Protein AF-A0A514C495-F1 (afdb_monomer_lite)

Sequence (686 aa):
MTARTIGLAALSALLWLLGGAAAQAQTPSLRLYPVAGLFGLDATACGRPAGSAASNDTAYVSPELCFAVTPERRMALGERFRQRVAARFPGVVNDLSVGPGAGLTREATLTGTAVVSLHMTRLDLWRVPNGPSIEVHAPMGLTLMVSDMATGEVLFSESLNGRVSGIMSRGGGLQQIQRQIDGQLETALDALVDQAATRFQPRALTAQVRGRAGDRFVVDQGRSGGLREGDFLGGDVRVVHADAAYSIVEPLLGSLSVGQALSRQVAQPTTALARPSMLVVVADAPAHVGRRHLAAMVETAMGEATAFSAAPVNPSFVEIRNQTLGQSGADYRPRALPDYFLRVTALVLPSAGMPTEVRGVSIRSHQARVLVEVIDRAGRVLFAGQGVESWRDAEIADLSFSAEQRDDLALIAAVRQAVEVVGREFRPQTLRLPVSAAAGGVRVADPGGALTQGVSASILRRIGRVPGIDGDVWSPVTNVEVVSTDQDGATARFAGVEAVSVRSGDQLAWEAPSLATASRRWFIQCADALGNGSVSARGSIPQPTFGPIAVNAFAAAFRAPVRIRDFEDELRPLLIGQFEGLEQMGVLSPPPEDVCFEPVHQVEPRGAPRPRQGMVLSDYDLTVGFSLRRNGQRVEGGVGKQQALTGVAVSAGADAGSRAGVLQQALAEATSVMARQAAAETTPPR

Secondary structure (DSSP, 8-state):
--------------------------PPPPEEEEEEEEES-SSSTTTPPTT--GGG-SSEE-GGGGGGG-HHHHHHHHHHHHHHHHHHSTTB-S-SSSPPSTT--HHHHHTTEEEEEEEEEEE--EEEEETTEEEEEEEEEEEEEEEETTT--EEEEEEEEEEEEEEEETT--HHHHHHHHHHHHHHHHHHHHHHHHHH---EEEEEEEEEEETTEEEES--GGGT--TT-EETTTEEEEEE-SS-EEEEESSS---TT-EEEEEE-S-HHHHTSPEEEEEEEE--TTT-HHHHHHHHHHHHHHSSS-EE----TTHHHHHHHHHTTS-PPPPPBPPPSEEEEEEEEEEEEEEEE-SSTTEEEEEEEEEEEEEEE-TTS-EEEEEEEEEEEEEEEETTSS--HHHHHHHHHHHHHHHHHHHHHHH---EEEEEEEEEETTEEEEE-TT----TT-EEEEEEEEE--TTSSS-EEEEEEEEEEEEE-SSEEEEEESSSS-----TT-EEEEEEPSS--S-SS-EEEPB-TTSSB--EE-SSS--TTHHHHHHHHHHHH-SS-EE-TTHHHHHHHHHTTTBS-GGG-GGGSPPP-S-EEEEEEEEEEEEEEEEETTEEEEEEEEEEEEEEEETTEEETT--EEEEEEEEEEEETT--HHHHHHHHHHHHHHHHHHHHHHHHHHPPPP-

Foldseek 3Di:
DDDDDDDDDDDDDDDDPPPPPPPPPPDDAQAEEEFQFADQQCDEPLHHPPPDDLFQRQAYDDPLCSVCDDRVNRRVLSVVLRVLLVVQAPRYDHALPPADDPPDDSLLVLQRYWYKYKYWRYWDWWWFFDVQKIKIKIWTKMKIFTARLQFRFGQDMFIDGDIDIDIGGPPDDSVVVSVVVNVVSVVSSNVRSNVRSVLQDKDKLKWFFQADDDQKTKTQAALLSLDDAQDDWQSFKGFNAGDNGITIIHGNDDGDDGGDMTIHMHRDDSLQSSAAEEEEFEPGDPSNRRRNNLSVLLQVLLVVLSRHHYRYGDLCSVVSSCVRCVPVPRDRDFDADTQWYKYKYKDWFFKFWADDPDPQKIKIKTKMKIKIFIAGLLQWGLAIDMFMFMDIDIDRHSRDTDPVVVSVVNRSRRSNRRSNCCSPQDDKDKDWWWWDDDVQFIWTFDLQLQAAAQDKWWKWDWPQDTPSTPGTDIDTQFIWGFHDADNGGTTTHTPDDDDTDDDGPIITIDIGRSARAPDRDEEEADADPVGDRAAAEDAPDDQPCLRVLLLSLLSRAARYTYGYRCVLVSCVSRRPPHHPPSVSGSSNVPDDDQKYKYKYKYKYWDDDWDDDDQKTWTKIKIKTWIFMDGPNHTDPQIFIDIDMDTGLIHGPPDDPSSSSSSVNVSCSVVRSVRSNVRSNRRHDDD

Structure (mmCIF, N/CA/C/O backbone):
data_AF-A0A514C495-F1
#
_entry.id   AF-A0A514C495-F1
#
loop_
_atom_site.group_PDB
_atom_site.id
_atom_site.type_symbol
_atom_site.label_atom_id
_atom_site.label_alt_id
_atom_site.label_comp_id
_atom_site.label_asym_id
_atom_site.label_entity_id
_atom_site.label_seq_id
_atom_site.pdbx_PDB_ins_code
_atom_site.Cartn_x
_atom_site.Cartn_y
_atom_site.Cartn_z
_atom_site.occupancy
_atom_site.B_iso_or_equiv
_atom_site.auth_seq_id
_atom_site.auth_comp_id
_atom_site.auth_asym_id
_atom_site.auth_atom_id
_atom_site.pdbx_PDB_model_num
ATOM 1 N N . MET A 1 1 ? -52.955 62.916 11.940 1.00 36.28 1 MET A N 1
ATOM 2 C CA . MET A 1 1 ? -53.152 64.171 12.701 1.00 36.28 1 MET A CA 1
ATOM 3 C C . MET A 1 1 ? -53.365 63.815 14.165 1.00 36.28 1 MET A C 1
ATOM 5 O O . MET A 1 1 ? -53.877 62.735 14.408 1.00 36.28 1 MET A O 1
ATOM 9 N N . THR A 1 2 ? -52.934 64.709 15.065 1.00 34.38 2 THR A N 1
ATOM 10 C CA . THR A 1 2 ? -53.020 64.693 16.548 1.00 34.38 2 THR A CA 1
ATOM 11 C C . THR A 1 2 ? -52.207 63.597 17.256 1.00 34.38 2 THR A C 1
ATOM 13 O O . THR A 1 2 ? -52.541 62.427 17.168 1.00 34.38 2 THR A O 1
ATOM 16 N N . ALA A 1 3 ? -51.012 63.865 17.790 1.00 31.38 3 ALA A N 1
ATOM 17 C CA . ALA A 1 3 ? -50.600 64.775 18.877 1.00 31.38 3 ALA A CA 1
ATOM 18 C C . ALA A 1 3 ? -50.609 64.101 20.265 1.00 31.38 3 ALA A C 1
ATOM 20 O O . ALA A 1 3 ? -51.652 63.778 20.815 1.00 31.38 3 ALA A O 1
ATOM 21 N N . ARG A 1 4 ? -49.376 63.934 20.766 1.00 35.00 4 ARG A N 1
ATOM 22 C CA . ARG A 1 4 ? -48.865 63.845 22.146 1.00 35.00 4 ARG A CA 1
ATOM 23 C C . ARG A 1 4 ? -49.865 63.948 23.310 1.00 35.00 4 ARG A C 1
ATOM 25 O O . ARG A 1 4 ? -50.515 64.976 23.456 1.00 35.00 4 ARG A O 1
ATOM 32 N N . THR A 1 5 ? -49.655 63.070 24.295 1.00 33.66 5 THR A N 1
ATOM 33 C CA . THR A 1 5 ? -49.529 63.493 25.701 1.00 33.66 5 THR A CA 1
ATOM 34 C C . THR A 1 5 ? -48.509 62.645 26.461 1.00 33.66 5 THR A C 1
ATOM 36 O O . THR A 1 5 ? -48.366 61.445 26.250 1.00 33.66 5 THR A O 1
ATOM 39 N N . ILE A 1 6 ? -47.752 63.360 27.287 1.00 35.44 6 ILE A N 1
ATOM 40 C CA . ILE A 1 6 ? -46.585 62.993 28.091 1.00 35.44 6 ILE A CA 1
ATOM 41 C C . ILE A 1 6 ? -47.063 62.648 29.509 1.00 35.44 6 ILE A C 1
ATOM 43 O O . ILE A 1 6 ? -48.008 63.273 29.984 1.00 35.44 6 ILE A O 1
ATOM 47 N N . GLY A 1 7 ? -46.368 61.755 30.221 1.00 27.47 7 GLY A N 1
ATOM 48 C CA . GLY A 1 7 ? -46.518 61.638 31.676 1.00 27.47 7 GLY A CA 1
ATOM 49 C C . GLY A 1 7 ? -45.644 60.557 32.309 1.00 27.47 7 GLY A C 1
ATOM 50 O O . GLY A 1 7 ? -46.014 59.392 32.307 1.00 27.47 7 GLY A O 1
ATOM 51 N N . LEU A 1 8 ? -44.486 60.971 32.830 1.00 32.06 8 LEU A N 1
ATOM 52 C CA . LEU A 1 8 ? -43.512 60.189 33.600 1.00 32.06 8 LEU A CA 1
ATOM 53 C C . LEU A 1 8 ? -44.112 59.511 34.847 1.00 32.06 8 LEU A C 1
ATOM 55 O O . LEU A 1 8 ? -44.848 60.158 35.583 1.00 32.06 8 LEU A O 1
ATOM 59 N N . ALA A 1 9 ? -43.603 58.323 35.192 1.00 29.52 9 ALA A N 1
ATOM 60 C CA . ALA A 1 9 ? -43.040 58.052 36.523 1.00 29.52 9 ALA A CA 1
ATOM 61 C C . ALA A 1 9 ? -42.189 56.772 36.491 1.00 29.52 9 ALA A C 1
ATOM 63 O O . ALA A 1 9 ? -42.643 55.705 36.088 1.00 29.52 9 ALA A O 1
ATOM 64 N N . ALA A 1 10 ? -40.930 56.914 36.895 1.00 32.53 10 ALA A N 1
ATOM 65 C CA . ALA A 1 10 ? -39.950 55.852 37.033 1.00 32.53 10 ALA A CA 1
ATOM 66 C C . ALA A 1 10 ? -40.277 54.925 38.211 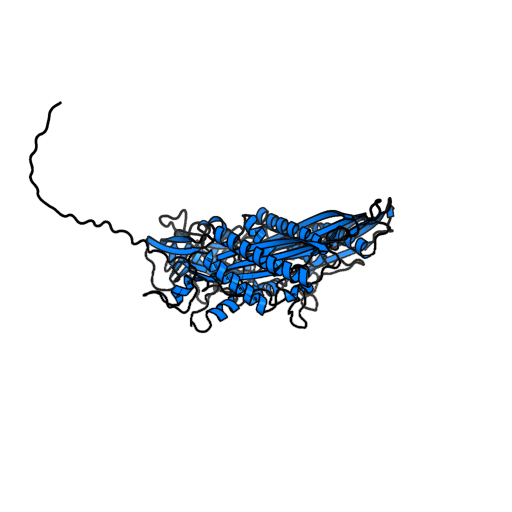1.00 32.53 10 ALA A C 1
ATOM 68 O O . ALA A 1 10 ? -40.658 55.413 39.270 1.00 32.53 10 ALA A O 1
ATOM 69 N N . LEU A 1 11 ? -39.991 53.627 38.079 1.00 30.41 11 LEU A N 1
ATOM 70 C CA . LEU A 1 11 ? -39.378 52.881 39.175 1.00 30.41 11 LEU A CA 1
ATOM 71 C C . LEU A 1 11 ? -38.605 51.669 38.650 1.00 30.41 11 LEU A C 1
ATOM 73 O O . LEU A 1 11 ? -39.097 50.845 37.885 1.00 30.41 11 LEU A O 1
ATOM 77 N N . SER A 1 12 ? -37.347 51.647 39.059 1.00 34.47 12 SER A N 1
ATOM 78 C CA . SER A 1 12 ? -36.283 50.720 38.726 1.00 34.47 12 SER A CA 1
ATOM 79 C C . SER A 1 12 ? -36.561 49.300 39.218 1.00 34.47 12 SER A C 1
ATOM 81 O O . SER A 1 12 ? -36.911 49.111 40.380 1.00 34.47 12 SER A O 1
ATOM 83 N N . ALA A 1 13 ? -36.263 48.301 38.390 1.00 32.09 13 ALA A N 1
ATOM 84 C CA . ALA A 1 13 ? -35.896 46.971 38.864 1.00 32.09 13 ALA A CA 1
ATOM 85 C C . ALA A 1 13 ? -34.882 46.347 37.897 1.00 32.09 13 ALA A C 1
ATOM 87 O O . ALA A 1 13 ? -35.217 45.942 36.785 1.00 32.09 13 ALA A O 1
ATOM 88 N N . LEU A 1 14 ? -33.624 46.310 38.345 1.00 36.94 14 LEU A N 1
ATOM 89 C CA . LEU A 1 14 ? -32.592 45.411 37.840 1.00 36.94 14 LEU A CA 1
ATOM 90 C C . LEU A 1 14 ? -33.140 43.978 37.859 1.00 36.94 14 LEU A C 1
ATOM 92 O O . LEU A 1 14 ? -33.452 43.461 38.930 1.00 36.94 14 LEU A O 1
ATOM 96 N N . LEU A 1 15 ? -33.161 43.313 36.706 1.00 33.22 15 LEU A N 1
ATOM 97 C CA . LEU A 1 15 ? -33.187 41.858 36.643 1.00 33.22 15 LEU A CA 1
ATOM 98 C C . LEU A 1 15 ? -31.993 41.396 35.821 1.00 33.22 15 LEU A C 1
ATOM 100 O O . LEU A 1 15 ? -31.774 41.803 34.682 1.00 33.22 15 LEU A O 1
ATOM 104 N N . TRP A 1 16 ? -31.178 40.610 36.507 1.00 33.75 16 TRP A N 1
ATOM 105 C CA . TRP A 1 16 ? -29.914 40.067 36.070 1.00 33.75 16 TRP A CA 1
ATOM 106 C C . TRP A 1 16 ? -30.048 39.259 34.780 1.00 33.75 16 TRP A C 1
ATOM 108 O O . TRP A 1 16 ? -30.849 38.332 34.674 1.00 33.75 16 TRP A O 1
ATOM 118 N N . LEU A 1 17 ? -29.169 39.589 33.838 1.00 33.47 17 LEU A N 1
ATOM 119 C CA . LEU A 1 17 ? -28.742 38.740 32.738 1.00 33.47 17 LEU A CA 1
ATOM 120 C C . LEU A 1 17 ? -28.092 37.467 33.305 1.00 33.47 17 LEU A C 1
ATOM 122 O O . LEU A 1 17 ? -26.911 37.461 33.635 1.00 33.47 17 LEU A O 1
ATOM 126 N N . LEU A 1 18 ? -28.848 36.374 33.382 1.00 33.84 18 LEU A N 1
ATOM 127 C CA . LEU A 1 18 ? -28.300 35.014 33.417 1.00 33.84 18 LEU A CA 1
ATOM 128 C C . LEU A 1 18 ? -28.410 34.403 32.017 1.00 33.84 18 LEU A C 1
ATOM 130 O O . LEU A 1 18 ? -29.075 33.399 31.789 1.00 33.84 18 LEU A O 1
ATOM 134 N N . GLY A 1 19 ? -27.752 35.050 31.057 1.00 30.17 19 GLY A N 1
ATOM 135 C CA . GLY A 1 19 ? -27.338 34.401 29.822 1.00 30.17 19 GLY A CA 1
ATOM 136 C C . GLY A 1 19 ? -26.010 33.714 30.097 1.00 30.17 19 GLY A C 1
ATOM 137 O O . GLY A 1 19 ? -24.960 34.330 29.940 1.00 30.17 19 GLY A O 1
ATOM 138 N N . GLY A 1 20 ? -26.055 32.466 30.565 1.00 29.52 20 GLY A N 1
ATOM 139 C CA . GLY A 1 20 ? -24.875 31.616 30.632 1.00 29.52 20 GLY A CA 1
ATOM 140 C C . GLY A 1 20 ? -24.349 31.403 29.219 1.00 29.52 20 GLY A C 1
ATOM 141 O O . GLY A 1 20 ? -24.832 30.533 28.499 1.00 29.52 20 GLY A O 1
ATOM 142 N N . ALA A 1 21 ? -23.382 32.220 28.807 1.00 30.42 21 ALA A N 1
ATOM 143 C CA . ALA A 1 21 ? -22.537 31.897 27.678 1.00 30.42 21 ALA A CA 1
ATOM 144 C C . ALA A 1 21 ? -21.839 30.584 28.039 1.00 30.42 21 ALA A C 1
ATOM 146 O O . ALA A 1 21 ? -20.986 30.552 28.927 1.00 30.42 21 ALA A O 1
ATOM 147 N N . ALA A 1 22 ? -22.249 29.488 27.396 1.00 31.56 22 ALA A N 1
ATOM 148 C CA . ALA A 1 22 ? -21.4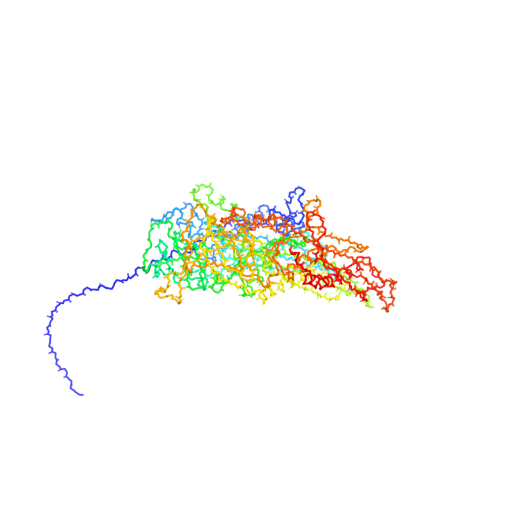43 28.283 27.364 1.00 31.56 22 ALA A CA 1
ATOM 149 C C . ALA A 1 22 ? -20.052 28.728 26.912 1.00 31.56 22 ALA A C 1
ATOM 151 O O . ALA A 1 22 ? -19.903 29.255 25.808 1.00 31.56 22 ALA A O 1
ATOM 152 N N . ALA A 1 23 ? -19.070 28.610 27.804 1.00 29.52 23 ALA A N 1
ATOM 153 C CA . ALA A 1 23 ? -17.687 28.878 27.480 1.00 29.52 23 ALA A CA 1
ATOM 154 C C . ALA A 1 23 ? -17.331 27.966 26.304 1.00 29.52 23 ALA A C 1
ATOM 156 O O . ALA A 1 23 ? -17.145 26.761 26.468 1.00 29.52 23 ALA A O 1
ATOM 157 N N . GLN A 1 24 ? -17.305 28.534 25.098 1.00 29.42 24 GLN A N 1
ATOM 158 C CA . GLN A 1 24 ? -16.630 27.931 23.966 1.00 29.42 24 GLN A CA 1
ATOM 159 C C . GLN A 1 24 ? -15.168 27.872 24.390 1.00 29.42 24 GLN A C 1
ATOM 161 O O . GLN A 1 24 ? -14.460 28.875 24.328 1.00 29.42 24 GLN A O 1
ATOM 166 N N . ALA A 1 25 ? -14.746 26.726 24.924 1.00 32.22 25 ALA A N 1
ATOM 167 C CA . ALA A 1 25 ? -13.341 26.445 25.126 1.00 32.22 25 ALA A CA 1
ATOM 168 C C . ALA A 1 25 ? -12.674 26.654 23.764 1.00 32.22 25 ALA A C 1
ATOM 170 O O . ALA A 1 25 ? -12.935 25.907 22.821 1.00 32.22 25 ALA A O 1
ATOM 171 N N . GLN A 1 26 ? -11.905 27.738 23.634 1.00 35.69 26 GLN A N 1
ATOM 172 C CA . GLN A 1 26 ? -11.074 27.982 22.466 1.00 35.69 26 GLN A CA 1
ATOM 173 C C . GLN A 1 26 ? -10.116 26.800 22.382 1.00 35.69 26 GLN A C 1
ATOM 175 O O . GLN A 1 26 ? -9.198 26.681 23.192 1.00 35.69 26 GLN A O 1
ATOM 180 N N . THR A 1 27 ? -10.370 25.880 21.454 1.00 49.25 27 THR A N 1
ATOM 181 C CA . THR A 1 27 ? -9.446 24.785 21.193 1.00 49.25 27 THR A CA 1
ATOM 182 C C . THR A 1 27 ? -8.130 25.422 20.754 1.00 49.25 27 THR A C 1
ATOM 184 O O . THR A 1 27 ? -8.153 26.209 19.800 1.00 49.25 27 THR A O 1
ATOM 187 N N . PRO A 1 28 ? -6.995 25.152 21.424 1.00 57.12 28 PRO A N 1
ATOM 188 C CA . PRO A 1 28 ? -5.722 25.700 20.986 1.00 57.12 28 PRO A CA 1
ATOM 189 C C . PRO A 1 28 ? -5.486 25.288 19.529 1.00 57.12 28 PRO A C 1
ATOM 191 O O . PRO A 1 28 ? -5.724 24.137 19.144 1.00 57.12 28 PRO A O 1
ATOM 194 N N . SER A 1 29 ? -5.089 26.258 18.705 1.00 69.94 29 SER A N 1
ATOM 195 C CA . SER A 1 29 ? -4.728 26.018 17.312 1.00 69.94 29 SER A CA 1
ATOM 196 C C . SER A 1 29 ? -3.567 25.026 17.242 1.00 69.94 29 SER A C 1
ATOM 198 O O . SER A 1 29 ? -2.684 25.030 18.102 1.00 69.94 29 SER A O 1
ATOM 200 N N . LEU A 1 30 ? -3.574 24.169 16.216 1.00 84.31 30 LEU A N 1
ATOM 201 C CA . LEU A 1 30 ? -2.487 23.221 15.973 1.00 84.31 30 LEU A CA 1
ATOM 202 C C . LEU A 1 30 ? -1.157 23.979 15.858 1.00 84.31 30 LEU A C 1
ATOM 204 O O . LEU A 1 30 ? -1.023 24.877 15.023 1.00 84.31 30 LEU A O 1
ATOM 208 N N . ARG A 1 31 ? -0.186 23.618 16.699 1.00 87.50 31 ARG A N 1
ATOM 209 C CA . ARG A 1 31 ? 1.168 24.177 16.663 1.00 87.50 31 ARG A CA 1
ATOM 210 C C . ARG A 1 31 ? 2.020 23.387 15.683 1.00 87.50 31 ARG A C 1
ATOM 212 O O . ARG A 1 31 ? 1.953 22.162 15.667 1.00 87.50 31 ARG A O 1
ATOM 219 N N . LEU A 1 32 ? 2.852 24.068 14.905 1.00 90.56 32 LEU A N 1
ATOM 220 C CA . LEU A 1 32 ? 3.726 23.439 13.916 1.00 90.56 32 LEU A CA 1
ATOM 221 C C . LEU A 1 32 ? 5.194 23.670 14.255 1.00 90.56 32 LEU A C 1
ATOM 223 O O . LEU A 1 32 ? 5.621 24.810 14.403 1.00 90.56 32 LEU A O 1
ATOM 227 N N . TYR A 1 33 ? 5.979 22.603 14.331 1.00 90.94 33 TYR A N 1
ATOM 228 C CA . TYR A 1 33 ? 7.421 22.666 14.538 1.00 90.94 33 TYR A CA 1
ATOM 229 C C . TYR A 1 33 ? 8.158 22.179 13.284 1.00 90.94 33 TYR A C 1
ATOM 231 O O . TYR A 1 33 ? 8.253 20.970 13.062 1.00 90.94 33 TYR A O 1
ATOM 239 N N . PRO A 1 34 ? 8.649 23.084 12.423 1.00 92.88 34 PRO A N 1
ATOM 240 C CA . PRO A 1 34 ? 9.446 22.686 11.276 1.00 92.88 34 PRO A CA 1
ATOM 241 C C . PRO A 1 34 ? 10.848 22.254 11.707 1.00 92.88 34 PRO A C 1
ATOM 243 O O . PRO A 1 34 ? 11.554 22.991 12.395 1.00 92.88 34 PRO A O 1
ATOM 246 N N . VAL A 1 35 ? 11.262 21.072 11.262 1.00 90.94 35 VAL A N 1
ATOM 247 C CA . VAL A 1 35 ? 12.584 20.508 11.558 1.00 90.94 35 VAL A CA 1
ATOM 248 C C . VAL A 1 35 ? 13.528 20.791 10.401 1.00 90.94 35 VAL A C 1
ATOM 250 O O . VAL A 1 35 ? 13.181 20.589 9.236 1.00 90.94 35 VAL A O 1
ATOM 253 N N . ALA A 1 36 ? 14.734 21.255 10.726 1.00 89.69 36 ALA A N 1
ATOM 254 C CA . ALA A 1 36 ? 15.782 21.454 9.740 1.00 89.69 36 ALA A CA 1
ATOM 255 C C . ALA A 1 36 ? 16.396 20.102 9.354 1.00 89.69 36 ALA A C 1
ATOM 257 O O . ALA A 1 36 ? 17.064 19.458 10.156 1.00 89.69 36 ALA A O 1
ATOM 258 N N . GLY A 1 37 ? 16.173 19.685 8.113 1.00 90.00 37 GLY A N 1
ATOM 259 C CA . GLY A 1 37 ? 16.813 18.519 7.518 1.00 90.00 37 GLY A CA 1
ATOM 260 C C . GLY A 1 37 ? 16.186 18.156 6.176 1.00 90.00 37 GLY A C 1
ATOM 261 O O . GLY A 1 37 ? 15.068 18.570 5.871 1.00 90.00 37 GLY A O 1
ATOM 262 N N . LEU A 1 38 ? 16.920 17.376 5.384 1.00 91.62 38 LEU A N 1
ATOM 263 C CA . LEU A 1 38 ? 16.394 16.680 4.214 1.00 91.62 38 LEU A CA 1
ATOM 264 C C . LEU A 1 38 ? 16.485 15.176 4.477 1.00 91.62 38 LEU A C 1
ATOM 266 O O . LEU A 1 38 ? 17.578 14.604 4.465 1.00 91.62 38 LEU A O 1
ATOM 270 N N . PHE A 1 39 ? 15.334 14.563 4.729 1.00 90.19 39 PHE A N 1
ATOM 271 C CA . PHE A 1 39 ? 15.217 13.188 5.198 1.00 90.19 39 PHE A CA 1
ATOM 272 C C . PHE A 1 39 ? 14.968 12.189 4.058 1.00 90.19 39 PHE A C 1
ATOM 274 O O . PHE A 1 39 ? 14.612 12.549 2.933 1.00 90.19 39 PHE A O 1
ATOM 281 N N . GLY A 1 40 ? 15.158 10.905 4.373 1.00 82.62 40 GLY A N 1
ATOM 282 C CA . GLY A 1 40 ? 14.845 9.772 3.500 1.00 82.62 40 GLY A CA 1
ATOM 283 C C . GLY A 1 40 ? 15.922 9.333 2.519 1.00 82.62 40 GLY A C 1
ATOM 284 O O . GLY A 1 40 ? 15.672 8.482 1.664 1.00 82.62 40 GLY A O 1
ATOM 285 N N . LEU A 1 41 ? 17.132 9.851 2.710 1.00 84.06 41 LEU A N 1
ATOM 286 C CA . LEU A 1 41 ? 18.314 9.572 1.899 1.00 84.06 41 LEU A CA 1
ATOM 287 C C . LEU A 1 41 ? 19.289 8.586 2.570 1.00 84.06 41 LEU A C 1
ATOM 289 O O . LEU A 1 41 ? 20.457 8.516 2.179 1.00 84.06 41 LEU A O 1
ATOM 293 N N . ASP A 1 42 ? 18.821 7.853 3.582 1.00 72.44 42 ASP A N 1
ATOM 294 C CA . ASP A 1 42 ? 19.641 6.992 4.449 1.00 72.44 42 ASP A CA 1
ATOM 295 C C . ASP A 1 42 ? 20.102 5.713 3.734 1.00 72.44 42 ASP A C 1
ATOM 297 O O . ASP A 1 42 ? 21.197 5.215 3.983 1.00 72.44 42 ASP A O 1
ATOM 301 N N . ALA A 1 43 ? 19.303 5.222 2.781 1.00 74.00 43 ALA A N 1
ATOM 302 C CA . ALA A 1 43 ? 19.657 4.132 1.878 1.00 74.00 43 ALA A CA 1
ATOM 303 C C . ALA A 1 43 ? 19.483 4.602 0.427 1.00 74.00 43 ALA A C 1
ATOM 305 O O . ALA A 1 43 ? 18.383 4.576 -0.125 1.00 74.00 43 ALA A O 1
ATOM 306 N N . THR A 1 44 ? 20.573 5.092 -0.164 1.00 82.06 44 THR A N 1
ATOM 307 C CA . THR A 1 44 ? 20.652 5.530 -1.567 1.00 82.06 44 THR A CA 1
ATOM 308 C C . THR A 1 44 ? 22.022 5.184 -2.137 1.00 82.06 44 THR A C 1
ATOM 310 O O . THR A 1 44 ? 22.978 4.981 -1.383 1.00 82.06 44 THR A O 1
ATOM 313 N N . ALA A 1 45 ? 22.177 5.232 -3.461 1.00 79.69 45 ALA A N 1
ATOM 314 C CA . ALA A 1 45 ? 23.477 5.083 -4.121 1.00 79.69 45 ALA A CA 1
ATOM 315 C C . ALA A 1 45 ? 24.576 6.044 -3.600 1.00 79.69 45 ALA A C 1
ATOM 317 O O . ALA A 1 45 ? 25.759 5.761 -3.770 1.00 79.69 45 ALA A O 1
ATOM 318 N N . CYS A 1 46 ? 24.210 7.143 -2.930 1.00 82.19 46 CYS A N 1
ATOM 319 C CA . CYS A 1 46 ? 25.135 8.157 -2.418 1.00 82.19 46 CYS A CA 1
ATOM 320 C C . CYS A 1 46 ? 25.742 7.852 -1.043 1.00 82.19 46 CYS A C 1
ATOM 322 O O . CYS A 1 46 ? 26.579 8.616 -0.566 1.00 82.19 46 CYS A O 1
ATOM 324 N N . GLY A 1 47 ? 25.315 6.773 -0.388 1.00 72.31 47 GLY A N 1
ATOM 325 C CA . GLY A 1 47 ? 25.791 6.410 0.950 1.00 72.31 47 GLY A CA 1
ATOM 326 C C . GLY A 1 47 ? 25.408 4.999 1.385 1.00 72.31 47 GLY A C 1
ATOM 327 O O . GLY A 1 47 ? 25.389 4.724 2.581 1.00 72.31 47 GLY A O 1
ATOM 328 N N . ARG A 1 48 ? 25.066 4.118 0.432 1.00 74.56 48 ARG A N 1
ATOM 329 C CA . ARG A 1 48 ? 24.593 2.761 0.714 1.00 74.56 48 ARG A CA 1
ATOM 330 C C . ARG A 1 48 ? 25.629 1.994 1.551 1.00 74.56 48 ARG A C 1
ATOM 332 O O . ARG A 1 48 ? 26.790 1.927 1.135 1.00 74.56 48 ARG A O 1
ATOM 339 N N . PRO A 1 49 ? 25.233 1.361 2.674 1.00 71.31 49 PRO A N 1
ATOM 340 C CA . PRO A 1 49 ? 26.127 0.492 3.429 1.00 71.31 49 PRO A CA 1
ATOM 341 C C . PRO A 1 49 ? 26.687 -0.632 2.548 1.00 71.31 49 PRO A C 1
ATOM 343 O O . PRO A 1 49 ? 25.970 -1.207 1.722 1.00 71.31 49 PRO A O 1
ATOM 346 N N . ALA A 1 50 ? 27.964 -0.969 2.736 1.00 71.12 50 ALA A N 1
ATOM 347 C CA . ALA A 1 50 ? 28.606 -2.050 1.994 1.00 71.12 50 ALA A CA 1
ATOM 348 C C . ALA A 1 50 ? 27.824 -3.369 2.164 1.00 71.12 50 ALA A C 1
ATOM 350 O O . ALA A 1 50 ? 27.474 -3.749 3.278 1.00 71.12 50 ALA A O 1
ATOM 351 N N . GLY A 1 51 ? 27.535 -4.054 1.052 1.00 65.94 51 GLY A N 1
ATOM 352 C CA . GLY A 1 51 ? 26.776 -5.312 1.042 1.00 65.94 51 GLY A CA 1
ATOM 353 C C . GLY A 1 51 ? 25.248 -5.168 0.996 1.00 65.94 51 GLY A C 1
ATOM 354 O O . GLY A 1 51 ? 24.564 -6.177 0.863 1.00 65.94 51 GLY A O 1
ATOM 355 N N . SER A 1 52 ? 24.695 -3.950 1.048 1.00 66.12 52 SER A N 1
ATOM 356 C CA . SER A 1 52 ? 23.255 -3.740 0.836 1.00 66.12 52 SER A CA 1
ATOM 357 C C . SER A 1 52 ? 22.908 -3.711 -0.659 1.00 66.12 52 SER A C 1
ATOM 359 O O . SER A 1 52 ? 23.621 -3.104 -1.463 1.00 66.12 52 SER A O 1
ATOM 361 N N . ALA A 1 53 ? 21.804 -4.354 -1.041 1.00 66.00 53 ALA A N 1
ATOM 362 C CA . ALA A 1 53 ? 21.308 -4.355 -2.417 1.00 66.00 53 ALA A CA 1
ATOM 363 C C . ALA A 1 53 ? 20.606 -3.030 -2.769 1.00 66.00 53 ALA A C 1
ATOM 365 O O . ALA A 1 53 ? 19.995 -2.403 -1.908 1.00 66.00 53 ALA A O 1
ATOM 366 N N . ALA A 1 54 ? 20.641 -2.626 -4.045 1.00 66.38 54 ALA A N 1
ATOM 367 C CA . ALA A 1 54 ? 19.940 -1.426 -4.525 1.00 66.38 54 ALA A CA 1
ATOM 368 C C . ALA A 1 54 ? 18.413 -1.503 -4.360 1.00 66.38 54 ALA A C 1
ATOM 370 O O . ALA A 1 54 ? 17.756 -0.483 -4.201 1.00 66.38 54 ALA A O 1
ATOM 371 N N . SER A 1 55 ? 17.854 -2.715 -4.324 1.00 61.41 55 SER A N 1
ATOM 372 C CA . SER A 1 55 ? 16.442 -2.970 -4.014 1.00 61.41 55 SER A CA 1
ATOM 373 C C . SER A 1 55 ? 16.028 -2.523 -2.607 1.00 61.41 55 SER A C 1
ATOM 375 O O . SER A 1 55 ? 14.832 -2.410 -2.339 1.00 61.41 55 SER A O 1
ATOM 377 N N . ASN A 1 56 ? 16.997 -2.288 -1.714 1.00 64.56 56 ASN A N 1
ATOM 378 C CA . ASN A 1 56 ? 16.769 -1.808 -0.351 1.00 64.56 56 ASN A CA 1
ATOM 379 C C . ASN A 1 56 ? 16.831 -0.277 -0.257 1.00 64.56 56 ASN A C 1
ATOM 381 O O . ASN A 1 56 ? 16.637 0.269 0.829 1.00 64.56 56 ASN A O 1
ATOM 385 N N . ASP A 1 57 ? 17.107 0.419 -1.365 1.00 73.00 57 ASP A N 1
ATOM 386 C CA . ASP A 1 57 ? 17.153 1.873 -1.368 1.00 73.00 57 ASP A CA 1
ATOM 387 C C . ASP A 1 57 ? 15.767 2.453 -1.067 1.00 73.00 57 ASP A C 1
ATOM 389 O O . ASP A 1 57 ? 14.742 2.107 -1.672 1.00 73.00 57 ASP A O 1
ATOM 393 N N . THR A 1 58 ? 15.746 3.373 -0.108 1.00 73.19 58 THR A N 1
ATOM 394 C CA . THR A 1 58 ? 14.535 4.071 0.304 1.00 73.19 58 THR A CA 1
ATOM 395 C C . THR A 1 58 ? 14.155 5.140 -0.706 1.00 73.19 58 THR A C 1
ATOM 397 O O . THR A 1 58 ? 12.978 5.288 -1.016 1.00 73.19 58 THR A O 1
ATOM 400 N N . ALA A 1 59 ? 15.138 5.849 -1.251 1.00 84.75 59 ALA A N 1
ATOM 401 C CA . ALA A 1 59 ? 14.970 6.867 -2.279 1.00 84.75 59 ALA A CA 1
ATOM 402 C C . ALA A 1 59 ? 15.913 6.580 -3.450 1.00 84.75 59 ALA A C 1
ATOM 404 O O . ALA A 1 59 ? 16.955 5.952 -3.271 1.00 84.75 59 ALA A O 1
ATOM 405 N N . TYR A 1 60 ? 15.579 7.072 -4.642 1.00 85.94 60 TYR A N 1
ATOM 406 C CA . TYR A 1 60 ? 16.490 6.987 -5.780 1.00 85.94 60 TYR A CA 1
ATOM 407 C C . TYR A 1 60 ? 17.253 8.299 -5.959 1.00 85.94 60 TYR A C 1
ATOM 409 O O . TYR A 1 60 ? 16.650 9.342 -6.208 1.00 85.94 60 TYR A O 1
ATOM 417 N N . VAL A 1 61 ? 18.582 8.250 -5.863 1.00 88.25 61 VAL A N 1
ATOM 418 C CA . VAL A 1 61 ? 19.453 9.362 -6.261 1.00 88.25 61 VAL A CA 1
ATOM 419 C C . VAL A 1 61 ? 20.456 8.850 -7.278 1.00 88.25 61 VAL A C 1
ATOM 421 O O . VAL A 1 61 ? 21.217 7.928 -6.981 1.00 88.25 61 VAL A O 1
ATOM 424 N N . SER A 1 62 ? 20.462 9.453 -8.467 1.00 85.81 62 SER A N 1
ATOM 425 C CA . SER A 1 62 ? 21.442 9.115 -9.498 1.00 85.81 62 SER A CA 1
ATOM 426 C C . SER A 1 62 ? 22.864 9.338 -8.957 1.00 85.81 62 SER A C 1
ATOM 428 O O . SER A 1 62 ? 23.120 10.400 -8.379 1.00 85.81 62 SER A O 1
ATOM 430 N N . PRO A 1 63 ? 23.812 8.395 -9.144 1.00 85.75 63 PRO A N 1
ATOM 431 C CA . PRO A 1 63 ? 25.179 8.525 -8.631 1.00 85.75 63 PRO A CA 1
ATOM 432 C C . PRO A 1 63 ? 25.869 9.836 -9.033 1.00 85.75 63 PRO A C 1
ATOM 434 O O . PRO A 1 63 ? 26.620 10.425 -8.257 1.00 85.75 63 PRO A O 1
ATOM 437 N N . GLU A 1 64 ? 25.571 10.334 -10.234 1.00 82.88 64 GLU A N 1
ATOM 438 C CA . GLU A 1 64 ? 26.114 11.593 -10.750 1.00 82.88 64 GLU A CA 1
ATOM 439 C C . GLU A 1 64 ? 25.637 12.824 -9.968 1.00 82.88 64 GLU A C 1
ATOM 441 O O . GLU A 1 64 ? 26.280 13.871 -10.014 1.00 82.88 64 GLU A O 1
ATOM 446 N N . LEU A 1 65 ? 24.522 12.700 -9.245 1.00 87.25 65 LEU A N 1
ATOM 447 C CA . LEU A 1 65 ? 23.894 13.761 -8.465 1.00 87.25 65 LEU A CA 1
ATOM 448 C C . LEU A 1 65 ? 24.167 13.651 -6.965 1.00 87.25 65 LEU A C 1
ATOM 450 O O . LEU A 1 65 ? 23.654 14.459 -6.196 1.00 87.25 65 LEU A O 1
ATOM 454 N N . CYS A 1 66 ? 25.020 12.725 -6.522 1.00 88.56 66 CYS A N 1
ATOM 455 C CA . CYS A 1 66 ? 25.334 12.588 -5.099 1.00 88.56 66 CYS A CA 1
ATOM 456 C C . CYS A 1 66 ? 25.966 13.842 -4.481 1.00 88.56 66 CYS A C 1
ATOM 458 O O . CYS A 1 66 ? 25.776 14.103 -3.293 1.00 88.56 66 CYS A O 1
ATOM 460 N N . PHE A 1 67 ? 26.633 14.676 -5.287 1.00 85.88 67 PHE A N 1
ATOM 461 C CA . PHE A 1 67 ? 27.113 15.987 -4.841 1.00 85.88 67 PHE A CA 1
ATOM 462 C C . PHE A 1 67 ? 25.967 16.910 -4.385 1.00 85.88 67 PHE A C 1
ATOM 464 O O . PHE A 1 67 ? 26.207 17.827 -3.608 1.00 85.88 67 PHE A O 1
ATOM 471 N N . ALA A 1 68 ? 24.740 16.719 -4.883 1.00 85.50 68 ALA A N 1
ATOM 472 C CA . ALA A 1 68 ? 23.601 17.582 -4.582 1.00 85.50 68 ALA A CA 1
ATOM 473 C C . ALA A 1 68 ? 23.013 17.304 -3.193 1.00 85.50 68 ALA A C 1
ATOM 475 O O . ALA A 1 68 ? 22.322 18.150 -2.632 1.00 85.50 68 ALA A O 1
ATOM 476 N N . VAL A 1 69 ? 23.330 16.143 -2.620 1.00 88.88 69 VAL A N 1
ATOM 477 C CA . VAL A 1 69 ? 22.746 15.633 -1.379 1.00 88.88 69 VAL A CA 1
ATOM 478 C C . VAL A 1 69 ? 23.818 15.263 -0.351 1.00 88.88 69 VAL A C 1
ATOM 480 O O . VAL A 1 69 ? 23.671 14.277 0.373 1.00 88.88 69 VAL A O 1
ATOM 483 N N . THR A 1 70 ? 24.905 16.032 -0.253 1.00 89.88 70 THR A N 1
ATOM 484 C CA . THR A 1 70 ? 25.860 15.881 0.862 1.00 89.88 70 THR A CA 1
ATOM 485 C C . THR A 1 70 ? 25.209 16.282 2.194 1.00 89.88 70 THR A C 1
ATOM 487 O O . THR A 1 70 ? 24.234 17.042 2.179 1.00 89.88 70 THR A O 1
ATOM 490 N N . PRO A 1 71 ? 25.713 15.815 3.352 1.00 89.44 71 PRO A N 1
ATOM 491 C CA . PRO A 1 71 ? 25.168 16.194 4.659 1.00 89.44 71 PRO A CA 1
ATOM 492 C C . PRO A 1 71 ? 25.018 17.712 4.852 1.00 89.44 71 PRO A C 1
ATOM 494 O O . PRO A 1 71 ? 23.982 18.179 5.321 1.00 89.44 71 PRO A O 1
ATOM 497 N N . GLU A 1 72 ? 25.997 18.503 4.409 1.00 91.00 72 GLU A N 1
ATOM 498 C CA . GLU A 1 72 ? 25.984 19.967 4.524 1.00 91.00 72 GLU A CA 1
ATOM 499 C C . GLU A 1 72 ? 24.861 20.584 3.683 1.00 91.00 72 GLU A C 1
ATOM 501 O O . GLU A 1 72 ? 24.149 21.478 4.140 1.00 91.00 72 GLU A O 1
ATOM 506 N N . ARG A 1 73 ? 24.664 20.080 2.458 1.00 89.69 73 ARG A N 1
ATOM 507 C CA . ARG A 1 73 ? 23.601 20.544 1.556 1.00 89.69 73 ARG A CA 1
ATOM 508 C C . ARG A 1 73 ? 22.214 20.153 2.053 1.00 89.69 73 ARG A C 1
ATOM 510 O O . ARG A 1 73 ? 21.302 20.972 1.980 1.00 89.69 73 ARG A O 1
ATOM 517 N N . ARG A 1 74 ? 22.063 18.948 2.616 1.00 91.25 74 ARG A N 1
ATOM 518 C CA . ARG A 1 74 ? 20.819 18.505 3.272 1.00 91.25 74 ARG A CA 1
ATOM 519 C C . ARG A 1 74 ? 20.435 19.447 4.412 1.00 91.25 74 ARG A C 1
ATOM 521 O O . ARG A 1 74 ? 19.282 19.861 4.492 1.00 91.25 74 ARG A O 1
ATOM 528 N N . MET A 1 75 ? 21.403 19.822 5.250 1.00 91.81 75 MET A N 1
ATOM 529 C CA . MET A 1 75 ? 21.183 20.774 6.341 1.00 91.81 75 MET A CA 1
ATOM 530 C C . MET A 1 75 ? 20.844 22.177 5.833 1.00 91.81 75 MET A C 1
ATOM 532 O O . MET A 1 75 ? 19.898 22.783 6.329 1.00 91.81 75 MET A O 1
ATOM 536 N N . ALA A 1 76 ? 21.560 22.682 4.824 1.00 92.19 76 ALA A N 1
ATOM 537 C CA . ALA A 1 76 ? 21.292 24.000 4.247 1.00 92.19 76 ALA A CA 1
ATOM 538 C C . ALA A 1 76 ? 19.881 24.095 3.637 1.00 92.19 76 ALA A C 1
ATOM 540 O O . ALA A 1 76 ? 19.147 25.045 3.917 1.00 92.19 76 ALA A O 1
ATOM 541 N N . LEU A 1 77 ? 19.474 23.085 2.859 1.00 91.75 77 LEU A N 1
ATOM 542 C CA . LEU A 1 77 ? 18.128 23.016 2.288 1.00 91.75 77 LEU A CA 1
ATOM 543 C C . LEU A 1 77 ? 17.063 22.871 3.385 1.00 91.75 77 LEU A C 1
ATOM 545 O O . LEU A 1 77 ? 16.024 23.525 3.329 1.00 91.75 77 LEU A O 1
ATOM 549 N N . GLY A 1 78 ? 17.337 22.059 4.409 1.00 93.44 78 GLY A N 1
ATOM 550 C CA . GLY A 1 78 ? 16.466 21.878 5.569 1.00 93.44 78 GLY A CA 1
ATOM 551 C C . GLY A 1 78 ? 16.250 23.160 6.379 1.00 93.44 78 GLY A C 1
ATOM 552 O O . GLY A 1 78 ? 15.137 23.448 6.815 1.00 93.44 78 GLY A O 1
ATOM 553 N N . GLU A 1 79 ? 17.287 23.975 6.543 1.00 94.50 79 GLU A N 1
ATOM 554 C CA . GLU A 1 79 ? 17.183 25.270 7.216 1.00 94.50 79 GLU A CA 1
ATOM 555 C C . GLU A 1 79 ? 16.367 26.273 6.390 1.00 94.50 79 GLU A C 1
ATOM 557 O O . GLU A 1 79 ? 15.502 26.973 6.922 1.00 94.50 79 GLU A O 1
ATOM 562 N N . ARG A 1 80 ? 16.556 26.293 5.066 1.00 94.75 80 ARG A N 1
ATOM 563 C CA . ARG A 1 80 ? 15.718 27.108 4.180 1.00 94.75 80 ARG A CA 1
ATOM 564 C C . ARG A 1 80 ? 14.261 26.654 4.196 1.00 94.75 80 ARG A C 1
ATOM 566 O O . ARG A 1 80 ? 13.365 27.491 4.291 1.00 94.75 80 ARG A O 1
ATOM 573 N N . PHE A 1 81 ? 14.013 25.348 4.169 1.00 96.38 81 PHE A N 1
ATOM 574 C CA . PHE A 1 81 ? 12.681 24.777 4.346 1.00 96.38 81 PHE A CA 1
ATOM 575 C C . PHE A 1 81 ? 12.028 25.269 5.638 1.00 96.38 81 PHE A C 1
ATOM 577 O O . PHE A 1 81 ? 10.910 25.783 5.604 1.00 96.38 81 PHE A O 1
ATOM 584 N N . ARG A 1 82 ? 12.751 25.195 6.761 1.00 95.19 82 ARG A N 1
ATOM 585 C CA . ARG A 1 82 ? 12.276 25.667 8.065 1.00 95.19 82 ARG A CA 1
ATOM 586 C C . ARG A 1 82 ? 11.845 27.133 8.023 1.00 95.19 82 ARG A C 1
ATOM 588 O O . ARG A 1 82 ? 10.760 27.471 8.496 1.00 95.19 82 ARG A O 1
ATOM 595 N N . GLN A 1 83 ? 12.659 27.993 7.411 1.00 94.88 83 GLN A N 1
ATOM 596 C CA . GLN A 1 83 ? 12.354 29.417 7.239 1.00 94.88 83 GLN A CA 1
ATOM 597 C C . GLN A 1 83 ? 11.122 29.646 6.352 1.00 94.88 83 GLN A C 1
ATOM 599 O O . GLN A 1 83 ? 10.276 30.482 6.673 1.00 94.88 83 GLN A O 1
ATOM 604 N N . ARG A 1 84 ? 10.982 28.891 5.255 1.00 95.56 84 ARG A N 1
ATOM 605 C CA . ARG A 1 84 ? 9.824 28.987 4.352 1.00 95.56 84 ARG A CA 1
ATOM 606 C C . ARG A 1 84 ? 8.532 28.534 5.022 1.00 95.56 84 ARG A C 1
ATOM 608 O O . ARG A 1 84 ? 7.529 29.236 4.906 1.00 95.56 84 ARG A O 1
ATOM 615 N N . VAL A 1 85 ? 8.556 27.426 5.764 1.00 96.00 85 VAL A N 1
ATOM 616 C CA . VAL A 1 85 ? 7.397 26.963 6.541 1.00 96.00 85 VAL A CA 1
ATOM 617 C C . VAL A 1 85 ? 7.000 28.017 7.572 1.00 96.00 85 VAL A C 1
ATOM 619 O O . VAL A 1 85 ? 5.834 28.398 7.613 1.00 96.00 85 VAL A O 1
ATOM 622 N N . ALA A 1 86 ? 7.957 28.571 8.325 1.00 93.56 86 ALA A N 1
ATOM 623 C CA . ALA A 1 86 ? 7.693 29.643 9.288 1.00 93.56 86 ALA A CA 1
ATOM 624 C C . ALA A 1 86 ? 7.056 30.897 8.662 1.00 93.56 86 ALA A C 1
ATOM 626 O O . ALA A 1 86 ? 6.265 31.572 9.315 1.00 93.56 86 ALA A O 1
ATOM 627 N N . ALA A 1 87 ? 7.374 31.198 7.400 1.00 94.19 87 ALA A N 1
ATOM 628 C CA . ALA A 1 87 ? 6.822 32.346 6.687 1.00 94.19 87 ALA A CA 1
ATOM 629 C C . ALA A 1 87 ? 5.429 32.101 6.077 1.00 94.19 87 ALA A C 1
ATOM 631 O O . ALA A 1 87 ? 4.708 33.066 5.826 1.00 94.19 87 ALA A O 1
ATOM 632 N N . ARG A 1 88 ? 5.062 30.847 5.775 1.00 94.75 88 ARG A N 1
ATOM 633 C CA . ARG A 1 88 ? 3.844 30.518 5.005 1.00 94.75 88 ARG A CA 1
ATOM 634 C C . ARG A 1 88 ? 2.771 29.785 5.805 1.00 94.75 88 ARG A C 1
ATOM 636 O O . ARG A 1 88 ? 1.598 29.908 5.467 1.00 94.75 88 ARG A O 1
ATOM 643 N N . PHE A 1 89 ? 3.145 29.032 6.836 1.00 92.69 89 PHE A N 1
ATOM 644 C CA . PHE A 1 89 ? 2.205 28.240 7.624 1.00 92.69 89 PHE A CA 1
ATOM 645 C C . PHE A 1 89 ? 1.734 28.992 8.877 1.00 92.69 89 PHE A C 1
ATOM 647 O O . PHE A 1 89 ? 2.529 29.666 9.537 1.00 92.69 89 PHE A O 1
ATOM 654 N N . PRO A 1 90 ? 0.455 28.850 9.265 1.00 86.75 90 PRO A N 1
ATOM 655 C CA . PRO A 1 90 ? -0.037 29.368 10.534 1.00 86.75 90 PRO A CA 1
ATOM 656 C C . PRO A 1 90 ? 0.445 28.507 11.714 1.00 86.75 90 PRO A C 1
ATOM 658 O O . PRO A 1 90 ? 0.705 27.316 11.566 1.00 86.75 90 PRO A O 1
ATOM 661 N N . GLY A 1 91 ? 0.519 29.094 12.912 1.00 86.00 91 GLY A N 1
ATOM 662 C CA . GLY A 1 91 ? 0.757 28.339 14.152 1.00 86.00 91 GLY A CA 1
ATOM 663 C C . GLY A 1 91 ? 2.177 27.785 14.325 1.00 86.00 91 GLY A C 1
ATOM 664 O O . GLY A 1 91 ? 2.385 26.901 15.156 1.00 86.00 91 GLY A O 1
ATOM 665 N N . VAL A 1 92 ? 3.158 28.283 13.565 1.00 89.00 92 VAL A N 1
ATOM 666 C CA . VAL A 1 92 ? 4.551 27.826 13.665 1.00 89.00 92 VAL A CA 1
ATOM 667 C C . VAL A 1 92 ? 5.183 28.244 14.992 1.00 89.00 92 VAL A C 1
ATOM 669 O O . VAL A 1 92 ? 5.076 29.391 15.425 1.00 89.00 92 VAL A O 1
ATOM 672 N N . VAL A 1 93 ? 5.881 27.304 15.625 1.00 86.06 93 VAL A N 1
ATOM 673 C CA . VAL A 1 93 ? 6.677 27.508 16.832 1.00 86.06 93 VAL A CA 1
ATOM 674 C C . VAL A 1 93 ? 8.133 27.156 16.560 1.00 86.06 93 VAL A C 1
ATOM 676 O O . VAL A 1 93 ? 8.433 26.132 15.958 1.00 86.06 93 VAL A O 1
ATOM 679 N N . ASN A 1 94 ? 9.044 28.026 16.997 1.00 74.56 94 ASN A N 1
ATOM 680 C CA . ASN A 1 94 ? 10.482 27.877 16.742 1.00 74.56 94 ASN A CA 1
ATOM 681 C C . ASN A 1 94 ? 11.229 27.187 17.888 1.00 74.56 94 ASN A C 1
ATOM 683 O O . ASN A 1 94 ? 12.364 26.760 17.706 1.00 74.56 94 ASN A O 1
ATOM 687 N N . ASP A 1 95 ? 10.599 27.082 19.058 1.00 72.31 95 ASP A N 1
ATOM 688 C CA . ASP A 1 95 ? 11.199 26.503 20.251 1.00 72.31 95 ASP A CA 1
ATOM 689 C C . ASP A 1 95 ? 10.146 25.719 21.046 1.00 72.31 95 ASP A C 1
ATOM 691 O O . ASP A 1 95 ? 9.107 26.254 21.444 1.00 72.31 95 ASP A O 1
ATOM 695 N N . LEU A 1 96 ? 10.413 24.427 21.238 1.00 70.00 96 LEU A N 1
ATOM 696 C CA . LEU A 1 96 ? 9.580 23.496 22.005 1.00 70.00 96 LEU A CA 1
ATOM 697 C C . LEU A 1 96 ? 10.052 23.345 23.460 1.00 70.00 96 LEU A C 1
ATOM 699 O O . LEU A 1 96 ? 9.415 22.641 24.245 1.00 70.00 96 LEU A O 1
ATOM 703 N N . SER A 1 97 ? 11.167 23.987 23.823 1.00 60.84 97 SER A N 1
ATOM 704 C CA . SER A 1 97 ? 11.691 24.050 25.189 1.00 60.84 97 SER A CA 1
ATOM 705 C C . SER A 1 97 ? 11.024 25.143 26.027 1.00 60.84 97 SER A C 1
ATOM 707 O O . SER A 1 97 ? 10.972 25.021 27.253 1.00 60.84 97 SER A O 1
ATOM 709 N N . VAL A 1 98 ? 10.443 26.165 25.385 1.00 56.91 98 VAL A N 1
ATOM 710 C CA . VAL A 1 98 ? 9.593 27.153 26.059 1.00 56.91 98 VAL A CA 1
ATOM 711 C C . VAL A 1 98 ? 8.350 26.432 26.570 1.00 56.91 98 VAL A C 1
ATOM 713 O O . VAL A 1 98 ? 7.537 25.929 25.788 1.00 56.91 98 VAL A O 1
ATOM 716 N N . GLY A 1 99 ? 8.240 26.346 27.898 1.00 52.12 99 GLY A N 1
ATOM 717 C CA . GLY A 1 99 ? 7.143 25.661 28.567 1.00 52.12 99 GLY A CA 1
ATOM 718 C C . GLY A 1 99 ? 5.780 26.184 28.102 1.00 52.12 99 GLY A C 1
ATOM 719 O O . GLY A 1 99 ? 5.672 27.332 27.659 1.00 52.12 99 GLY A O 1
ATOM 720 N N . PRO A 1 100 ? 4.728 25.356 28.171 1.00 52.06 100 PRO A N 1
ATOM 721 C CA . PRO A 1 100 ? 3.381 25.830 27.901 1.00 52.06 100 PRO A CA 1
ATOM 722 C C . PRO A 1 100 ? 3.052 27.114 28.670 1.00 52.06 100 PRO A C 1
ATOM 724 O O . PRO A 1 100 ? 3.515 27.308 29.796 1.00 52.06 100 PRO A O 1
ATOM 727 N N . GLY A 1 101 ? 2.191 27.958 28.090 1.00 54.81 101 GLY A N 1
ATOM 728 C CA . GLY A 1 101 ? 1.548 29.037 28.841 1.00 54.81 101 GLY A CA 1
ATOM 729 C C . GLY A 1 101 ? 0.913 28.510 30.136 1.00 54.81 101 GLY A C 1
ATOM 730 O O . GLY A 1 101 ? 0.614 27.319 30.248 1.00 54.81 101 GLY A O 1
ATOM 731 N N . ALA A 1 102 ? 0.740 29.391 31.125 1.00 44.56 102 ALA A N 1
ATOM 732 C CA . ALA A 1 102 ? 0.292 29.016 32.467 1.00 44.56 102 ALA A CA 1
ATOM 733 C C . ALA A 1 102 ? -0.904 28.039 32.435 1.00 44.56 102 ALA A C 1
ATOM 735 O O . ALA A 1 102 ? -1.971 28.381 31.932 1.00 44.56 102 ALA A O 1
ATOM 736 N N . GLY A 1 103 ? -0.711 26.829 32.977 1.00 50.44 103 GLY A N 1
ATOM 737 C CA . GLY A 1 103 ? -1.771 25.834 33.177 1.00 50.44 103 GLY A CA 1
ATOM 738 C C . GLY A 1 103 ? -1.778 24.603 32.259 1.00 50.44 103 GLY A C 1
ATOM 739 O O . GLY A 1 103 ? -2.599 23.724 32.503 1.00 50.44 103 GLY A O 1
ATOM 740 N N . LEU A 1 104 ? -0.898 24.472 31.256 1.00 55.47 104 LEU A N 1
ATOM 741 C CA . LEU A 1 104 ? -0.795 23.219 30.476 1.00 55.47 104 LEU A CA 1
ATOM 742 C C . LEU A 1 104 ? 0.412 22.380 30.922 1.00 55.47 104 LEU A C 1
ATOM 744 O O . LEU A 1 104 ? 1.442 22.911 31.333 1.00 55.47 104 LEU A O 1
ATOM 748 N N . THR A 1 105 ? 0.305 21.055 30.825 1.00 61.03 105 THR A N 1
ATOM 749 C CA . THR A 1 105 ? 1.438 20.142 31.033 1.00 61.03 105 THR A CA 1
ATOM 750 C C . THR A 1 105 ? 2.296 20.051 29.766 1.00 61.03 105 THR A C 1
ATOM 752 O O . THR A 1 105 ? 1.858 20.387 28.659 1.00 61.03 105 THR A O 1
ATOM 755 N N . ARG A 1 106 ? 3.542 19.573 29.891 1.00 64.62 106 ARG A N 1
ATOM 756 C CA . ARG A 1 106 ? 4.408 19.316 28.726 1.00 64.62 106 ARG A CA 1
ATOM 757 C C . ARG A 1 106 ? 3.762 18.315 27.763 1.00 64.62 106 ARG A C 1
ATOM 759 O O . ARG A 1 106 ? 3.800 18.515 26.560 1.00 64.62 106 ARG A O 1
ATOM 766 N N . GLU A 1 107 ? 3.082 17.308 28.293 1.00 63.25 107 GLU A N 1
ATOM 767 C CA . GLU A 1 107 ? 2.333 16.319 27.516 1.00 63.25 107 GLU A CA 1
ATOM 768 C C . GLU A 1 107 ? 1.139 16.928 26.758 1.00 63.25 107 GLU A C 1
ATOM 770 O O . GLU A 1 107 ? 0.970 16.684 25.562 1.00 63.25 107 GLU A O 1
ATOM 775 N N . ALA A 1 108 ? 0.374 17.820 27.398 1.00 60.84 108 ALA A N 1
ATOM 776 C CA . ALA A 1 108 ? -0.687 18.581 26.732 1.00 60.84 108 ALA A CA 1
ATOM 777 C C . ALA A 1 108 ? -0.137 19.492 25.617 1.00 60.84 108 ALA A C 1
ATOM 779 O O . ALA A 1 108 ? -0.785 19.705 24.596 1.00 60.84 108 ALA A O 1
ATOM 780 N N . THR A 1 109 ? 1.092 19.989 25.781 1.00 66.88 109 THR A N 1
ATOM 781 C CA . THR A 1 109 ? 1.785 20.787 24.758 1.00 66.88 109 THR A CA 1
ATOM 782 C C . THR A 1 109 ? 2.138 19.952 23.528 1.00 66.88 109 THR A C 1
ATOM 784 O O . THR A 1 109 ? 1.985 20.417 22.399 1.00 66.88 109 THR A O 1
ATOM 787 N N . LEU A 1 110 ? 2.581 18.712 23.736 1.00 72.12 110 LEU A N 1
ATOM 788 C CA . LEU A 1 110 ? 2.965 17.791 22.664 1.00 72.12 110 LEU A CA 1
ATOM 789 C C . LEU A 1 110 ? 1.766 17.264 21.885 1.00 72.12 110 LEU A C 1
ATOM 791 O O . LEU A 1 110 ? 1.829 17.176 20.667 1.00 72.12 110 LEU A O 1
ATOM 795 N N . THR A 1 111 ? 0.655 17.011 22.573 1.00 69.75 111 THR A N 1
ATOM 796 C CA . THR A 1 111 ? -0.591 16.514 21.965 1.00 69.75 111 THR A CA 1
ATOM 797 C C . THR A 1 111 ? -1.286 17.565 21.078 1.00 69.75 111 THR A C 1
ATOM 799 O O . THR A 1 111 ? -2.184 17.250 20.306 1.00 69.75 111 THR A O 1
ATOM 802 N N . GLY A 1 112 ? -0.872 18.834 21.171 1.00 75.50 112 GLY A N 1
ATOM 803 C CA . GLY A 1 112 ? -1.313 19.929 20.299 1.00 75.50 112 GLY A CA 1
ATOM 804 C C . GLY A 1 112 ? -0.244 20.415 19.314 1.00 75.50 112 GLY A C 1
ATOM 805 O O . GLY A 1 112 ? -0.416 21.485 18.724 1.00 75.50 112 GLY A O 1
ATOM 806 N N . THR A 1 113 ? 0.866 19.682 19.166 1.00 83.44 113 THR A N 1
ATOM 807 C CA . THR A 1 113 ? 1.988 20.053 18.297 1.00 83.44 113 THR A CA 1
ATOM 808 C C . THR A 1 113 ? 2.229 18.983 17.237 1.00 83.44 113 THR A C 1
ATOM 810 O O . THR A 1 113 ? 2.281 17.794 17.534 1.00 83.44 113 THR A O 1
ATOM 813 N N . ALA A 1 114 ? 2.437 19.411 15.996 1.00 89.56 114 ALA A N 1
ATOM 814 C CA . ALA A 1 114 ? 2.872 18.560 14.903 1.00 89.56 114 ALA A CA 1
ATOM 815 C C . ALA A 1 114 ? 4.229 19.015 14.363 1.00 89.56 114 ALA A C 1
ATOM 817 O O . ALA A 1 114 ? 4.544 20.203 14.318 1.00 89.56 114 ALA A O 1
ATOM 818 N N . VAL A 1 115 ? 5.034 18.053 13.938 1.00 91.06 115 VAL A N 1
ATOM 819 C CA . VAL A 1 115 ? 6.338 18.259 13.327 1.00 91.06 115 VAL A CA 1
ATOM 820 C C . VAL A 1 115 ? 6.192 18.343 11.815 1.00 91.06 115 VAL A C 1
ATOM 822 O O . VAL A 1 115 ? 5.541 17.497 11.209 1.00 91.06 115 VAL A O 1
ATOM 825 N N . VAL A 1 116 ? 6.825 19.339 11.199 1.00 94.50 116 VAL A N 1
ATOM 826 C CA . VAL A 1 116 ? 6.846 19.523 9.744 1.00 94.50 116 VAL A CA 1
ATOM 827 C C . VAL A 1 116 ? 8.229 19.132 9.224 1.00 94.50 116 VAL A C 1
ATOM 829 O O . VAL A 1 116 ? 9.233 19.701 9.647 1.00 94.50 116 VAL A O 1
ATOM 832 N N . SER A 1 117 ? 8.295 18.149 8.327 1.00 94.88 117 SER A N 1
ATOM 833 C CA . SER A 1 117 ? 9.554 17.572 7.829 1.00 94.88 117 SER A CA 1
ATOM 834 C C . SER A 1 117 ? 9.593 17.501 6.303 1.00 94.88 117 SER A C 1
ATOM 836 O O . SER A 1 117 ? 8.555 17.315 5.664 1.00 94.88 117 SER A O 1
ATOM 838 N N . LEU A 1 118 ? 10.792 17.655 5.732 1.00 95.19 118 LEU A N 1
ATOM 839 C CA . LEU A 1 118 ? 11.054 17.592 4.294 1.00 95.19 118 LEU A CA 1
ATOM 840 C C . LEU A 1 118 ? 11.782 16.294 3.935 1.00 95.19 118 LEU A C 1
ATOM 842 O O . LEU A 1 118 ? 12.837 15.989 4.489 1.00 95.19 118 LEU A O 1
ATOM 846 N N . HIS A 1 119 ? 11.256 15.570 2.955 1.00 92.81 119 HIS A N 1
ATOM 847 C CA . HIS A 1 119 ? 11.797 14.303 2.473 1.00 92.81 119 HIS A CA 1
ATOM 848 C C . HIS A 1 119 ? 12.107 14.375 0.984 1.00 92.81 119 HIS A C 1
ATOM 850 O O . HIS A 1 119 ? 11.380 15.017 0.224 1.00 92.81 119 HIS A O 1
ATOM 856 N N . MET A 1 120 ? 13.150 13.666 0.562 1.00 91.19 120 MET A N 1
ATOM 857 C CA . MET A 1 120 ? 13.437 13.417 -0.848 1.00 91.19 120 MET A CA 1
ATOM 858 C C . MET A 1 120 ? 13.167 11.953 -1.167 1.00 91.19 120 MET A C 1
ATOM 860 O O . MET A 1 120 ? 13.715 11.059 -0.528 1.00 91.19 120 MET A O 1
ATOM 864 N N . THR A 1 121 ? 12.327 11.711 -2.167 1.00 88.12 121 THR A N 1
ATOM 865 C CA . THR A 1 121 ? 12.024 10.361 -2.658 1.00 88.12 121 THR A CA 1
ATOM 866 C C . THR A 1 121 ? 12.779 10.049 -3.943 1.00 88.12 121 THR A C 1
ATOM 868 O O . THR A 1 121 ? 13.093 8.885 -4.197 1.00 88.12 121 THR A O 1
ATOM 871 N N . ARG A 1 122 ? 13.111 11.082 -4.731 1.00 88.06 122 ARG A N 1
ATOM 872 C CA . ARG A 1 122 ? 13.820 10.937 -6.000 1.00 88.06 122 ARG A CA 1
ATOM 873 C C . ARG A 1 122 ? 14.653 12.166 -6.366 1.00 88.06 122 ARG A C 1
ATOM 875 O O . ARG A 1 122 ? 14.181 13.292 -6.220 1.00 88.06 122 ARG A O 1
ATOM 882 N N . LEU A 1 123 ? 15.834 11.935 -6.932 1.00 88.75 123 LEU A N 1
ATOM 883 C CA . LEU A 1 123 ? 16.619 12.917 -7.674 1.00 88.75 123 LEU A CA 1
ATOM 884 C C . LEU A 1 123 ? 17.411 12.216 -8.784 1.00 88.75 123 LEU A C 1
ATOM 886 O O . LEU A 1 123 ? 18.374 11.499 -8.521 1.00 88.75 123 LEU A O 1
ATOM 890 N N . ASP A 1 124 ? 17.011 12.424 -10.030 1.00 86.25 124 ASP A N 1
ATOM 891 C CA . ASP A 1 124 ? 17.595 11.732 -11.180 1.00 86.25 124 ASP A CA 1
ATOM 892 C C . ASP A 1 124 ? 18.068 12.720 -12.255 1.00 86.25 124 ASP A C 1
ATOM 894 O O . ASP A 1 124 ? 17.755 13.912 -12.207 1.00 86.25 124 ASP A O 1
ATOM 898 N N . LEU A 1 125 ? 18.833 12.220 -13.224 1.00 82.19 125 LEU A N 1
ATOM 899 C CA . LEU A 1 125 ? 19.347 12.980 -14.348 1.00 82.19 125 LEU A CA 1
ATOM 900 C C . LEU A 1 125 ? 19.137 12.231 -15.658 1.00 82.19 125 LEU A C 1
ATOM 902 O O . LEU A 1 125 ? 19.749 11.211 -15.955 1.00 82.19 125 LEU A O 1
ATOM 906 N N . TRP A 1 126 ? 18.296 12.811 -16.487 1.00 81.50 126 TRP A N 1
ATOM 907 C CA . TRP A 1 126 ? 17.899 12.319 -17.787 1.00 81.50 126 TRP A CA 1
ATOM 908 C C . TRP A 1 126 ? 18.573 13.155 -18.862 1.00 81.50 126 TRP A C 1
ATOM 910 O O . TRP A 1 126 ? 18.563 14.380 -18.800 1.00 81.50 126 TRP A O 1
ATOM 920 N N . ARG A 1 127 ? 19.160 12.509 -19.865 1.00 79.19 127 ARG A N 1
ATOM 921 C CA . ARG A 1 127 ? 19.787 13.193 -21.000 1.00 79.19 127 ARG A CA 1
ATOM 922 C C . ARG A 1 127 ? 19.146 12.711 -22.286 1.00 79.19 127 ARG A C 1
ATOM 924 O O . ARG A 1 127 ? 19.214 11.526 -22.593 1.00 79.19 127 ARG A O 1
ATOM 931 N N . VAL A 1 128 ? 18.550 13.635 -23.022 1.00 78.50 128 VAL A N 1
ATOM 932 C CA . VAL A 1 128 ? 17.943 13.408 -24.330 1.00 78.50 128 VAL A CA 1
ATOM 933 C C . VAL A 1 128 ? 18.796 14.153 -25.350 1.00 78.50 128 VAL A C 1
ATOM 935 O O . VAL A 1 128 ? 18.902 15.379 -25.283 1.00 78.50 128 VAL A O 1
ATOM 938 N N . PRO A 1 129 ? 19.480 13.466 -26.273 1.00 75.25 129 PRO A N 1
ATOM 939 C CA . PRO A 1 129 ? 20.243 14.171 -27.286 1.00 75.25 129 PRO A CA 1
ATOM 940 C C . PRO A 1 129 ? 19.293 14.955 -28.212 1.00 75.25 129 PRO A C 1
ATOM 942 O O . PRO A 1 129 ? 18.201 14.503 -28.538 1.00 75.25 129 PRO A O 1
ATOM 945 N N . ASN A 1 130 ? 19.700 16.167 -28.601 1.00 75.25 130 ASN A N 1
ATOM 946 C CA . ASN A 1 130 ? 18.930 17.074 -29.455 1.00 75.25 130 ASN A CA 1
ATOM 947 C C . ASN A 1 130 ? 19.879 17.770 -30.447 1.00 75.25 130 ASN A C 1
ATOM 949 O O . ASN A 1 130 ? 20.335 18.899 -30.238 1.00 75.25 130 ASN A O 1
ATOM 953 N N . GLY A 1 131 ? 20.268 17.045 -31.501 1.00 76.38 131 GLY A N 1
ATOM 954 C CA . GLY A 1 131 ? 21.250 17.527 -32.476 1.00 76.38 131 GLY A CA 1
ATOM 955 C C . GLY A 1 131 ? 22.608 17.843 -31.817 1.00 76.38 131 GLY A C 1
ATOM 956 O O . GLY A 1 131 ? 23.146 16.976 -31.125 1.00 76.38 131 GLY A O 1
ATOM 957 N N . PRO A 1 132 ? 23.194 19.048 -31.989 1.00 73.12 132 PRO A N 1
ATOM 958 C CA . PRO A 1 132 ? 24.475 19.420 -31.368 1.00 73.12 132 PRO A CA 1
ATOM 959 C C . PRO A 1 132 ? 24.386 19.653 -29.847 1.00 73.12 132 PRO A C 1
ATOM 961 O O . PRO A 1 132 ? 25.414 19.820 -29.182 1.00 73.12 132 PRO A O 1
ATOM 964 N N . SER A 1 133 ? 23.174 19.645 -29.295 1.00 74.62 133 SER A N 1
ATOM 965 C CA . SER A 1 133 ? 22.880 19.881 -27.886 1.00 74.62 133 SER A CA 1
ATOM 966 C C . SER A 1 133 ? 22.352 18.616 -27.200 1.00 74.62 133 SER A C 1
ATOM 968 O O . SER A 1 133 ? 22.060 17.606 -27.842 1.00 74.62 133 SER A O 1
ATOM 970 N N . ILE A 1 134 ? 22.263 18.660 -25.876 1.00 77.69 134 ILE A N 1
ATOM 971 C CA . ILE A 1 134 ? 21.607 17.666 -25.026 1.00 77.69 134 ILE A CA 1
ATOM 972 C C . ILE A 1 134 ? 20.527 18.409 -24.250 1.00 77.69 134 ILE A C 1
ATOM 974 O O . ILE A 1 134 ? 20.820 19.406 -23.591 1.00 77.69 134 ILE A O 1
ATOM 978 N N . GLU A 1 135 ? 19.290 17.941 -24.324 1.00 77.44 135 GLU A N 1
ATOM 979 C CA . GLU A 1 135 ? 18.263 18.316 -23.367 1.00 77.44 135 GLU A CA 1
ATOM 980 C C . GLU A 1 135 ? 18.455 17.481 -22.101 1.00 77.44 135 GLU A C 1
ATOM 982 O O . GLU A 1 135 ? 18.515 16.253 -22.126 1.00 77.44 135 GLU A O 1
ATOM 987 N N . VAL A 1 136 ? 18.633 18.158 -20.980 1.00 78.00 136 VAL A N 1
ATOM 988 C CA . VAL A 1 136 ? 18.786 17.545 -19.671 1.00 78.00 136 VAL A CA 1
ATOM 989 C C . VAL A 1 136 ? 17.461 17.680 -18.954 1.00 78.00 136 VAL A C 1
ATOM 991 O O . VAL A 1 136 ? 16.977 18.799 -18.802 1.00 78.00 136 VAL A O 1
ATOM 994 N N . HIS A 1 137 ? 16.900 16.566 -18.489 1.00 79.62 137 HIS A N 1
ATOM 995 C CA . HIS A 1 137 ? 15.793 16.573 -17.548 1.00 79.62 137 HIS A CA 1
ATOM 996 C C . HIS A 1 137 ? 16.270 16.118 -16.170 1.00 79.62 137 HIS A C 1
ATOM 998 O O . HIS A 1 137 ? 17.066 15.199 -16.058 1.00 79.62 137 HIS A O 1
ATOM 1004 N N . ALA A 1 138 ? 15.786 16.745 -15.110 1.00 79.25 138 ALA A N 1
ATOM 1005 C CA . ALA A 1 138 ? 16.059 16.314 -13.745 1.00 79.25 138 ALA A CA 1
ATOM 1006 C C . ALA A 1 138 ? 14.720 16.089 -13.044 1.00 79.25 138 ALA A C 1
ATOM 1008 O O . ALA A 1 138 ? 14.123 17.059 -12.557 1.00 79.25 138 ALA A O 1
ATOM 1009 N N . PRO A 1 139 ? 14.166 14.862 -13.073 1.00 84.12 139 PRO A N 1
ATOM 1010 C CA . PRO A 1 139 ? 12.981 14.576 -12.295 1.00 84.12 139 PRO A CA 1
ATOM 1011 C C . PRO A 1 139 ? 13.366 14.498 -10.816 1.00 84.12 139 PRO A C 1
ATOM 1013 O O . PRO A 1 139 ? 14.393 13.932 -10.427 1.00 84.12 139 PRO A O 1
ATOM 1016 N N . MET A 1 140 ? 12.523 15.098 -9.991 1.00 87.00 140 MET A N 1
ATOM 1017 C CA . MET A 1 140 ? 12.727 15.200 -8.556 1.00 87.00 140 MET A CA 1
ATOM 1018 C C . MET A 1 140 ? 11.420 14.938 -7.824 1.00 87.00 140 MET A C 1
ATOM 1020 O O . MET A 1 140 ? 10.358 15.388 -8.254 1.00 87.00 140 MET A O 1
ATOM 1024 N N . GLY A 1 141 ? 11.519 14.221 -6.712 1.00 89.25 141 GLY A N 1
ATOM 1025 C CA . GLY A 1 141 ? 10.416 13.956 -5.801 1.00 89.25 141 GLY A CA 1
ATOM 1026 C C . GLY A 1 141 ? 10.749 14.520 -4.430 1.00 89.25 141 GLY A C 1
ATOM 1027 O O . GLY A 1 141 ? 11.647 14.009 -3.755 1.00 89.25 141 GLY A O 1
ATOM 1028 N N . LEU A 1 142 ? 10.027 15.563 -4.021 1.00 91.56 142 LEU A N 1
ATOM 1029 C CA . LEU A 1 142 ? 10.073 16.117 -2.669 1.00 91.56 142 LEU A CA 1
ATOM 1030 C C . LEU A 1 142 ? 8.733 15.882 -1.977 1.00 91.56 142 LEU A C 1
ATOM 1032 O O . LEU A 1 142 ? 7.682 15.897 -2.612 1.00 91.56 142 LEU A O 1
ATOM 1036 N N . THR A 1 143 ? 8.750 15.645 -0.671 1.00 93.06 143 THR A N 1
ATOM 1037 C CA . THR A 1 143 ? 7.534 15.439 0.122 1.00 93.06 143 THR A CA 1
ATOM 1038 C C . THR A 1 143 ? 7.632 16.185 1.443 1.00 93.06 143 THR A C 1
ATOM 1040 O O . THR A 1 143 ? 8.609 16.047 2.174 1.00 93.06 143 THR A O 1
ATOM 1043 N N . LEU A 1 144 ? 6.612 16.984 1.741 1.00 94.44 144 LEU A N 1
ATOM 1044 C CA . LEU A 1 144 ? 6.407 17.634 3.028 1.00 94.44 144 LEU A CA 1
ATOM 1045 C C . LEU A 1 144 ? 5.438 16.776 3.836 1.00 94.44 144 LEU A C 1
ATOM 1047 O O . LEU A 1 144 ? 4.340 16.484 3.368 1.00 94.44 144 LEU A O 1
ATOM 1051 N N . MET A 1 145 ? 5.823 16.403 5.055 1.00 94.25 145 MET A N 1
ATOM 1052 C CA . MET A 1 145 ? 4.963 15.656 5.977 1.00 94.25 145 MET A CA 1
ATOM 1053 C C . MET A 1 145 ? 4.762 16.443 7.270 1.00 94.25 145 MET A C 1
ATOM 1055 O O . MET A 1 145 ? 5.735 16.904 7.870 1.00 94.25 145 MET A O 1
ATOM 1059 N N . VAL A 1 146 ? 3.508 16.560 7.706 1.00 93.88 146 VAL A N 1
ATOM 1060 C CA . VAL A 1 146 ? 3.106 17.080 9.017 1.00 93.88 146 VAL A CA 1
ATOM 1061 C C . VAL A 1 146 ? 2.704 15.888 9.880 1.00 93.88 146 VAL A C 1
ATOM 1063 O O . VAL A 1 146 ? 1.672 15.267 9.627 1.00 93.88 146 VAL A O 1
ATOM 1066 N N . SER A 1 147 ? 3.522 15.542 10.870 1.00 90.62 147 SER A N 1
ATOM 1067 C CA . SER A 1 147 ? 3.322 14.382 11.748 1.00 90.62 147 SER A CA 1
ATOM 1068 C C . SER A 1 147 ? 2.996 14.831 13.169 1.00 90.62 147 SER A C 1
ATOM 1070 O O . SER A 1 147 ? 3.697 15.675 13.716 1.00 90.62 147 SER A O 1
ATOM 1072 N N . ASP A 1 148 ? 1.959 14.273 13.781 1.00 87.50 148 ASP A N 1
ATOM 1073 C CA . ASP A 1 148 ? 1.637 14.496 15.188 1.00 87.50 148 ASP A CA 1
ATOM 1074 C C . ASP A 1 148 ? 2.831 14.107 16.072 1.00 87.50 148 ASP A C 1
ATOM 1076 O O . ASP A 1 148 ? 3.416 13.034 15.928 1.00 87.50 148 ASP A O 1
ATOM 1080 N N . MET A 1 149 ? 3.237 15.004 16.966 1.00 84.38 149 MET A N 1
ATOM 1081 C CA . MET A 1 149 ? 4.483 14.855 17.716 1.00 84.38 149 MET A CA 1
ATOM 1082 C C . MET A 1 149 ? 4.388 13.812 18.838 1.00 84.38 149 MET A C 1
ATOM 1084 O O . MET A 1 149 ? 5.413 13.265 19.259 1.00 84.38 149 MET A O 1
ATOM 1088 N N . ALA A 1 150 ? 3.178 13.535 19.328 1.00 80.44 150 ALA A N 1
ATOM 1089 C CA . ALA A 1 150 ? 2.944 12.533 20.359 1.00 80.44 150 ALA A CA 1
ATOM 1090 C C . ALA A 1 150 ? 2.882 11.121 19.762 1.00 80.44 150 ALA A C 1
ATOM 1092 O O . ALA A 1 150 ? 3.449 10.196 20.346 1.00 80.44 150 ALA A O 1
ATOM 1093 N N . THR A 1 151 ? 2.232 10.978 18.602 1.00 79.75 151 THR A N 1
ATOM 1094 C CA . THR A 1 151 ? 1.872 9.680 18.010 1.00 79.75 151 THR A CA 1
ATOM 1095 C C . THR A 1 151 ? 2.699 9.267 16.794 1.00 79.75 151 THR A C 1
ATOM 1097 O O . THR A 1 151 ? 2.866 8.077 16.524 1.00 79.75 151 THR A O 1
ATOM 1100 N N . GLY A 1 152 ? 3.224 10.232 16.040 1.00 84.19 152 GLY A N 1
ATOM 1101 C CA . GLY A 1 152 ? 3.816 10.004 14.720 1.00 84.19 152 GLY A CA 1
ATOM 1102 C C . GLY A 1 152 ? 2.795 9.878 13.588 1.00 84.19 152 GLY A C 1
ATOM 1103 O O . GLY A 1 152 ? 3.189 9.666 12.441 1.00 84.19 152 GLY A O 1
ATOM 1104 N N . GLU A 1 153 ? 1.493 10.032 13.866 1.00 86.62 153 GLU A N 1
ATOM 1105 C CA . GLU A 1 153 ? 0.456 10.031 12.833 1.00 86.62 153 GLU A CA 1
ATOM 1106 C C . GLU A 1 153 ? 0.701 11.160 11.823 1.00 86.62 153 GLU A C 1
ATOM 1108 O O . GLU A 1 153 ? 0.795 12.330 12.187 1.00 86.62 153 GLU A O 1
ATOM 1113 N N . VAL A 1 154 ? 0.775 10.838 10.531 1.00 89.69 154 VAL A N 1
ATOM 1114 C CA . VAL A 1 154 ? 0.877 11.852 9.476 1.00 89.69 154 VAL A CA 1
ATOM 1115 C C . VAL A 1 154 ? -0.493 12.500 9.270 1.00 89.69 154 VAL A C 1
ATOM 1117 O O . VAL A 1 154 ? -1.387 11.926 8.652 1.00 89.69 154 VAL A O 1
ATOM 1120 N N . LEU A 1 155 ? -0.651 13.718 9.786 1.00 89.38 155 LEU A N 1
ATOM 1121 C CA . LEU A 1 155 ? -1.882 14.503 9.704 1.00 89.38 155 LEU A CA 1
ATOM 1122 C C . LEU A 1 155 ? -2.102 15.071 8.300 1.00 89.38 155 LEU A C 1
ATOM 1124 O O . LEU A 1 155 ? -3.242 15.215 7.861 1.00 89.38 155 LEU A O 1
ATOM 1128 N N . PHE A 1 156 ? -1.016 15.413 7.610 1.00 91.31 156 PHE A N 1
ATOM 1129 C CA . PHE A 1 156 ? -1.027 15.989 6.270 1.00 91.31 156 PHE A CA 1
ATOM 1130 C C . PHE A 1 156 ? 0.272 15.648 5.543 1.00 91.31 156 PHE A C 1
ATOM 1132 O O . PHE A 1 156 ? 1.348 15.667 6.142 1.00 91.31 156 PHE A O 1
ATOM 1139 N N . SER A 1 157 ? 0.175 15.377 4.248 1.00 91.88 157 SER A N 1
ATOM 1140 C CA . SER A 1 157 ? 1.325 15.202 3.369 1.00 91.88 157 SER A CA 1
ATOM 1141 C C . SER A 1 157 ? 1.059 15.869 2.030 1.00 91.88 157 SER A C 1
ATOM 1143 O O . SER A 1 157 ? -0.035 15.741 1.484 1.00 91.88 157 SER A O 1
ATOM 1145 N N . GLU A 1 158 ? 2.072 16.530 1.491 1.00 91.19 158 GLU A N 1
ATOM 1146 C CA . GLU A 1 158 ? 2.055 17.092 0.144 1.00 91.19 158 GLU A CA 1
ATOM 1147 C C . GLU A 1 158 ? 3.325 16.643 -0.575 1.00 91.19 158 GLU A C 1
ATOM 1149 O O . GLU A 1 158 ? 4.423 16.751 -0.022 1.00 91.19 158 GLU A O 1
ATOM 1154 N N . SER A 1 159 ? 3.182 16.142 -1.798 1.00 90.06 159 SER A N 1
ATOM 1155 C CA . SER A 1 159 ? 4.300 15.661 -2.605 1.00 90.06 159 SER A CA 1
ATOM 1156 C C . SER A 1 159 ? 4.374 16.450 -3.901 1.00 90.06 159 SER A C 1
ATOM 1158 O O . SER A 1 159 ? 3.391 16.579 -4.624 1.00 90.06 159 SER A O 1
ATOM 1160 N N . LEU A 1 160 ? 5.570 16.934 -4.221 1.00 87.75 160 LEU A N 1
ATOM 1161 C CA . LEU A 1 160 ? 5.862 17.581 -5.488 1.00 87.75 160 LEU A CA 1
ATOM 1162 C C . LEU A 1 160 ? 6.755 16.660 -6.316 1.00 87.75 160 LEU A C 1
ATOM 1164 O O . LEU A 1 160 ? 7.919 16.438 -5.979 1.00 87.75 160 LEU A O 1
ATOM 1168 N N . ASN A 1 161 ? 6.206 16.174 -7.427 1.00 78.31 161 ASN A N 1
ATOM 1169 C CA . ASN A 1 161 ? 6.964 15.498 -8.471 1.00 78.31 161 ASN A CA 1
ATOM 1170 C C . ASN A 1 161 ? 7.260 16.519 -9.573 1.00 78.31 161 ASN A C 1
ATOM 1172 O O . ASN A 1 161 ? 6.417 16.816 -10.419 1.00 78.31 161 ASN A O 1
ATOM 1176 N N . GLY A 1 162 ? 8.442 17.124 -9.504 1.00 66.25 162 GLY A N 1
ATOM 1177 C CA . GLY A 1 162 ? 8.902 18.114 -10.467 1.00 66.25 162 GLY A CA 1
ATOM 1178 C C . GLY A 1 162 ? 9.676 17.460 -11.606 1.00 66.25 162 GLY A C 1
ATOM 1179 O O . GLY A 1 162 ? 10.392 16.482 -11.403 1.00 66.25 162 GLY A O 1
ATOM 1180 N N . ARG A 1 163 ? 9.587 18.041 -12.803 1.00 67.88 163 ARG A N 1
ATOM 1181 C CA . ARG A 1 163 ? 10.537 17.784 -13.887 1.00 67.88 163 ARG A CA 1
ATOM 1182 C C . ARG A 1 163 ? 11.061 19.114 -14.378 1.00 67.88 163 ARG A C 1
ATOM 1184 O O . ARG A 1 163 ? 10.301 19.927 -14.896 1.00 67.88 163 ARG A O 1
ATOM 1191 N N . VAL A 1 164 ? 12.362 19.302 -14.257 1.00 62.34 164 VAL A N 1
ATOM 1192 C CA . VAL A 1 164 ? 13.038 20.431 -14.888 1.00 62.34 164 VAL A CA 1
ATOM 1193 C C . VAL A 1 164 ? 13.638 19.947 -16.183 1.00 62.34 164 VAL A C 1
ATOM 1195 O O . VAL A 1 164 ? 14.199 18.858 -16.193 1.00 62.34 164 VAL A O 1
ATOM 1198 N N . SER A 1 165 ? 13.529 20.737 -17.247 1.00 68.56 165 SER A N 1
ATOM 1199 C CA . SER A 1 165 ? 14.277 20.524 -18.481 1.00 68.56 165 SER A CA 1
ATOM 1200 C C . SER A 1 165 ? 15.134 21.739 -18.824 1.00 68.56 165 SER A C 1
ATOM 1202 O O . SER A 1 165 ? 14.801 22.875 -18.482 1.00 68.56 165 SER A O 1
ATOM 1204 N N . GLY A 1 166 ? 16.265 21.508 -19.480 1.00 66.88 166 GLY A N 1
ATOM 1205 C CA . GLY A 1 166 ? 17.139 22.564 -19.976 1.00 66.88 166 GLY A CA 1
ATOM 1206 C C . GLY A 1 166 ? 17.990 22.078 -21.139 1.00 66.88 166 GLY A C 1
ATOM 1207 O O . GLY A 1 166 ? 18.333 20.905 -21.212 1.00 66.88 166 GLY A O 1
ATOM 1208 N N . ILE A 1 167 ? 18.346 22.976 -22.057 1.00 68.12 167 ILE A N 1
ATOM 1209 C CA . ILE A 1 167 ? 19.199 22.648 -23.205 1.00 68.12 167 ILE A CA 1
ATOM 1210 C C . ILE A 1 167 ? 20.651 22.993 -22.862 1.00 68.12 167 ILE A C 1
ATOM 1212 O O . ILE A 1 167 ? 20.956 24.105 -22.430 1.00 68.12 167 ILE A O 1
ATOM 1216 N N . MET A 1 168 ? 21.555 22.043 -23.083 1.00 71.50 168 MET A N 1
ATOM 1217 C CA . MET A 1 168 ? 22.992 22.169 -22.855 1.00 71.50 168 MET A CA 1
ATOM 1218 C C . MET A 1 168 ? 23.776 21.847 -24.125 1.00 71.50 168 MET A C 1
ATOM 1220 O O . MET A 1 168 ? 23.338 21.054 -24.954 1.00 71.50 168 MET A O 1
ATOM 1224 N N . SER A 1 169 ? 24.963 22.430 -24.289 1.00 66.31 169 SER A N 1
ATOM 1225 C CA . SER A 1 169 ? 25.899 21.965 -25.316 1.00 66.31 169 SER A CA 1
ATOM 1226 C C . SER A 1 169 ? 26.461 20.595 -24.914 1.00 66.31 169 SER A C 1
ATOM 1228 O O . SER A 1 169 ? 26.675 20.339 -23.729 1.00 66.31 169 SER A O 1
ATOM 1230 N N . ARG A 1 170 ? 26.749 19.710 -25.881 1.00 66.00 170 ARG A N 1
ATOM 1231 C CA . ARG A 1 170 ? 27.326 18.372 -25.605 1.00 66.00 170 ARG A CA 1
ATOM 1232 C C . ARG A 1 170 ? 28.646 18.406 -24.810 1.00 66.00 170 ARG A C 1
ATOM 1234 O O . ARG A 1 170 ? 29.004 17.402 -24.209 1.00 66.00 170 ARG A O 1
ATOM 1241 N N . GLY A 1 171 ? 29.355 19.540 -24.805 1.00 57.34 171 GLY A N 1
ATOM 1242 C CA . GLY A 1 171 ? 30.584 19.771 -24.031 1.00 57.34 171 GLY A CA 1
ATOM 1243 C C . GLY A 1 171 ? 30.394 20.557 -22.725 1.00 57.34 171 GLY A C 1
ATOM 1244 O O . GLY A 1 171 ? 31.386 20.949 -22.113 1.00 57.34 171 GLY A O 1
ATOM 1245 N N . GLY A 1 172 ? 29.155 20.842 -22.312 1.00 62.50 172 GLY A N 1
ATOM 1246 C CA . GLY A 1 172 ? 28.865 21.529 -21.053 1.00 62.50 172 GLY A CA 1
ATOM 1247 C C . GLY A 1 172 ? 29.363 20.724 -19.850 1.00 62.50 172 GLY A C 1
ATOM 1248 O O . GLY A 1 172 ? 29.060 19.541 -19.713 1.00 62.50 172 GLY A O 1
ATOM 1249 N N . GLY A 1 173 ? 30.150 21.358 -18.978 1.00 64.12 173 GLY A N 1
ATOM 1250 C CA . GLY A 1 173 ? 30.750 20.691 -17.822 1.00 64.12 173 GLY A CA 1
ATOM 1251 C C . GLY A 1 173 ? 29.756 20.429 -16.685 1.00 64.12 173 GLY A C 1
ATOM 1252 O O . GLY A 1 173 ? 28.774 21.155 -16.517 1.00 64.12 173 GLY A O 1
ATOM 1253 N N . LEU A 1 174 ? 30.075 19.441 -15.839 1.00 64.69 174 LEU A N 1
ATOM 1254 C CA . LEU A 1 174 ? 29.330 19.089 -14.619 1.00 64.69 174 LEU A CA 1
ATOM 1255 C C . LEU A 1 174 ? 28.965 20.315 -13.760 1.00 64.69 174 LEU A C 1
ATOM 1257 O O . LEU A 1 174 ? 27.866 20.374 -13.230 1.00 64.69 174 LEU A O 1
ATOM 1261 N N . GLN A 1 175 ? 29.815 21.345 -13.687 1.00 70.56 175 GLN A N 1
ATOM 1262 C CA . GLN A 1 175 ? 29.545 22.574 -12.922 1.00 70.56 175 GLN A CA 1
ATOM 1263 C C . GLN A 1 175 ? 28.307 23.366 -13.387 1.00 70.56 175 GLN A C 1
ATOM 1265 O O . GLN A 1 175 ? 27.692 24.082 -12.594 1.00 70.56 175 GLN A O 1
ATOM 1270 N N . GLN A 1 176 ? 27.939 23.284 -14.668 1.00 73.12 176 GLN A N 1
ATOM 1271 C CA . GLN A 1 176 ? 26.712 23.910 -15.165 1.00 73.12 176 GLN A CA 1
ATOM 1272 C C . GLN A 1 176 ? 25.480 23.116 -14.717 1.00 73.12 176 GLN A C 1
ATOM 1274 O O . GLN A 1 176 ? 24.515 23.721 -14.254 1.00 73.12 176 GLN A O 1
ATOM 1279 N N . ILE A 1 177 ? 25.563 21.781 -14.765 1.00 70.12 177 ILE A N 1
ATOM 1280 C CA . ILE A 1 177 ? 24.535 20.863 -14.252 1.00 70.12 177 ILE A CA 1
ATOM 1281 C C . ILE A 1 177 ? 24.338 21.092 -12.747 1.00 70.12 177 ILE A C 1
ATOM 1283 O O . ILE A 1 177 ? 23.210 21.243 -12.294 1.00 70.12 177 ILE A O 1
ATOM 1287 N N . GLN A 1 178 ? 25.429 21.221 -11.984 1.00 74.00 178 GLN A N 1
ATOM 1288 C CA . GLN A 1 178 ? 25.397 21.477 -10.539 1.00 74.00 178 GLN A CA 1
ATOM 1289 C C . GLN A 1 178 ? 24.615 22.749 -10.187 1.00 74.00 178 GLN A C 1
ATOM 1291 O O . GLN A 1 178 ? 23.662 22.694 -9.416 1.00 74.00 178 GLN A O 1
ATOM 1296 N N . ARG A 1 179 ? 24.971 23.894 -10.788 1.00 75.88 179 ARG A N 1
ATOM 1297 C CA . ARG A 1 179 ? 24.286 25.170 -10.509 1.00 75.88 179 ARG A CA 1
ATOM 1298 C C . ARG A 1 179 ? 22.816 25.153 -10.917 1.00 75.88 179 ARG A C 1
ATOM 1300 O O . ARG A 1 179 ? 21.990 25.751 -10.232 1.00 75.88 179 ARG A O 1
ATOM 1307 N N . GLN A 1 180 ? 22.498 24.494 -12.031 1.00 77.88 180 GLN A N 1
ATOM 1308 C CA . GLN A 1 180 ? 21.115 24.337 -12.467 1.00 77.88 180 GLN A CA 1
ATOM 1309 C C . GLN A 1 180 ? 20.326 23.492 -11.469 1.00 77.88 180 GLN A C 1
ATOM 1311 O O . GLN A 1 180 ? 19.255 23.916 -11.062 1.00 77.88 180 GLN A O 1
ATOM 1316 N N . ILE A 1 181 ? 20.858 22.359 -11.012 1.00 79.88 181 ILE A N 1
ATOM 1317 C CA . ILE A 1 181 ? 20.168 21.493 -10.046 1.00 79.88 181 ILE A CA 1
ATOM 1318 C C . ILE A 1 181 ? 19.939 22.204 -8.712 1.00 79.88 181 ILE A C 1
ATOM 1320 O O . ILE A 1 181 ? 18.833 22.133 -8.182 1.00 79.88 181 ILE A O 1
ATOM 1324 N N . ASP A 1 182 ? 20.921 22.957 -8.213 1.00 80.69 182 ASP A N 1
ATOM 1325 C CA . ASP A 1 182 ? 20.791 23.684 -6.945 1.00 80.69 182 ASP A CA 1
ATOM 1326 C C . ASP A 1 182 ? 19.664 24.722 -6.993 1.00 80.69 182 ASP A C 1
ATOM 1328 O O . ASP A 1 182 ? 18.772 24.714 -6.147 1.00 80.69 182 ASP A O 1
ATOM 1332 N N . GLY A 1 183 ? 19.641 25.576 -8.022 1.00 82.12 183 GLY A N 1
ATOM 1333 C CA . GLY A 1 183 ? 18.565 26.562 -8.182 1.00 82.12 183 GLY A CA 1
ATOM 1334 C C . GLY A 1 183 ? 17.181 25.925 -8.357 1.00 82.12 183 GLY A C 1
ATOM 1335 O O . GLY A 1 183 ? 16.160 26.520 -8.006 1.00 82.12 183 GLY A O 1
ATOM 1336 N N . GLN A 1 184 ? 17.136 24.703 -8.875 1.00 81.38 184 GLN A N 1
ATOM 1337 C CA . GLN A 1 184 ? 15.895 23.995 -9.159 1.00 81.38 184 GLN A CA 1
ATOM 1338 C C . GLN A 1 184 ? 15.341 23.255 -7.952 1.00 81.38 184 GLN A C 1
ATOM 1340 O O . GLN A 1 184 ? 14.139 23.326 -7.719 1.00 81.38 184 GLN A O 1
ATOM 1345 N N . LEU A 1 185 ? 16.197 22.625 -7.147 1.00 85.56 185 LEU A N 1
ATOM 1346 C CA . LEU A 1 185 ? 15.801 22.094 -5.842 1.00 85.56 185 LEU A CA 1
ATOM 1347 C C . LEU A 1 185 ? 15.181 23.195 -4.981 1.00 85.56 185 LEU A C 1
ATOM 1349 O O . LEU A 1 185 ? 14.159 22.976 -4.342 1.00 85.56 185 LEU A O 1
ATOM 1353 N N . GLU A 1 186 ? 15.746 24.398 -5.036 1.00 87.62 186 GLU A N 1
ATOM 1354 C CA . GLU A 1 186 ? 15.233 25.557 -4.309 1.00 87.62 186 GLU A CA 1
ATOM 1355 C C . GLU A 1 186 ? 13.888 26.059 -4.845 1.00 87.62 186 GLU A C 1
ATOM 1357 O O . GLU A 1 186 ? 12.995 26.413 -4.075 1.00 87.62 186 GLU A O 1
ATOM 1362 N N . THR A 1 187 ? 13.712 26.050 -6.167 1.00 88.44 187 THR A N 1
ATOM 1363 C CA . THR A 1 187 ? 12.432 26.400 -6.801 1.00 88.44 187 THR A CA 1
ATOM 1364 C C . THR A 1 187 ? 11.354 25.365 -6.468 1.00 88.44 187 THR A C 1
ATOM 1366 O O . THR A 1 187 ? 10.224 25.724 -6.142 1.00 88.44 187 THR A O 1
ATOM 1369 N N . ALA A 1 188 ? 11.701 24.077 -6.516 1.00 89.12 188 ALA A N 1
ATOM 1370 C CA . ALA A 1 188 ? 10.809 22.980 -6.167 1.00 89.12 188 ALA A CA 1
ATOM 1371 C C . ALA A 1 188 ? 10.442 22.999 -4.679 1.00 89.12 188 ALA A C 1
ATOM 1373 O O . ALA A 1 188 ? 9.285 22.773 -4.335 1.00 89.12 188 ALA A O 1
ATOM 1374 N N . LEU A 1 189 ? 11.392 23.328 -3.801 1.00 92.69 189 LEU A N 1
ATOM 1375 C CA . LEU A 1 189 ? 11.141 23.529 -2.379 1.00 92.69 189 LEU A CA 1
ATOM 1376 C C . LEU A 1 189 ? 10.124 24.651 -2.145 1.00 92.69 189 LEU A C 1
ATOM 1378 O O . LEU A 1 189 ? 9.137 24.446 -1.439 1.00 92.69 189 LEU A O 1
ATOM 1382 N N . ASP A 1 190 ? 10.350 25.819 -2.750 1.00 93.06 190 ASP A N 1
ATOM 1383 C CA . ASP A 1 190 ? 9.453 26.967 -2.614 1.00 93.06 190 ASP A CA 1
ATOM 1384 C C . ASP A 1 190 ? 8.045 26.621 -3.144 1.00 93.06 190 ASP A C 1
ATOM 1386 O O . ASP A 1 190 ? 7.048 26.890 -2.474 1.00 93.06 190 ASP A O 1
ATOM 1390 N N . ALA A 1 191 ? 7.952 25.940 -4.293 1.00 92.94 191 ALA A N 1
ATOM 1391 C CA . ALA A 1 191 ? 6.681 25.487 -4.859 1.00 92.94 191 ALA A CA 1
ATOM 1392 C C . ALA A 1 191 ? 5.960 24.459 -3.971 1.00 92.94 191 ALA A C 1
ATOM 1394 O O . ALA A 1 191 ? 4.747 24.558 -3.790 1.00 92.94 191 ALA A O 1
ATOM 1395 N N . LEU A 1 192 ? 6.688 23.492 -3.403 1.00 94.44 192 LEU A N 1
ATOM 1396 C CA . LEU A 1 192 ? 6.138 22.492 -2.489 1.00 94.44 192 LEU A CA 1
ATOM 1397 C C . LEU A 1 192 ? 5.552 23.157 -1.240 1.00 94.44 192 LEU A C 1
ATOM 1399 O O . LEU A 1 192 ? 4.417 22.867 -0.871 1.00 94.44 192 LEU A O 1
ATOM 1403 N N . VAL A 1 193 ? 6.302 24.060 -0.600 1.00 96.12 193 VAL A N 1
ATOM 1404 C CA . VAL A 1 193 ? 5.838 24.763 0.607 1.00 96.12 193 VAL A CA 1
ATOM 1405 C C . VAL A 1 193 ? 4.617 25.627 0.294 1.00 96.12 193 VAL A C 1
ATOM 1407 O O . VAL A 1 193 ? 3.670 25.629 1.076 1.00 96.12 193 VAL A O 1
ATOM 1410 N N . ASP A 1 194 ? 4.595 26.310 -0.851 1.00 94.94 194 ASP A N 1
ATOM 1411 C CA . ASP A 1 194 ? 3.469 27.160 -1.248 1.00 94.94 194 ASP A CA 1
ATOM 1412 C C . ASP A 1 194 ? 2.198 26.342 -1.546 1.00 94.94 194 ASP A C 1
ATOM 1414 O O . ASP A 1 194 ? 1.101 26.704 -1.101 1.00 94.94 194 ASP A O 1
ATOM 1418 N N . GLN A 1 195 ? 2.332 25.206 -2.240 1.00 93.69 195 GLN A N 1
ATOM 1419 C CA . GLN A 1 195 ? 1.222 24.274 -2.480 1.00 93.69 195 GLN A CA 1
ATOM 1420 C C . GLN A 1 195 ? 0.702 23.680 -1.169 1.00 93.69 195 GLN A C 1
ATOM 1422 O O . GLN A 1 195 ? -0.507 23.688 -0.917 1.00 93.69 195 GLN A O 1
ATOM 1427 N N . ALA A 1 196 ? 1.618 23.230 -0.312 1.00 94.38 196 ALA A N 1
ATOM 1428 C CA . ALA A 1 196 ? 1.293 22.653 0.979 1.00 94.38 196 ALA A CA 1
ATOM 1429 C C . ALA A 1 196 ? 0.590 23.671 1.886 1.00 94.38 196 ALA A C 1
ATOM 1431 O O . ALA A 1 196 ? -0.461 23.358 2.429 1.00 94.38 196 ALA A O 1
ATOM 1432 N N . ALA A 1 197 ? 1.092 24.906 1.988 1.00 93.62 197 ALA A N 1
ATOM 1433 C CA . ALA A 1 197 ? 0.477 25.965 2.793 1.00 93.62 197 ALA A CA 1
ATOM 1434 C C . ALA A 1 197 ? -0.942 26.315 2.317 1.00 93.62 197 ALA A C 1
ATOM 1436 O O . ALA A 1 197 ? -1.815 26.609 3.129 1.00 93.62 197 ALA A O 1
ATOM 1437 N N . THR A 1 198 ? -1.192 26.248 1.006 1.00 92.06 198 THR A N 1
ATOM 1438 C CA . THR A 1 198 ? -2.520 26.510 0.427 1.00 92.06 198 THR A CA 1
ATOM 1439 C C . THR A 1 198 ? -3.526 25.404 0.768 1.00 92.06 198 THR A C 1
ATOM 1441 O O . THR A 1 198 ? -4.701 25.675 1.029 1.00 92.06 198 THR A O 1
ATOM 1444 N N . ARG A 1 199 ? -3.078 24.144 0.750 1.00 90.19 199 ARG A N 1
ATOM 1445 C CA . ARG A 1 199 ? -3.922 22.965 1.009 1.00 90.19 199 ARG A CA 1
ATOM 1446 C C . ARG A 1 199 ? -4.038 22.617 2.488 1.00 90.19 199 ARG A C 1
ATOM 1448 O O . ARG A 1 199 ? -5.003 21.967 2.885 1.00 90.19 199 ARG A O 1
ATOM 1455 N N . PHE A 1 200 ? -3.083 23.052 3.300 1.00 91.12 200 PHE A N 1
ATOM 1456 C CA . PHE A 1 200 ? -3.066 22.806 4.729 1.00 91.12 200 PHE A CA 1
ATOM 1457 C C . PHE A 1 200 ? -4.098 23.686 5.440 1.00 91.12 200 PHE A C 1
ATOM 1459 O O . PHE A 1 200 ? -3.864 24.856 5.738 1.00 91.12 200 PHE A O 1
ATOM 1466 N N . GLN A 1 201 ? -5.259 23.099 5.720 1.00 87.88 201 GLN A N 1
ATOM 1467 C CA . GLN A 1 201 ? -6.386 23.768 6.369 1.00 87.88 201 GLN A CA 1
ATOM 1468 C C . GLN A 1 201 ? -6.742 23.037 7.670 1.00 87.88 201 GLN A C 1
ATOM 1470 O O . GLN A 1 201 ? -7.702 22.258 7.702 1.00 87.88 201 GLN A O 1
ATOM 1475 N N . PRO A 1 202 ? -5.949 23.227 8.743 1.00 88.00 202 PRO A N 1
ATOM 1476 C CA . PRO A 1 202 ? -6.195 22.563 10.010 1.00 88.00 202 PRO A CA 1
ATOM 1477 C C . PRO A 1 202 ? -7.502 23.064 10.624 1.00 88.00 202 PRO A C 1
ATOM 1479 O O . PRO A 1 202 ? -7.814 24.256 10.593 1.00 88.00 202 PRO A O 1
ATOM 1482 N N . ARG A 1 203 ? -8.265 22.144 11.205 1.00 87.19 203 ARG A N 1
ATOM 1483 C CA . ARG A 1 203 ? -9.532 22.441 11.871 1.00 87.19 203 ARG A CA 1
ATOM 1484 C C . ARG A 1 203 ? -9.763 21.501 13.041 1.00 87.19 203 ARG A C 1
ATOM 1486 O O . ARG A 1 203 ? -9.285 20.366 13.048 1.00 87.19 203 ARG A O 1
ATOM 1493 N N . ALA A 1 204 ? -10.581 21.957 13.980 1.00 87.50 204 ALA A N 1
ATOM 1494 C CA . ALA A 1 204 ? -11.089 21.104 15.036 1.00 87.50 204 ALA A CA 1
ATOM 1495 C C . ALA A 1 204 ? -12.171 20.168 14.476 1.00 87.50 204 ALA A C 1
ATOM 1497 O O . ALA A 1 204 ? -13.169 20.616 13.906 1.00 87.50 204 ALA A O 1
ATOM 1498 N N . LEU A 1 205 ? -11.975 18.866 14.652 1.00 90.00 205 LEU A N 1
ATOM 1499 C CA . LEU A 1 205 ? -13.037 17.872 14.591 1.00 90.00 205 LEU A CA 1
ATOM 1500 C C . LEU A 1 205 ? -13.623 17.776 15.998 1.00 90.00 205 LEU A C 1
ATOM 1502 O O . LEU A 1 205 ? -12.916 17.389 16.928 1.00 90.00 205 LEU A O 1
ATOM 1506 N N . THR A 1 206 ? -14.894 18.148 16.149 1.00 92.12 206 THR A N 1
ATOM 1507 C CA . THR A 1 206 ? -15.589 18.194 17.441 1.00 92.12 206 THR A CA 1
ATOM 1508 C C . THR A 1 206 ? -16.646 17.101 17.518 1.00 92.12 206 THR A C 1
ATOM 1510 O O . THR A 1 206 ? -17.430 16.935 16.587 1.00 92.12 206 THR A O 1
ATOM 1513 N N . ALA A 1 207 ? -16.690 16.397 18.644 1.00 94.50 207 ALA A N 1
ATOM 1514 C CA . ALA A 1 207 ? -17.685 15.387 18.969 1.00 94.50 207 ALA A CA 1
ATOM 1515 C C . ALA A 1 207 ? -18.306 15.691 20.335 1.00 94.50 207 ALA A C 1
ATOM 1517 O O . ALA A 1 207 ? -17.625 16.167 21.243 1.00 94.50 207 ALA A O 1
ATOM 1518 N N . GLN A 1 208 ? -19.593 15.419 20.501 1.00 96.38 208 GLN A N 1
ATOM 1519 C CA . GLN A 1 208 ? -20.317 15.672 21.737 1.00 96.38 208 GLN A CA 1
ATOM 1520 C C . GLN A 1 208 ? -20.689 14.359 22.419 1.00 96.38 208 GLN A C 1
ATOM 1522 O O . GLN A 1 208 ? -21.203 13.435 21.789 1.00 96.38 208 GLN A O 1
ATOM 1527 N N . VAL A 1 209 ? -20.467 14.278 23.729 1.00 96.81 209 VAL A N 1
ATOM 1528 C CA . VAL A 1 209 ? -20.875 13.124 24.535 1.00 96.81 209 VAL A CA 1
ATOM 1529 C C . VAL A 1 209 ? -22.403 13.086 24.611 1.00 96.81 209 VAL A C 1
ATOM 1531 O O . VAL A 1 209 ? -23.028 13.992 25.161 1.00 96.81 209 VAL A O 1
ATOM 1534 N N . ARG A 1 210 ? -23.019 12.033 24.073 1.00 97.19 210 ARG A N 1
ATOM 1535 C CA . ARG A 1 210 ? -24.480 11.854 24.008 1.00 97.19 210 ARG A CA 1
ATOM 1536 C C . ARG A 1 210 ? -25.041 10.923 25.070 1.00 97.19 210 ARG A C 1
ATOM 1538 O O . ARG A 1 210 ? -26.209 11.036 25.429 1.00 97.19 210 ARG A O 1
ATOM 1545 N N . GLY A 1 211 ? -24.232 9.999 25.574 1.00 95.12 211 GLY A N 1
ATOM 1546 C CA . GLY A 1 211 ? -24.707 8.983 26.504 1.00 95.12 211 GLY A CA 1
ATOM 1547 C C . GLY A 1 211 ? -23.590 8.152 27.111 1.00 95.12 211 GLY A C 1
ATOM 1548 O O . GLY A 1 211 ? -22.406 8.416 26.897 1.00 95.12 211 GLY A O 1
ATOM 1549 N N . ARG A 1 212 ? -23.992 7.139 27.880 1.00 93.50 212 ARG A N 1
ATOM 1550 C CA . ARG A 1 212 ? -23.100 6.184 28.545 1.00 93.50 212 ARG A CA 1
ATOM 1551 C C . ARG A 1 212 ? -23.331 4.772 28.020 1.00 93.50 212 ARG A C 1
ATOM 1553 O O . ARG A 1 212 ? -24.454 4.408 27.684 1.00 93.50 212 ARG A O 1
ATOM 1560 N N . ALA A 1 213 ? -22.264 3.988 28.008 1.00 89.88 213 ALA A N 1
ATOM 1561 C CA . ALA A 1 213 ? -22.223 2.586 27.629 1.00 89.88 213 ALA A CA 1
ATOM 1562 C C . ALA A 1 213 ? -21.427 1.822 28.700 1.00 89.88 213 ALA A C 1
ATOM 1564 O O . ALA A 1 213 ? -20.260 1.501 28.504 1.00 89.88 213 ALA A O 1
ATOM 1565 N N . GLY A 1 214 ? -22.039 1.592 29.866 1.00 86.06 214 GLY A N 1
ATOM 1566 C CA . GLY A 1 214 ? -21.310 1.102 31.040 1.00 86.06 214 GLY A CA 1
ATOM 1567 C C . GLY A 1 214 ? -20.397 2.185 31.624 1.00 86.06 214 GLY A C 1
ATOM 1568 O O . GLY A 1 214 ? -20.871 3.269 31.964 1.00 86.06 214 GLY A O 1
ATOM 1569 N N . ASP A 1 215 ? -19.108 1.877 31.732 1.00 86.88 215 ASP A N 1
ATOM 1570 C CA . ASP A 1 215 ? -18.009 2.773 32.121 1.00 86.88 215 ASP A CA 1
ATOM 1571 C C . ASP A 1 215 ? -17.509 3.666 30.970 1.00 86.88 215 ASP A C 1
ATOM 1573 O O . ASP A 1 215 ? -16.801 4.647 31.198 1.00 86.88 215 ASP A O 1
ATOM 1577 N N . ARG A 1 216 ? -17.925 3.366 29.736 1.00 93.75 216 ARG A N 1
ATOM 1578 C CA . ARG A 1 216 ? -17.585 4.120 28.526 1.00 93.75 216 ARG A CA 1
ATOM 1579 C C . ARG A 1 216 ? -18.657 5.136 28.152 1.00 93.75 216 ARG A C 1
ATOM 1581 O O . ARG A 1 216 ? -19.780 5.135 28.667 1.00 93.75 216 ARG A O 1
ATOM 1588 N N . PHE A 1 217 ? -18.327 5.990 27.193 1.00 95.88 217 PHE A N 1
ATOM 1589 C CA . PHE A 1 217 ? -19.194 7.062 26.716 1.00 95.88 217 PHE A CA 1
ATOM 1590 C C . PHE A 1 217 ? -19.458 6.943 25.222 1.00 95.88 217 PHE A C 1
ATOM 1592 O O . PHE A 1 217 ? -18.642 6.417 24.472 1.00 95.88 217 PHE A O 1
ATOM 1599 N N . VAL A 1 218 ? -20.615 7.438 24.793 1.00 97.56 218 VAL A N 1
ATOM 1600 C CA . VAL A 1 218 ? -21.008 7.481 23.381 1.00 97.56 218 VAL A CA 1
ATOM 1601 C C . VAL A 1 218 ? -20.874 8.914 22.887 1.00 97.56 218 VAL A C 1
ATOM 1603 O O . VAL A 1 218 ? -21.423 9.819 23.521 1.00 97.56 218 VAL A O 1
ATOM 1606 N N . VAL A 1 219 ? -20.189 9.119 21.764 1.00 97.19 219 VAL A N 1
ATOM 1607 C CA . VAL A 1 219 ? -20.068 10.426 21.099 1.00 97.19 219 VAL A CA 1
ATOM 1608 C C . VAL A 1 219 ? -20.758 10.423 19.736 1.00 97.19 219 VAL A C 1
ATOM 1610 O O . VAL A 1 219 ? -20.798 9.397 19.060 1.00 97.19 219 VAL A O 1
ATOM 1613 N N . ASP A 1 220 ? -21.294 11.573 19.327 1.00 95.62 220 ASP A N 1
ATOM 1614 C CA . ASP A 1 220 ? -22.074 11.761 18.087 1.00 95.62 220 ASP A CA 1
ATOM 1615 C C . ASP A 1 220 ? -21.245 11.888 16.798 1.00 95.62 220 ASP A C 1
ATOM 1617 O O . ASP A 1 220 ? -21.724 12.412 15.794 1.00 95.62 220 ASP A O 1
ATOM 1621 N N . GLN A 1 221 ? -20.000 11.417 16.821 1.00 95.12 221 GLN A N 1
ATOM 1622 C CA . GLN A 1 221 ? -19.147 11.326 15.643 1.00 95.12 221 GLN A CA 1
ATOM 1623 C C . GLN A 1 221 ? -18.612 9.907 15.523 1.00 95.12 221 GLN A C 1
ATOM 1625 O O . GLN A 1 221 ? -18.107 9.344 16.493 1.00 95.12 221 GLN A O 1
ATOM 1630 N N . GLY A 1 222 ? -18.725 9.333 14.331 1.00 92.94 222 GLY A N 1
ATOM 1631 C CA . GLY A 1 222 ? -18.159 8.037 13.963 1.00 92.94 222 GLY A CA 1
ATOM 1632 C C . GLY A 1 222 ? -17.165 8.161 12.814 1.00 92.94 222 GLY A C 1
ATOM 1633 O O . GLY A 1 222 ? -16.653 9.247 12.524 1.00 92.94 222 GLY A O 1
ATOM 1634 N N . ARG A 1 223 ? -16.960 7.062 12.090 1.00 90.69 223 ARG A N 1
ATOM 1635 C CA . ARG A 1 223 ? -16.140 7.014 10.875 1.00 90.69 223 ARG A CA 1
ATOM 1636 C C . ARG A 1 223 ? -16.589 8.039 9.847 1.00 90.69 223 ARG A C 1
ATOM 1638 O O . ARG A 1 223 ? -15.754 8.768 9.337 1.00 90.69 223 ARG A O 1
ATOM 1645 N N . SER A 1 224 ? -17.889 8.206 9.604 1.00 90.81 224 SER A N 1
ATOM 1646 C CA . SER A 1 224 ? -18.393 9.220 8.662 1.00 90.81 224 SER A CA 1
ATOM 1647 C C . SER A 1 224 ? -18.068 10.658 9.089 1.00 90.81 224 SER A C 1
ATOM 1649 O O . SER A 1 224 ? -17.987 11.544 8.239 1.00 90.81 224 SER A O 1
ATOM 1651 N N . GLY A 1 225 ? -17.846 10.881 10.387 1.00 90.88 225 GLY A N 1
ATOM 1652 C CA . GLY A 1 225 ? -17.371 12.139 10.965 1.00 90.88 225 GLY A CA 1
ATOM 1653 C C . GLY A 1 225 ? -15.850 12.316 10.937 1.00 90.88 225 GLY A C 1
ATOM 1654 O O . GLY A 1 225 ? -15.359 13.410 11.212 1.00 90.88 225 GLY A O 1
ATOM 1655 N N . GLY A 1 226 ? -15.107 11.270 10.565 1.00 90.06 226 GLY A N 1
ATOM 1656 C CA . GLY A 1 226 ? -13.648 11.246 10.516 1.00 90.06 226 GLY A CA 1
ATOM 1657 C C . GLY A 1 226 ? -12.963 10.729 11.782 1.00 90.06 226 GLY A C 1
ATOM 1658 O O . GLY A 1 226 ? -11.778 11.003 11.943 1.00 90.06 226 GLY A O 1
ATOM 1659 N N . LEU A 1 227 ? -13.682 10.023 12.668 1.00 91.31 227 LEU A N 1
ATOM 1660 C CA . LEU A 1 227 ? -13.100 9.346 13.833 1.00 91.31 227 LEU A CA 1
ATOM 1661 C C . LEU A 1 227 ? -12.818 7.870 13.563 1.00 91.31 227 LEU A C 1
ATOM 1663 O O . LEU A 1 227 ? -13.620 7.179 12.934 1.00 91.31 227 LEU A O 1
ATOM 1667 N N . ARG A 1 228 ? -11.699 7.379 14.091 1.00 88.69 228 ARG A N 1
ATOM 1668 C CA . ARG A 1 228 ? -11.267 5.982 13.999 1.00 88.69 228 ARG A CA 1
ATOM 1669 C C . ARG A 1 228 ? -10.910 5.415 15.366 1.00 88.69 228 ARG A C 1
ATOM 1671 O O . ARG A 1 228 ? -10.629 6.141 16.314 1.00 88.69 228 ARG A O 1
ATOM 1678 N N . GLU A 1 229 ? -10.922 4.092 15.461 1.00 87.25 229 GLU A N 1
ATOM 1679 C CA . GLU A 1 229 ? -10.426 3.387 16.643 1.00 87.25 229 GLU A CA 1
ATOM 1680 C C . GLU A 1 229 ? -8.950 3.726 16.891 1.00 87.25 229 GLU A C 1
ATOM 1682 O O . GLU A 1 229 ? -8.145 3.728 15.963 1.00 87.25 229 GLU A O 1
ATOM 1687 N N . GLY A 1 230 ? -8.604 4.017 18.145 1.00 84.06 230 GLY A N 1
ATOM 1688 C CA . GLY A 1 230 ? -7.277 4.482 18.552 1.00 84.06 230 GLY A CA 1
ATOM 1689 C C . GLY A 1 230 ? -7.082 5.999 18.492 1.00 84.06 230 GLY A C 1
ATOM 1690 O O . GLY A 1 230 ? -6.099 6.487 19.044 1.00 84.06 230 GLY A O 1
ATOM 1691 N N . ASP A 1 231 ? -8.010 6.756 17.899 1.00 86.38 231 ASP A N 1
ATOM 1692 C CA . ASP A 1 231 ? -7.947 8.217 17.913 1.00 86.38 231 ASP A CA 1
ATOM 1693 C C . ASP A 1 231 ? -8.073 8.782 19.333 1.00 86.38 231 ASP A C 1
ATOM 1695 O O . ASP A 1 231 ? -8.789 8.240 20.179 1.00 86.38 231 ASP A O 1
ATOM 1699 N N . PHE A 1 232 ? -7.447 9.937 19.564 1.00 84.75 232 PHE A N 1
ATOM 1700 C CA . PHE A 1 232 ? -7.585 10.695 20.805 1.00 84.75 232 PHE A CA 1
ATOM 1701 C C . PHE A 1 232 ? -8.379 11.982 20.586 1.00 84.75 232 PHE A C 1
ATOM 1703 O O . PHE A 1 232 ? -8.129 12.742 19.651 1.00 84.75 232 PHE A O 1
ATOM 1710 N N . LEU A 1 233 ? -9.317 12.252 21.490 1.00 85.94 233 LEU A N 1
ATOM 1711 C CA . LEU A 1 233 ? -10.075 13.493 21.596 1.00 85.94 233 LEU A CA 1
ATOM 1712 C C . LEU A 1 233 ? -9.695 14.196 22.899 1.00 85.94 233 LEU A C 1
ATOM 1714 O O . LEU A 1 233 ? -9.557 13.550 23.931 1.00 85.94 233 LEU A O 1
ATOM 1718 N N . GLY A 1 234 ? -9.493 15.513 22.872 1.00 77.38 234 GLY A N 1
ATOM 1719 C CA . GLY A 1 234 ? -9.107 16.282 24.066 1.00 77.38 234 GLY A CA 1
ATOM 1720 C C . GLY A 1 234 ? -7.727 15.933 24.646 1.00 77.38 234 GLY A C 1
ATOM 1721 O O . GLY A 1 234 ? -7.308 16.547 25.617 1.00 77.38 234 GLY A O 1
ATOM 1722 N N . GLY A 1 235 ? -7.006 14.990 24.030 1.00 72.69 235 GLY A N 1
ATOM 1723 C CA . GLY A 1 235 ? -5.698 14.495 24.454 1.00 72.69 235 GLY A CA 1
ATOM 1724 C C . GLY A 1 235 ? -5.735 13.355 25.476 1.00 72.69 235 GLY A C 1
ATOM 1725 O O . GLY A 1 235 ? -4.730 12.666 25.630 1.00 72.69 235 GLY A O 1
ATOM 1726 N N . ASP A 1 236 ? -6.868 13.105 26.124 1.00 78.94 236 ASP A N 1
ATOM 1727 C CA . ASP A 1 236 ? -7.027 12.120 27.201 1.00 78.94 236 ASP A CA 1
ATOM 1728 C C . ASP A 1 236 ? -8.289 11.254 27.064 1.00 78.94 236 ASP A C 1
ATOM 1730 O O . ASP A 1 236 ? -8.587 10.458 27.950 1.00 78.94 236 ASP A O 1
ATOM 1734 N N . VAL A 1 237 ? -9.019 11.354 25.952 1.00 88.06 237 VAL A N 1
ATOM 1735 C CA . VAL A 1 237 ? -10.168 10.493 25.652 1.00 88.06 237 VAL A CA 1
ATOM 1736 C C . VAL A 1 237 ? -9.861 9.647 24.426 1.00 88.06 237 VAL A C 1
ATOM 1738 O O . VAL A 1 237 ? -9.698 10.179 23.331 1.00 88.06 237 VAL A O 1
ATOM 1741 N N . ARG A 1 238 ? -9.794 8.327 24.598 1.00 89.19 238 ARG A N 1
ATOM 1742 C CA . ARG A 1 238 ? -9.470 7.375 23.532 1.00 89.19 238 ARG A CA 1
ATOM 1743 C C . ARG A 1 238 ? -10.740 6.850 22.872 1.00 89.19 238 ARG A C 1
ATOM 1745 O O . ARG A 1 238 ? -11.686 6.463 23.554 1.00 89.19 238 ARG A O 1
ATOM 1752 N N . VAL A 1 239 ? -10.755 6.784 21.545 1.00 91.94 239 VAL A N 1
ATOM 1753 C CA . VAL A 1 239 ? -11.786 6.080 20.779 1.00 91.94 239 VAL A CA 1
ATOM 1754 C C . VAL A 1 239 ? -11.477 4.585 20.793 1.00 91.94 239 VAL A C 1
ATOM 1756 O O . VAL A 1 239 ? -10.450 4.152 20.276 1.00 91.94 239 VAL A O 1
ATOM 1759 N N . VAL A 1 240 ? -12.371 3.783 21.370 1.00 90.38 240 VAL A N 1
ATOM 1760 C CA . VAL A 1 240 ? -12.221 2.315 21.449 1.00 90.38 240 VAL A CA 1
ATOM 1761 C C . VAL A 1 240 ? -13.059 1.570 20.424 1.00 90.38 240 VAL A C 1
ATOM 1763 O O . VAL A 1 240 ? -12.817 0.397 20.171 1.00 90.38 240 VAL A O 1
ATOM 1766 N N . HIS A 1 241 ? -14.065 2.236 19.862 1.00 91.62 241 HIS A N 1
ATOM 1767 C CA . HIS A 1 241 ? -14.861 1.716 18.761 1.00 91.62 241 HIS A CA 1
ATOM 1768 C C . HIS A 1 241 ? -15.428 2.861 17.931 1.00 91.62 241 HIS A C 1
ATOM 1770 O O . HIS A 1 241 ? -15.905 3.840 18.507 1.00 91.62 241 HIS A O 1
ATOM 1776 N N . ALA A 1 242 ? -15.426 2.724 16.607 1.00 91.88 242 ALA A N 1
ATOM 1777 C CA . ALA A 1 242 ? -16.009 3.702 15.693 1.00 91.88 242 ALA A CA 1
ATOM 1778 C C . ALA A 1 242 ? -16.938 3.005 14.686 1.00 91.88 242 ALA A C 1
ATOM 1780 O O . ALA A 1 242 ? -16.487 2.314 13.771 1.00 91.88 242 ALA A O 1
ATOM 1781 N N . ASP A 1 243 ? -18.246 3.218 14.832 1.00 91.44 243 ASP A N 1
ATOM 1782 C CA . ASP A 1 243 ? -19.233 2.866 13.804 1.00 91.44 243 ASP A CA 1
ATOM 1783 C C . ASP A 1 243 ? -19.325 4.027 12.788 1.00 91.44 243 ASP A C 1
ATOM 1785 O O . ASP A 1 243 ? -18.605 5.016 12.889 1.00 91.44 243 ASP A O 1
ATOM 1789 N N . ALA A 1 244 ? -20.179 3.948 11.769 1.00 89.69 244 ALA A N 1
ATOM 1790 C CA . ALA A 1 244 ? -20.352 5.013 10.785 1.00 89.69 244 ALA A CA 1
ATOM 1791 C C . ALA A 1 244 ? -20.779 6.344 11.436 1.00 89.69 244 ALA A C 1
ATOM 1793 O O . ALA A 1 244 ? -20.157 7.375 11.183 1.00 89.69 244 ALA A O 1
ATOM 1794 N N . ALA A 1 245 ? -21.798 6.318 12.301 1.00 93.31 245 ALA A N 1
ATOM 1795 C CA . ALA A 1 245 ? -22.438 7.528 12.831 1.00 93.31 245 ALA A CA 1
ATOM 1796 C C . ALA A 1 245 ? -22.002 7.930 14.252 1.00 93.31 245 ALA A C 1
ATOM 1798 O O . ALA A 1 245 ? -22.224 9.069 14.652 1.00 93.31 245 ALA A O 1
ATOM 1799 N N . TYR A 1 246 ? -21.401 7.025 15.025 1.00 96.06 246 TYR A N 1
ATOM 1800 C CA . TYR A 1 246 ? -21.020 7.278 16.416 1.00 96.06 246 TYR A CA 1
ATOM 1801 C C . TYR A 1 246 ? -19.709 6.576 16.765 1.00 96.06 246 TYR A C 1
ATOM 1803 O O . TYR A 1 246 ? -19.272 5.662 16.063 1.00 96.06 246 TYR A O 1
ATOM 1811 N N . SER A 1 247 ? -19.133 6.959 17.902 1.00 96.56 247 SER A N 1
ATOM 1812 C CA . SER A 1 247 ? -17.995 6.258 18.494 1.00 96.56 247 SER A CA 1
ATOM 1813 C C . SER A 1 247 ? -18.227 5.982 19.973 1.00 96.56 247 SER A C 1
ATOM 1815 O O . SER A 1 247 ? -18.965 6.699 20.655 1.00 96.56 247 SER A O 1
ATOM 1817 N N . ILE A 1 248 ? -17.583 4.932 20.469 1.00 96.31 248 ILE A N 1
ATOM 1818 C CA . ILE A 1 248 ? -17.454 4.648 21.893 1.00 96.31 248 ILE A CA 1
ATOM 1819 C C . ILE A 1 248 ? -16.077 5.112 22.333 1.00 96.31 248 ILE A C 1
ATOM 1821 O O . ILE A 1 248 ? -15.072 4.782 21.701 1.00 96.31 248 ILE A O 1
ATOM 1825 N N . VAL A 1 249 ? -16.046 5.867 23.423 1.00 95.31 249 VAL A N 1
ATOM 1826 C CA . VAL A 1 249 ? -14.827 6.459 23.956 1.00 95.31 249 VAL A CA 1
ATOM 1827 C C . VAL A 1 249 ? -14.633 6.119 25.426 1.00 95.31 249 VAL A C 1
ATOM 1829 O O . VAL A 1 249 ? -15.603 5.962 26.174 1.00 95.31 249 VAL A O 1
ATOM 1832 N N . GLU A 1 250 ? -13.374 6.039 25.836 1.00 92.38 250 GLU A N 1
ATOM 1833 C CA . GLU A 1 250 ? -12.963 5.854 27.224 1.00 92.38 250 GLU A CA 1
ATOM 1834 C C . GLU A 1 250 ? -12.063 7.020 27.671 1.00 92.38 250 GLU A C 1
ATOM 1836 O O . GLU A 1 250 ? -11.131 7.388 26.949 1.00 92.38 250 GLU A O 1
ATOM 1841 N N . PRO A 1 251 ? -12.342 7.657 28.822 1.00 89.19 251 PRO A N 1
ATOM 1842 C CA . PRO A 1 251 ? -11.422 8.626 29.399 1.00 89.19 251 PRO A CA 1
ATOM 1843 C C . PRO A 1 251 ? -10.220 7.898 30.013 1.00 89.19 251 PRO A C 1
ATOM 1845 O O . PRO A 1 251 ? -10.389 6.992 30.825 1.00 89.19 251 PRO A O 1
ATOM 1848 N N . LEU A 1 252 ? -9.007 8.320 29.659 1.00 82.19 252 LEU A N 1
ATOM 1849 C CA . LEU A 1 252 ? -7.771 7.868 30.303 1.00 82.19 252 LEU A CA 1
ATOM 1850 C C . LEU A 1 252 ? -7.596 8.491 31.693 1.00 82.19 252 LEU A C 1
ATOM 1852 O O . LEU A 1 252 ? -6.988 7.890 32.576 1.00 82.19 252 LEU A O 1
ATOM 1856 N N . LEU A 1 253 ? -8.124 9.704 31.884 1.00 74.12 253 LEU A N 1
ATOM 1857 C CA . LEU A 1 253 ? -8.084 10.450 33.137 1.00 74.12 253 LEU A CA 1
ATOM 1858 C C . LEU A 1 253 ? -9.471 11.032 33.442 1.00 74.12 253 LEU A C 1
ATOM 1860 O O . LEU A 1 253 ? -10.132 11.606 32.580 1.00 74.12 253 LEU A O 1
ATOM 1864 N N . GLY A 1 254 ? -9.909 10.916 34.697 1.00 79.44 254 GLY A N 1
ATOM 1865 C CA . GLY A 1 254 ? -11.177 11.490 35.152 1.00 79.44 254 GLY A CA 1
ATOM 1866 C C . GLY A 1 254 ? -12.423 10.815 34.563 1.00 79.44 254 GLY A C 1
ATOM 1867 O O . GLY A 1 254 ? -12.435 9.625 34.266 1.00 79.44 254 GLY A O 1
ATOM 1868 N N . SER A 1 255 ? -13.517 11.572 34.452 1.00 84.75 255 SER A N 1
ATOM 1869 C CA . SER A 1 255 ? -14.797 11.088 33.916 1.00 84.75 255 SER A CA 1
ATOM 1870 C C . SER A 1 255 ? -15.431 12.133 33.009 1.00 84.75 255 SER A C 1
ATOM 1872 O O . SER A 1 255 ? -15.266 13.329 33.250 1.00 84.75 255 SER A O 1
ATOM 1874 N N . LEU A 1 256 ? -16.217 11.692 32.028 1.00 90.12 256 LEU A N 1
ATOM 1875 C CA . LEU A 1 256 ? -16.917 12.582 31.106 1.00 90.12 256 LEU A CA 1
ATOM 1876 C C . LEU A 1 256 ? -18.356 12.864 31.552 1.00 90.12 256 LEU A C 1
ATOM 1878 O O . LEU A 1 256 ? -19.013 12.056 32.220 1.00 90.12 256 LEU A O 1
ATOM 1882 N N . SER A 1 257 ? -18.867 14.021 31.137 1.00 92.81 257 SER A N 1
ATOM 1883 C CA . SER A 1 257 ? -20.267 14.413 31.334 1.00 92.81 257 SER A CA 1
ATOM 1884 C C . SER A 1 257 ? -21.041 14.384 30.019 1.00 92.81 257 SER A C 1
ATOM 1886 O O . SER A 1 257 ? -20.520 14.750 28.969 1.00 92.81 257 SER A O 1
ATOM 1888 N N . VAL A 1 258 ? -22.313 13.979 30.063 1.00 93.81 258 VAL A N 1
ATOM 1889 C CA . VAL A 1 258 ? -23.199 14.083 28.892 1.00 93.81 258 VAL A CA 1
ATOM 1890 C C . VAL A 1 258 ? -23.359 15.559 28.516 1.00 93.81 258 VAL A C 1
ATOM 1892 O O . VAL A 1 258 ? -23.549 16.406 29.384 1.00 93.81 258 VAL A O 1
ATOM 1895 N N . GLY A 1 259 ? -23.252 15.865 27.224 1.00 93.25 259 GLY A N 1
ATOM 1896 C CA . GLY A 1 259 ? -23.232 17.221 26.678 1.00 93.25 259 GLY A CA 1
ATOM 1897 C C . GLY A 1 259 ? -21.831 17.828 26.535 1.00 93.25 259 GLY A C 1
ATOM 1898 O O . GLY A 1 259 ? -21.692 18.826 25.826 1.00 93.25 259 GLY A O 1
ATOM 1899 N N . GLN A 1 260 ? -20.798 17.227 27.140 1.00 93.81 260 GLN A N 1
ATOM 1900 C CA . GLN A 1 260 ? -19.411 17.677 27.005 1.00 93.81 260 GLN A CA 1
ATOM 1901 C C . GLN A 1 260 ? -18.954 17.590 25.545 1.00 93.81 260 GLN A C 1
ATOM 1903 O O . GLN A 1 260 ? -19.165 16.574 24.881 1.00 93.81 260 GLN A O 1
ATOM 1908 N N . ALA A 1 261 ? -18.327 18.658 25.053 1.00 92.25 261 ALA A N 1
ATOM 1909 C CA . ALA A 1 261 ? -17.688 18.680 23.745 1.00 92.25 261 ALA A CA 1
ATOM 1910 C C . ALA A 1 261 ? -16.226 18.241 23.874 1.00 92.25 261 ALA A C 1
ATOM 1912 O O . ALA A 1 261 ? -15.495 18.715 24.743 1.00 92.25 261 ALA A O 1
ATOM 1913 N N . LEU A 1 262 ? -15.812 17.349 22.989 1.00 91.25 262 LEU A N 1
ATOM 1914 C CA . LEU A 1 262 ? -14.453 16.862 22.834 1.00 91.25 262 LEU A CA 1
ATOM 1915 C C . LEU A 1 262 ? -13.972 17.242 21.438 1.00 91.25 262 LEU A C 1
ATOM 1917 O O . LEU A 1 262 ? -14.774 17.306 20.509 1.00 91.25 262 LEU A O 1
ATOM 1921 N N . SER A 1 263 ? -12.679 17.497 21.264 1.00 88.06 263 SER A N 1
ATOM 1922 C CA . SER A 1 263 ? -12.159 17.840 19.939 1.00 88.06 263 SER A CA 1
ATOM 1923 C C . SER A 1 263 ? -10.732 17.366 19.719 1.00 88.06 263 SER A C 1
ATOM 1925 O O . SER A 1 263 ? -9.970 17.222 20.674 1.00 88.06 263 SER A O 1
ATOM 1927 N N . ARG A 1 264 ? -10.374 17.137 18.455 1.00 86.44 264 ARG A N 1
ATOM 1928 C CA . ARG A 1 264 ? -8.992 16.936 17.997 1.00 86.44 264 ARG A CA 1
ATOM 1929 C C . ARG A 1 264 ? -8.705 17.827 16.801 1.00 86.44 264 ARG A C 1
ATOM 1931 O O . ARG A 1 264 ? -9.619 18.171 16.053 1.00 86.44 264 ARG A O 1
ATOM 1938 N N . GLN A 1 265 ? -7.441 18.175 16.598 1.00 84.94 265 GLN A N 1
ATOM 1939 C CA . GLN A 1 265 ? -7.029 18.864 15.379 1.00 84.94 265 GLN A CA 1
ATOM 1940 C C . GLN A 1 265 ? -6.833 17.845 14.254 1.00 84.94 265 GLN A C 1
ATOM 1942 O O . GLN A 1 265 ? -6.262 16.773 14.454 1.00 84.94 265 GLN A O 1
ATOM 1947 N N . VAL A 1 266 ? -7.324 18.181 13.065 1.00 86.88 266 VAL A N 1
ATOM 1948 C CA . VAL A 1 266 ? -7.119 17.411 11.835 1.00 86.88 266 VAL A CA 1
ATOM 1949 C C . VAL A 1 266 ? -6.763 18.361 10.703 1.00 86.88 266 VAL A C 1
ATOM 1951 O O . VAL A 1 266 ? -7.227 19.498 10.681 1.00 86.88 266 VAL A O 1
ATOM 1954 N N . ALA A 1 267 ? -5.968 17.892 9.746 1.00 85.19 267 ALA A N 1
ATOM 1955 C CA . ALA A 1 267 ? -5.571 18.676 8.574 1.00 85.19 267 ALA A CA 1
ATOM 1956 C C . ALA A 1 267 ? -6.165 18.148 7.257 1.00 85.19 267 ALA A C 1
ATOM 1958 O O . ALA A 1 267 ? -5.915 18.709 6.194 1.00 85.19 267 ALA A O 1
ATOM 1959 N N . GLN A 1 268 ? -6.982 17.092 7.328 1.00 83.62 268 GLN A N 1
ATOM 1960 C CA . GLN A 1 268 ? -7.674 16.504 6.183 1.00 83.62 268 GLN A CA 1
ATOM 1961 C C . GLN A 1 268 ? -9.176 16.847 6.187 1.00 83.62 268 GLN A C 1
ATOM 1963 O O . GLN A 1 268 ? -9.793 17.028 7.253 1.00 83.62 268 GLN A O 1
ATOM 1968 N N . PRO A 1 269 ? -9.812 16.920 5.002 1.00 84.31 269 PRO A N 1
ATOM 1969 C CA . PRO A 1 269 ? -11.258 17.081 4.910 1.00 84.31 269 PRO A CA 1
ATOM 1970 C C . PRO A 1 269 ? -11.977 15.852 5.487 1.00 84.31 269 PRO A C 1
ATOM 1972 O O . PRO A 1 269 ? -11.471 14.732 5.416 1.00 84.31 269 PRO A O 1
ATOM 1975 N N . THR A 1 270 ? -13.186 16.040 6.032 1.00 84.75 270 THR A N 1
ATOM 1976 C CA . THR A 1 270 ? -13.942 14.948 6.685 1.00 84.75 270 THR A CA 1
ATOM 1977 C C . THR A 1 270 ? -14.185 13.804 5.707 1.00 84.75 270 THR A C 1
ATOM 1979 O O . THR A 1 270 ? -14.100 12.643 6.078 1.00 84.75 270 THR A O 1
ATOM 1982 N N . THR A 1 271 ? -14.407 14.128 4.433 1.00 86.12 271 THR A N 1
ATOM 1983 C CA . THR A 1 271 ? -14.606 13.149 3.362 1.00 86.12 271 THR A CA 1
ATOM 1984 C C . THR A 1 271 ? -13.393 12.256 3.110 1.00 86.12 271 THR A C 1
ATOM 1986 O O . THR A 1 271 ? -13.583 11.158 2.602 1.00 86.12 271 THR A O 1
ATOM 1989 N N . ALA A 1 272 ? -12.171 12.691 3.432 1.00 85.69 272 ALA A N 1
ATOM 1990 C CA . ALA A 1 272 ? -10.974 11.850 3.374 1.00 85.69 272 ALA A CA 1
ATOM 1991 C C . ALA A 1 272 ? -10.816 11.027 4.660 1.00 85.69 272 ALA A C 1
ATOM 1993 O O . ALA A 1 272 ? -10.571 9.824 4.597 1.00 85.69 272 ALA A O 1
ATOM 1994 N N . LEU A 1 273 ? -11.036 11.639 5.826 1.00 87.06 273 LEU A N 1
ATOM 1995 C CA . LEU A 1 273 ? -10.977 10.939 7.116 1.00 87.06 273 LEU A CA 1
ATOM 1996 C C . LEU A 1 273 ? -12.021 9.817 7.224 1.00 87.06 273 LEU A C 1
ATOM 1998 O O . LEU A 1 273 ? -11.763 8.791 7.846 1.00 87.06 273 LEU A O 1
ATOM 2002 N N . ALA A 1 274 ? -13.175 9.991 6.577 1.00 88.94 274 ALA A N 1
ATOM 2003 C CA . ALA A 1 274 ? -14.260 9.019 6.582 1.00 88.94 274 ALA A CA 1
ATOM 2004 C C . ALA A 1 274 ? -14.015 7.766 5.737 1.00 88.94 274 ALA A C 1
ATOM 2006 O O . ALA A 1 274 ? -14.731 6.775 5.888 1.00 88.94 274 ALA A O 1
ATOM 2007 N N . ARG A 1 275 ? -13.029 7.795 4.837 1.00 90.25 275 ARG A N 1
ATOM 2008 C CA . ARG A 1 275 ? -12.681 6.630 4.019 1.00 90.25 275 ARG A CA 1
ATOM 2009 C C . ARG A 1 275 ? -11.870 5.639 4.851 1.00 90.25 275 ARG A C 1
ATOM 2011 O O . ARG A 1 275 ? -11.107 6.079 5.719 1.00 90.25 275 ARG A O 1
ATOM 2018 N N . PRO A 1 276 ? -11.950 4.334 4.549 1.00 89.56 276 PRO A N 1
ATOM 2019 C CA . PRO A 1 276 ? -11.022 3.375 5.120 1.00 89.56 276 PRO A CA 1
ATOM 2020 C C . PRO A 1 276 ? -9.581 3.726 4.739 1.00 89.56 276 PRO A C 1
ATOM 2022 O O . PRO A 1 276 ? -9.290 4.182 3.626 1.00 89.56 276 PRO A O 1
ATOM 2025 N N . SER A 1 277 ? -8.692 3.541 5.699 1.00 90.88 277 SER A N 1
ATOM 2026 C CA . SER A 1 277 ? -7.281 3.879 5.620 1.00 90.88 277 SER A CA 1
ATOM 2027 C C . SER A 1 277 ? -6.443 2.688 5.163 1.00 90.88 277 SER A C 1
ATOM 2029 O O . SER A 1 277 ? -6.668 1.563 5.606 1.00 90.88 277 SER A O 1
ATOM 2031 N N . MET A 1 278 ? -5.465 2.927 4.285 1.00 93.81 278 MET A N 1
ATOM 2032 C CA . MET A 1 278 ? -4.523 1.894 3.846 1.00 93.81 278 MET A CA 1
ATOM 2033 C C . MET A 1 278 ? -3.079 2.347 4.011 1.00 93.81 278 MET A C 1
ATOM 2035 O O . MET A 1 278 ? -2.707 3.420 3.535 1.00 93.81 278 MET A O 1
ATOM 2039 N N . LEU A 1 279 ? -2.255 1.514 4.642 1.00 94.19 279 LEU A N 1
ATOM 2040 C CA . LEU A 1 279 ? -0.803 1.677 4.614 1.00 94.19 279 LEU A CA 1
ATOM 2041 C C . LEU A 1 279 ? -0.236 0.984 3.373 1.00 94.19 279 LEU A C 1
ATOM 2043 O O . LEU A 1 279 ? -0.455 -0.211 3.184 1.00 94.19 279 LEU A O 1
ATOM 2047 N N . VAL A 1 280 ? 0.501 1.723 2.545 1.00 95.25 280 VAL A N 1
ATOM 2048 C CA . VAL A 1 280 ? 1.167 1.172 1.360 1.00 95.25 280 VAL A CA 1
ATOM 2049 C C . VAL A 1 280 ? 2.439 0.431 1.774 1.00 95.25 280 VAL A C 1
ATOM 2051 O O . VAL A 1 280 ? 3.302 0.991 2.447 1.00 95.25 280 VAL A O 1
ATOM 2054 N N . VAL A 1 281 ? 2.565 -0.824 1.344 1.00 94.81 281 VAL A N 1
ATOM 2055 C CA . VAL A 1 281 ? 3.720 -1.691 1.607 1.00 94.81 281 VAL A CA 1
ATOM 2056 C C . VAL A 1 281 ? 4.323 -2.112 0.273 1.00 94.81 281 VAL A C 1
ATOM 2058 O O . VAL A 1 281 ? 3.721 -2.872 -0.481 1.00 94.81 281 VAL A O 1
ATOM 2061 N N . VAL A 1 282 ? 5.511 -1.601 -0.049 1.00 93.62 282 VAL A N 1
ATOM 2062 C CA . VAL A 1 282 ? 6.194 -1.925 -1.309 1.00 93.62 282 VAL A CA 1
ATOM 2063 C C . VAL A 1 282 ? 7.059 -3.166 -1.120 1.00 93.62 282 VAL A C 1
ATOM 2065 O O . VAL A 1 282 ? 8.117 -3.107 -0.486 1.00 93.62 282 VAL A O 1
ATOM 2068 N N . ALA A 1 283 ? 6.604 -4.271 -1.704 1.00 92.19 283 ALA A N 1
ATOM 2069 C CA . ALA A 1 283 ? 7.293 -5.552 -1.690 1.00 92.19 283 ALA A CA 1
ATOM 2070 C C . ALA A 1 283 ? 8.508 -5.550 -2.623 1.00 92.19 283 ALA A C 1
ATOM 2072 O O . ALA A 1 283 ? 9.618 -5.900 -2.218 1.00 92.19 283 ALA A O 1
ATOM 2073 N N . ASP A 1 284 ? 8.295 -5.092 -3.859 1.00 89.81 284 ASP A N 1
ATOM 2074 C CA . ASP A 1 284 ? 9.320 -5.031 -4.895 1.00 89.81 284 ASP A CA 1
ATOM 2075 C C . ASP A 1 284 ? 9.130 -3.807 -5.799 1.00 89.81 284 ASP A C 1
ATOM 2077 O O . ASP A 1 284 ? 8.004 -3.364 -6.063 1.00 89.81 284 ASP A O 1
ATOM 2081 N N . ALA A 1 285 ? 10.253 -3.257 -6.251 1.00 88.44 285 ALA A N 1
ATOM 2082 C CA . ALA A 1 285 ? 10.323 -2.069 -7.087 1.00 88.44 285 ALA A CA 1
ATOM 2083 C C . ALA A 1 285 ? 11.492 -2.184 -8.079 1.00 88.44 285 ALA A C 1
ATOM 2085 O O . ALA A 1 285 ? 12.553 -2.701 -7.716 1.00 88.44 285 ALA A O 1
ATOM 2086 N N . PRO A 1 286 ? 11.361 -1.634 -9.302 1.00 85.19 286 PRO A N 1
ATOM 2087 C CA . PRO A 1 286 ? 12.484 -1.546 -10.224 1.00 85.19 286 PRO A CA 1
ATOM 2088 C C . PRO A 1 286 ? 13.663 -0.801 -9.589 1.00 85.19 286 PRO A C 1
ATOM 2090 O O . PRO A 1 286 ? 13.480 0.188 -8.873 1.00 85.19 286 PRO A O 1
ATOM 2093 N N . ALA A 1 287 ? 14.884 -1.241 -9.899 1.00 79.12 287 ALA A N 1
ATOM 2094 C CA . ALA A 1 287 ? 16.107 -0.721 -9.281 1.00 79.12 287 ALA A CA 1
ATOM 2095 C C . ALA A 1 287 ? 16.291 0.807 -9.423 1.00 79.12 287 ALA A C 1
ATOM 2097 O O . ALA A 1 287 ? 16.974 1.411 -8.601 1.00 79.12 287 ALA A O 1
ATOM 2098 N N . HIS A 1 288 ? 15.682 1.430 -10.440 1.00 76.69 288 HIS A N 1
ATOM 2099 C CA . HIS A 1 288 ? 15.763 2.871 -10.705 1.00 76.69 288 HIS A CA 1
ATOM 2100 C C . HIS A 1 288 ? 14.645 3.712 -10.054 1.00 76.69 288 HIS A C 1
ATOM 2102 O O . HIS A 1 288 ? 14.658 4.932 -10.174 1.00 76.69 288 HIS A O 1
ATOM 2108 N N . VAL A 1 289 ? 13.679 3.094 -9.365 1.00 80.31 289 VAL A N 1
ATOM 2109 C CA . VAL A 1 289 ? 12.501 3.799 -8.822 1.00 80.31 289 VAL A CA 1
ATOM 2110 C C . VAL A 1 289 ? 12.650 4.056 -7.323 1.00 80.31 289 VAL A C 1
ATOM 2112 O O . VAL A 1 289 ? 12.313 5.137 -6.860 1.00 80.31 289 VAL A O 1
ATOM 2115 N N . GLY A 1 290 ? 13.223 3.124 -6.555 1.00 81.06 290 GLY A N 1
ATOM 2116 C CA . GLY A 1 290 ? 13.313 3.223 -5.091 1.00 81.06 290 GLY A CA 1
ATOM 2117 C C . GLY A 1 290 ? 11.955 3.015 -4.398 1.00 81.06 290 GLY A C 1
ATOM 2118 O O . GLY A 1 290 ? 10.905 3.458 -4.873 1.00 81.06 290 GLY A O 1
ATOM 2119 N N . ARG A 1 291 ? 11.944 2.329 -3.246 1.00 86.31 291 ARG A N 1
ATOM 2120 C CA . ARG A 1 291 ? 10.681 1.872 -2.629 1.00 86.31 291 ARG A CA 1
ATOM 2121 C C . ARG A 1 291 ? 9.785 3.016 -2.147 1.00 86.31 291 ARG A C 1
ATOM 2123 O O . ARG A 1 291 ? 8.573 2.949 -2.341 1.00 86.31 291 ARG A O 1
ATOM 2130 N N . ARG A 1 292 ? 10.338 4.088 -1.559 1.00 82.88 292 ARG A N 1
ATOM 2131 C CA . ARG A 1 292 ? 9.509 5.213 -1.072 1.00 82.88 292 ARG A CA 1
ATOM 2132 C C . ARG A 1 292 ? 8.963 6.074 -2.197 1.00 82.88 292 ARG A C 1
ATOM 2134 O O . ARG A 1 292 ? 7.888 6.635 -2.039 1.00 82.88 292 ARG A O 1
ATOM 2141 N N . HIS A 1 293 ? 9.670 6.186 -3.319 1.00 85.06 293 HIS A N 1
ATOM 2142 C CA . HIS A 1 293 ? 9.125 6.891 -4.475 1.00 85.06 293 HIS A CA 1
ATOM 2143 C C . HIS A 1 293 ? 7.909 6.146 -5.029 1.00 85.06 293 HIS A C 1
ATOM 2145 O O . HIS A 1 293 ? 6.875 6.769 -5.253 1.00 85.06 293 HIS A O 1
ATOM 2151 N N . LEU A 1 294 ? 7.992 4.815 -5.156 1.00 89.81 294 LEU A N 1
ATOM 2152 C CA . LEU A 1 294 ? 6.843 4.000 -5.547 1.00 89.81 294 LEU A CA 1
ATOM 2153 C C . LEU A 1 294 ? 5.690 4.111 -4.539 1.00 89.81 294 LEU A C 1
ATOM 2155 O O . LEU A 1 294 ? 4.552 4.313 -4.956 1.00 89.81 294 LEU A O 1
ATOM 2159 N N . ALA A 1 295 ? 5.974 4.061 -3.233 1.00 91.12 295 ALA A N 1
ATOM 2160 C CA . ALA A 1 295 ? 4.958 4.283 -2.204 1.00 91.12 295 ALA A CA 1
ATOM 2161 C C . ALA A 1 295 ? 4.286 5.659 -2.362 1.00 91.12 295 ALA A C 1
ATOM 2163 O O . ALA A 1 295 ? 3.066 5.726 -2.452 1.00 91.12 295 ALA A O 1
ATOM 2164 N N . ALA A 1 296 ? 5.064 6.734 -2.519 1.00 87.06 296 ALA A N 1
ATOM 2165 C CA . ALA A 1 296 ? 4.541 8.086 -2.711 1.00 87.06 296 ALA A CA 1
ATOM 2166 C C . ALA A 1 296 ? 3.699 8.225 -3.995 1.00 87.06 296 ALA A C 1
ATOM 2168 O O . ALA A 1 296 ? 2.684 8.925 -3.990 1.00 87.06 296 ALA A O 1
ATOM 2169 N N . MET A 1 297 ? 4.073 7.549 -5.091 1.00 90.06 297 MET A N 1
ATOM 2170 C CA . MET A 1 297 ? 3.257 7.500 -6.313 1.00 90.06 297 MET A CA 1
ATOM 2171 C C . MET A 1 297 ? 1.897 6.840 -6.055 1.00 90.06 297 MET A C 1
ATOM 2173 O O . MET A 1 297 ? 0.870 7.367 -6.485 1.00 90.06 297 MET A O 1
ATOM 2177 N N . VAL A 1 298 ? 1.877 5.719 -5.326 1.00 94.81 298 VAL A N 1
ATOM 2178 C CA . VAL A 1 298 ? 0.643 5.004 -4.964 1.00 94.81 298 VAL A CA 1
ATOM 2179 C C . VAL A 1 298 ? -0.214 5.838 -4.008 1.00 94.81 298 VAL A C 1
ATOM 2181 O O . VAL A 1 298 ? -1.409 5.989 -4.242 1.00 94.81 298 VAL A O 1
ATOM 2184 N N . GLU A 1 299 ? 0.379 6.431 -2.972 1.00 92.31 299 GLU A N 1
ATOM 2185 C CA . GLU A 1 299 ? -0.317 7.285 -1.998 1.00 92.31 299 GLU A CA 1
ATOM 2186 C C . GLU A 1 299 ? -0.925 8.529 -2.662 1.00 92.31 299 GLU A C 1
ATOM 2188 O O . GLU A 1 299 ? -2.067 8.892 -2.372 1.00 92.31 299 GLU A O 1
ATOM 2193 N N . THR A 1 300 ? -0.205 9.138 -3.612 1.00 89.25 300 THR A N 1
ATOM 2194 C CA . THR A 1 300 ? -0.719 10.249 -4.429 1.00 89.25 300 THR A CA 1
ATOM 2195 C C . THR A 1 300 ? -1.922 9.799 -5.258 1.00 89.25 300 THR A C 1
ATOM 2197 O O . THR A 1 300 ? -2.982 10.424 -5.194 1.00 89.25 300 THR A O 1
ATOM 2200 N N . ALA A 1 301 ? -1.802 8.677 -5.978 1.00 92.25 301 ALA A N 1
ATOM 2201 C CA . ALA A 1 301 ? -2.900 8.122 -6.768 1.00 92.25 301 ALA A CA 1
ATOM 2202 C C . ALA A 1 301 ? -4.118 7.752 -5.895 1.00 92.25 301 ALA A C 1
ATOM 2204 O O . ALA A 1 301 ? -5.261 7.956 -6.300 1.00 92.25 301 ALA A O 1
ATOM 2205 N N . MET A 1 302 ? -3.906 7.266 -4.666 1.00 91.62 302 MET A N 1
ATOM 2206 C CA . MET A 1 302 ? -4.983 7.009 -3.702 1.00 91.62 302 MET A CA 1
ATOM 2207 C C . MET A 1 302 ? -5.693 8.291 -3.256 1.00 91.62 302 MET A C 1
ATOM 2209 O O . MET A 1 302 ? -6.922 8.303 -3.151 1.00 91.62 302 MET A O 1
ATOM 2213 N N . GLY A 1 303 ? -4.942 9.372 -3.021 1.00 85.50 303 GLY A N 1
ATOM 2214 C CA . GLY A 1 303 ? -5.502 10.690 -2.717 1.00 85.50 303 GLY A CA 1
ATOM 2215 C C . GLY A 1 303 ? -6.445 11.194 -3.817 1.00 85.50 303 GLY A C 1
ATOM 2216 O O . GLY A 1 303 ? -7.499 11.760 -3.511 1.00 85.50 303 GLY A O 1
ATOM 2217 N N . GLU A 1 304 ? -6.107 10.911 -5.080 1.00 86.38 304 GLU A N 1
ATOM 2218 C CA . GLU A 1 304 ? -6.915 11.227 -6.267 1.00 86.38 304 GLU A CA 1
ATOM 2219 C C . GLU A 1 304 ? -8.157 10.312 -6.403 1.00 86.38 304 GLU A C 1
ATOM 2221 O O . GLU A 1 304 ? -9.243 10.793 -6.727 1.00 86.38 304 GLU A O 1
ATOM 2226 N N . ALA A 1 305 ? -8.047 9.010 -6.103 1.00 79.56 305 ALA A N 1
ATOM 2227 C CA . ALA A 1 305 ? -9.048 7.983 -6.443 1.00 79.56 305 ALA A CA 1
ATOM 2228 C C . ALA A 1 305 ? -10.326 7.921 -5.567 1.00 79.56 305 ALA A C 1
ATOM 2230 O O . ALA A 1 305 ? -11.193 7.076 -5.787 1.00 79.56 305 ALA A O 1
ATOM 2231 N N . THR A 1 306 ? -10.514 8.814 -4.594 1.00 77.56 306 THR A N 1
ATOM 2232 C CA . THR A 1 306 ? -11.713 8.987 -3.726 1.00 77.56 306 THR A CA 1
ATOM 2233 C C . THR A 1 306 ? -12.221 7.804 -2.878 1.00 77.56 306 THR A C 1
ATOM 2235 O O . THR A 1 306 ? -12.985 8.048 -1.946 1.00 77.56 306 THR A O 1
ATOM 2238 N N . ALA A 1 307 ? -11.824 6.556 -3.132 1.00 87.50 307 ALA A N 1
ATOM 2239 C CA . ALA A 1 307 ? -12.381 5.378 -2.453 1.00 87.50 307 ALA A CA 1
ATOM 2240 C C . ALA A 1 307 ? -11.743 5.096 -1.082 1.00 87.50 307 ALA A C 1
ATOM 2242 O O . ALA A 1 307 ? -12.431 4.739 -0.128 1.00 87.50 307 ALA A O 1
ATOM 2243 N N . PHE A 1 308 ? -10.431 5.291 -0.985 1.00 91.88 308 PHE A N 1
ATOM 2244 C CA . PHE A 1 308 ? -9.628 5.006 0.201 1.00 91.88 308 PHE A CA 1
ATOM 2245 C C . PHE A 1 308 ? -8.756 6.213 0.539 1.00 91.88 308 PHE A C 1
ATOM 2247 O O . PHE A 1 308 ? -8.595 7.122 -0.280 1.00 91.88 308 PHE A O 1
ATOM 2254 N N . SER A 1 309 ? -8.210 6.229 1.750 1.00 90.88 309 SER A N 1
ATOM 2255 C CA . SER A 1 309 ? -7.232 7.232 2.173 1.00 90.88 309 SER A CA 1
ATOM 2256 C C . SER A 1 309 ? -5.902 6.564 2.473 1.00 90.88 309 SER A C 1
ATOM 2258 O O . SER A 1 309 ? -5.858 5.537 3.150 1.00 90.88 309 SER A O 1
ATOM 2260 N N . ALA A 1 310 ? -4.812 7.150 1.987 1.00 91.12 310 ALA A N 1
ATOM 2261 C CA . ALA A 1 310 ? -3.479 6.707 2.362 1.00 91.12 310 ALA A CA 1
ATOM 2262 C C . ALA A 1 310 ? -3.239 6.963 3.860 1.00 91.12 310 ALA A C 1
ATOM 2264 O O . ALA A 1 310 ? -3.658 7.985 4.408 1.00 91.12 310 ALA A O 1
ATOM 2265 N N . ALA A 1 311 ? -2.550 6.033 4.515 1.00 90.19 311 ALA A N 1
ATOM 2266 C CA . ALA A 1 311 ? -2.094 6.136 5.895 1.00 90.19 311 ALA A CA 1
ATOM 2267 C C . ALA A 1 311 ? -0.559 6.199 5.941 1.00 90.19 311 ALA A C 1
ATOM 2269 O O . ALA A 1 311 ? 0.054 5.312 6.544 1.00 90.19 311 ALA A O 1
ATOM 2270 N N . PRO A 1 312 ? 0.067 7.231 5.342 1.00 88.44 312 PRO A N 1
ATOM 2271 C CA . PRO A 1 312 ? 1.511 7.277 5.175 1.00 88.44 312 PRO A CA 1
ATOM 2272 C C . PRO A 1 312 ? 2.233 7.171 6.517 1.00 88.44 312 PRO A C 1
ATOM 2274 O O . PRO A 1 312 ? 1.720 7.567 7.571 1.00 88.44 312 PRO A O 1
ATOM 2277 N N . VAL A 1 313 ? 3.435 6.615 6.463 1.00 86.94 313 VAL A N 1
ATOM 2278 C CA . VAL A 1 313 ? 4.355 6.501 7.594 1.00 86.94 313 VAL A CA 1
ATOM 2279 C C . VAL A 1 313 ? 5.490 7.483 7.369 1.00 86.94 313 VAL A C 1
ATOM 2281 O O . VAL A 1 313 ? 6.035 7.548 6.271 1.00 86.94 313 VAL A O 1
ATOM 2284 N N . ASN A 1 314 ? 5.854 8.243 8.403 1.00 86.88 314 ASN A N 1
ATOM 2285 C CA . ASN A 1 314 ? 7.081 9.029 8.392 1.00 86.88 314 ASN A CA 1
ATOM 2286 C C . ASN A 1 314 ? 8.215 8.160 8.971 1.00 86.88 314 ASN A C 1
ATOM 2288 O O . ASN A 1 314 ? 8.327 8.009 10.189 1.00 86.88 314 ASN A O 1
ATOM 2292 N N . PRO A 1 315 ? 9.067 7.562 8.128 1.00 78.94 315 PRO A N 1
ATOM 2293 C CA . PRO A 1 315 ? 10.097 6.630 8.582 1.00 78.94 315 PRO A CA 1
ATOM 2294 C C . PRO A 1 315 ? 11.199 7.320 9.393 1.00 78.94 315 PRO A C 1
ATOM 2296 O O . PRO A 1 315 ? 11.840 6.676 10.216 1.00 78.94 315 PRO A O 1
ATOM 2299 N N . SER A 1 316 ? 11.393 8.628 9.208 1.00 84.81 316 SER A N 1
ATOM 2300 C CA . SER A 1 316 ? 12.353 9.420 9.983 1.00 84.81 316 SER A CA 1
ATOM 2301 C C . SER A 1 316 ? 11.733 9.995 11.260 1.00 84.81 316 SER A C 1
ATOM 2303 O O . SER A 1 316 ? 12.410 10.703 11.996 1.00 84.81 316 SER A O 1
ATOM 2305 N N . PHE A 1 317 ? 10.461 9.701 11.569 1.00 86.00 317 PHE A N 1
ATOM 2306 C CA . PHE A 1 317 ? 9.777 10.285 12.725 1.00 86.00 317 PHE A CA 1
ATOM 2307 C C . PHE A 1 317 ? 10.479 9.979 14.049 1.00 86.00 317 PHE A C 1
ATOM 2309 O O . PHE A 1 317 ? 10.660 10.884 14.856 1.00 86.00 317 PHE A O 1
ATOM 2316 N N . VAL A 1 318 ? 10.903 8.732 14.271 1.00 81.00 318 VAL A N 1
ATOM 2317 C CA . VAL A 1 318 ? 11.587 8.340 15.515 1.00 81.00 318 VAL A CA 1
ATOM 2318 C C . VAL A 1 318 ? 12.897 9.115 15.680 1.00 81.00 318 VAL A C 1
ATOM 2320 O O . VAL A 1 318 ? 13.172 9.640 16.758 1.00 81.00 318 VAL A O 1
ATOM 2323 N N . GLU A 1 319 ? 13.676 9.246 14.603 1.00 82.25 319 GLU A N 1
ATOM 2324 C CA . GLU A 1 319 ? 14.907 10.041 14.582 1.00 82.25 319 GLU A CA 1
ATOM 2325 C C . GLU A 1 319 ? 14.617 11.517 14.886 1.00 82.25 319 GLU A C 1
ATOM 2327 O O . GLU A 1 319 ? 15.196 12.087 15.811 1.00 82.25 319 GLU A O 1
ATOM 2332 N N . ILE A 1 320 ? 13.664 12.109 14.164 1.00 83.94 320 ILE A N 1
ATOM 2333 C CA . ILE A 1 320 ? 13.254 13.507 14.314 1.00 83.94 320 ILE A CA 1
ATOM 2334 C C . ILE A 1 320 ? 12.763 13.785 15.738 1.00 83.94 320 ILE A C 1
ATOM 2336 O O . ILE A 1 320 ? 13.144 14.784 16.356 1.00 83.94 320 ILE A O 1
ATOM 2340 N N . ARG A 1 321 ? 11.930 12.896 16.287 1.00 80.69 321 ARG A N 1
ATOM 2341 C CA . ARG A 1 321 ? 11.422 12.992 17.654 1.00 80.69 321 ARG A CA 1
ATOM 2342 C C . ARG A 1 321 ? 12.581 12.956 18.639 1.00 80.69 321 ARG A C 1
ATOM 2344 O O . ARG A 1 321 ? 12.665 13.834 19.486 1.00 80.69 321 ARG A O 1
ATOM 2351 N N . ASN A 1 322 ? 13.508 12.010 18.512 1.00 79.38 322 ASN A N 1
ATOM 2352 C CA . ASN A 1 322 ? 14.660 11.919 19.410 1.00 79.38 322 ASN A CA 1
ATOM 2353 C C . ASN A 1 322 ? 15.555 13.168 19.344 1.00 79.38 322 ASN A C 1
ATOM 2355 O O . ASN A 1 322 ? 15.961 13.670 20.391 1.00 79.38 322 ASN A O 1
ATOM 2359 N N . GLN A 1 323 ? 15.799 13.717 18.149 1.00 77.38 323 GLN A N 1
ATOM 2360 C CA . GLN A 1 323 ? 16.549 14.969 17.967 1.00 77.38 323 GLN A CA 1
ATOM 2361 C C . GLN A 1 323 ? 15.849 16.167 18.621 1.00 77.38 323 GLN A C 1
ATOM 2363 O O . GLN A 1 323 ? 16.486 16.991 19.270 1.00 77.38 323 GLN A O 1
ATOM 2368 N N . THR A 1 324 ? 14.526 16.247 18.482 1.00 74.12 324 THR A N 1
ATOM 2369 C CA . THR A 1 324 ? 13.724 17.381 18.967 1.00 74.12 324 THR A CA 1
ATOM 2370 C C . THR A 1 324 ? 13.490 17.328 20.480 1.00 74.12 324 THR A C 1
ATOM 2372 O O . THR A 1 324 ? 13.309 18.348 21.143 1.00 74.12 324 THR A O 1
ATOM 2375 N N . LEU A 1 325 ? 13.437 16.118 21.033 1.00 71.75 325 LEU A N 1
ATOM 2376 C CA . LEU A 1 325 ? 12.713 15.833 22.268 1.00 71.75 325 LEU A CA 1
ATOM 2377 C C . LEU A 1 325 ? 13.553 15.063 23.289 1.00 71.75 325 LEU A C 1
ATOM 2379 O O . LEU A 1 325 ? 13.043 14.760 24.371 1.00 71.75 325 LEU A O 1
ATOM 2383 N N . GLY A 1 326 ? 14.819 14.781 22.955 1.00 53.12 326 GLY A N 1
ATOM 2384 C CA . GLY A 1 326 ? 15.730 13.804 23.567 1.00 53.12 326 GLY A CA 1
ATOM 2385 C C . GLY A 1 326 ? 16.034 13.922 25.064 1.00 53.12 326 GLY A C 1
ATOM 2386 O O . GLY A 1 326 ? 16.863 13.171 25.560 1.00 53.12 326 GLY A O 1
ATOM 2387 N N . GLN A 1 327 ? 15.373 14.817 25.803 1.00 48.56 327 GLN A N 1
ATOM 2388 C CA . GLN A 1 327 ? 15.439 14.921 27.271 1.00 48.56 327 GLN A CA 1
ATOM 2389 C C . GLN A 1 327 ? 14.103 15.348 27.915 1.00 48.56 327 GLN A C 1
ATOM 2391 O O . GLN A 1 327 ? 14.059 15.757 29.072 1.00 48.56 327 GLN A O 1
ATOM 2396 N N . SER A 1 328 ? 12.993 15.322 27.171 1.00 54.22 328 SER A N 1
ATOM 2397 C CA . SER A 1 328 ? 11.725 15.912 27.622 1.00 54.22 328 SER A CA 1
ATOM 2398 C C . SER A 1 328 ? 10.934 15.072 28.627 1.00 54.22 328 SER A C 1
ATOM 2400 O O . SER A 1 328 ? 10.041 15.619 29.274 1.00 54.22 328 SER A O 1
ATOM 2402 N N . GLY A 1 329 ? 11.244 13.774 28.738 1.00 53.62 329 GLY A N 1
ATOM 2403 C CA . GLY A 1 329 ? 10.518 12.816 29.576 1.00 53.62 329 GLY A CA 1
ATOM 2404 C C . GLY A 1 329 ? 9.084 12.524 29.120 1.00 53.62 329 GLY A C 1
ATOM 2405 O O . GLY A 1 329 ? 8.345 11.905 29.870 1.00 53.62 329 GLY A O 1
ATOM 2406 N N . ALA A 1 330 ? 8.668 12.989 27.937 1.00 62.41 330 ALA A N 1
ATOM 2407 C CA . ALA A 1 330 ? 7.332 12.714 27.427 1.00 62.41 330 ALA A CA 1
ATOM 2408 C C . ALA A 1 330 ? 7.258 11.336 26.770 1.00 62.41 330 ALA A C 1
ATOM 2410 O O . ALA A 1 330 ? 8.060 11.015 25.880 1.00 62.41 330 ALA A O 1
ATOM 2411 N N . ASP A 1 331 ? 6.258 10.559 27.173 1.00 66.94 331 ASP A N 1
ATOM 2412 C CA . ASP A 1 331 ? 6.049 9.221 26.647 1.00 66.94 331 ASP A CA 1
ATOM 2413 C C . ASP A 1 331 ? 5.642 9.263 25.175 1.00 66.94 331 ASP A C 1
ATOM 2415 O O . ASP A 1 331 ? 4.942 10.158 24.692 1.00 66.94 331 ASP A O 1
ATOM 2419 N N . TYR A 1 332 ? 6.173 8.303 24.425 1.00 71.00 332 TYR A N 1
ATOM 2420 C CA . TYR A 1 332 ? 5.742 8.058 23.062 1.00 71.00 332 TYR A CA 1
ATOM 2421 C C . TYR A 1 332 ? 4.375 7.381 23.111 1.00 71.00 332 TYR A C 1
ATOM 2423 O O . TYR A 1 332 ? 4.215 6.373 23.800 1.00 71.00 332 TYR A O 1
ATOM 2431 N N . ARG A 1 333 ? 3.400 7.924 22.381 1.00 76.62 333 ARG A N 1
ATOM 2432 C CA . ARG A 1 333 ? 2.102 7.274 22.222 1.00 76.62 333 ARG A CA 1
ATOM 2433 C C . ARG A 1 333 ? 2.120 6.509 20.904 1.00 76.62 333 ARG A C 1
ATOM 2435 O O . ARG A 1 333 ? 2.453 7.095 19.883 1.00 76.62 333 ARG A O 1
ATOM 2442 N N . PRO A 1 334 ? 1.800 5.217 20.887 1.00 73.56 334 PRO A N 1
ATOM 2443 C CA . PRO A 1 334 ? 1.789 4.478 19.638 1.00 73.56 334 PRO A CA 1
ATOM 2444 C C . PRO A 1 334 ? 0.650 4.954 18.719 1.00 73.56 334 PRO A C 1
ATOM 2446 O O . PRO A 1 334 ? -0.423 5.340 19.186 1.00 73.56 334 PRO A O 1
ATOM 2449 N N . ARG A 1 335 ? 0.877 4.939 17.401 1.00 79.25 335 ARG A N 1
ATOM 2450 C CA . ARG A 1 335 ? -0.140 5.284 16.398 1.00 79.25 335 ARG A CA 1
ATOM 2451 C C . ARG A 1 335 ? -1.209 4.194 16.303 1.00 79.25 335 ARG A C 1
ATOM 2453 O O . ARG A 1 335 ? -0.919 3.000 16.421 1.00 79.25 335 ARG A O 1
ATOM 2460 N N . ALA A 1 336 ? -2.433 4.602 15.979 1.00 77.88 336 ALA A N 1
ATOM 2461 C CA . ALA A 1 336 ? -3.481 3.684 15.552 1.00 77.88 336 ALA A CA 1
ATOM 2462 C C . ALA A 1 336 ? -3.106 2.956 14.245 1.00 77.88 336 ALA A C 1
ATOM 2464 O O . ALA A 1 336 ? -2.532 3.540 13.321 1.00 77.88 336 ALA A O 1
ATOM 2465 N N . LEU A 1 337 ? -3.452 1.670 14.157 1.00 81.38 337 LEU A N 1
ATOM 2466 C CA . LEU A 1 337 ? -3.260 0.863 12.949 1.00 81.38 337 LEU A CA 1
ATOM 2467 C C . LEU A 1 337 ? -4.181 1.332 11.809 1.00 81.38 337 LEU A C 1
ATOM 2469 O O . LEU A 1 337 ? -5.322 1.719 12.073 1.00 81.38 337 LEU A O 1
ATOM 2473 N N . PRO A 1 338 ? -3.744 1.235 10.538 1.00 88.25 338 PRO A N 1
ATOM 2474 C CA . PRO A 1 338 ? -4.637 1.454 9.402 1.00 88.25 338 PRO A CA 1
ATOM 2475 C C . PRO A 1 338 ? -5.746 0.390 9.374 1.00 88.25 338 PRO A C 1
ATOM 2477 O O . PRO A 1 338 ? -5.659 -0.639 10.055 1.00 88.25 338 PRO A O 1
ATOM 2480 N N . ASP A 1 339 ? -6.800 0.620 8.593 1.00 88.12 339 ASP A N 1
ATOM 2481 C CA . ASP A 1 339 ? -7.858 -0.382 8.395 1.00 88.12 339 ASP A CA 1
ATOM 2482 C C . ASP A 1 339 ? -7.325 -1.563 7.567 1.00 88.12 339 ASP A C 1
ATOM 2484 O O . ASP A 1 339 ? -7.552 -2.723 7.912 1.00 88.12 339 ASP A O 1
ATOM 2488 N N . TYR A 1 340 ? -6.525 -1.260 6.539 1.00 92.75 340 TYR A N 1
ATOM 2489 C CA . TYR A 1 340 ? -5.892 -2.239 5.657 1.00 92.75 340 TYR A CA 1
ATOM 2490 C C . TYR A 1 340 ? -4.419 -1.937 5.391 1.00 92.75 340 TYR A C 1
ATOM 2492 O O . TYR A 1 340 ? -3.919 -0.828 5.592 1.00 92.75 340 TYR A O 1
ATOM 2500 N N . PHE A 1 341 ? -3.743 -2.924 4.821 1.00 95.19 341 PHE A N 1
ATOM 2501 C CA . PHE A 1 341 ? -2.470 -2.756 4.143 1.00 95.19 341 PHE A CA 1
ATOM 2502 C C . PHE A 1 341 ? -2.666 -2.952 2.641 1.00 95.19 341 PHE A C 1
ATOM 2504 O O . PHE A 1 341 ? -3.374 -3.866 2.222 1.00 95.19 341 PHE A O 1
ATOM 2511 N N . LEU A 1 342 ? -2.042 -2.105 1.828 1.00 97.50 342 LEU A N 1
ATOM 2512 C CA . LEU A 1 342 ? -1.988 -2.253 0.379 1.00 97.50 342 LEU A CA 1
ATOM 2513 C C . LEU A 1 342 ? -0.578 -2.699 0.003 1.00 97.50 342 LEU A C 1
ATOM 2515 O O . LEU A 1 342 ? 0.336 -1.877 -0.075 1.00 97.50 342 LEU A O 1
ATOM 2519 N N . ARG A 1 343 ? -0.396 -4.002 -0.204 1.00 97.56 343 ARG A N 1
ATOM 2520 C CA . ARG A 1 343 ? 0.866 -4.552 -0.696 1.00 97.56 343 ARG A CA 1
ATOM 2521 C C . ARG A 1 343 ? 0.991 -4.266 -2.190 1.00 97.56 343 ARG A C 1
ATOM 2523 O O . ARG A 1 343 ? 0.032 -4.461 -2.932 1.00 97.56 343 ARG A O 1
ATOM 2530 N N . VAL A 1 344 ? 2.156 -3.788 -2.620 1.00 97.81 344 VAL A N 1
ATOM 2531 C CA . VAL A 1 344 ? 2.431 -3.357 -3.996 1.00 97.81 344 VAL A CA 1
ATOM 2532 C C . VAL A 1 344 ? 3.685 -4.046 -4.519 1.00 97.81 344 VAL A C 1
ATOM 2534 O O . VAL A 1 344 ? 4.739 -3.999 -3.887 1.00 97.81 344 VAL A O 1
ATOM 2537 N N . THR A 1 345 ? 3.582 -4.647 -5.702 1.00 96.56 345 THR A N 1
ATOM 2538 C CA . THR A 1 345 ? 4.714 -5.196 -6.461 1.00 96.56 345 THR A CA 1
ATOM 2539 C C . THR A 1 345 ? 4.742 -4.564 -7.849 1.00 96.56 345 THR A C 1
ATOM 2541 O O . THR A 1 345 ? 3.788 -4.718 -8.613 1.00 96.56 345 THR A O 1
ATOM 2544 N N . ALA A 1 346 ? 5.819 -3.856 -8.191 1.00 95.44 346 ALA A N 1
ATOM 2545 C CA . ALA A 1 346 ? 5.979 -3.225 -9.500 1.00 95.44 346 ALA A CA 1
ATOM 2546 C C . ALA A 1 346 ? 6.937 -4.015 -10.399 1.00 95.44 346 ALA A C 1
ATOM 2548 O O . ALA A 1 346 ? 8.098 -4.225 -10.063 1.00 95.44 346 ALA A O 1
ATOM 2549 N N . LEU A 1 347 ? 6.453 -4.400 -11.578 1.00 93.12 347 LEU A N 1
ATOM 2550 C CA . LEU A 1 347 ? 7.188 -5.153 -12.585 1.00 93.12 347 LEU A CA 1
ATOM 2551 C C . LEU A 1 347 ? 7.331 -4.302 -13.848 1.00 93.12 347 LEU A C 1
ATOM 2553 O O . LEU A 1 347 ? 6.342 -4.011 -14.520 1.00 93.12 347 LEU A O 1
ATOM 2557 N N . VAL A 1 348 ? 8.562 -3.951 -14.206 1.00 89.88 348 VAL A N 1
ATOM 2558 C CA . VAL A 1 348 ? 8.883 -3.372 -15.516 1.00 89.88 348 VAL A CA 1
ATOM 2559 C C . VAL A 1 348 ? 9.388 -4.497 -16.408 1.00 89.88 348 VAL A C 1
ATOM 2561 O O . VAL A 1 348 ? 10.361 -5.178 -16.079 1.00 89.88 348 VAL A O 1
ATOM 2564 N N . LEU A 1 349 ? 8.697 -4.735 -17.520 1.00 87.69 349 LEU A N 1
ATOM 2565 C CA . LEU A 1 349 ? 9.068 -5.778 -18.470 1.00 87.69 349 LEU A CA 1
ATOM 2566 C C . LEU A 1 349 ? 10.114 -5.235 -19.448 1.00 87.69 349 LEU A C 1
ATOM 2568 O O . LEU A 1 349 ? 10.017 -4.072 -19.845 1.00 87.69 349 LEU A O 1
ATOM 2572 N N . PRO A 1 350 ? 11.086 -6.058 -19.887 1.00 82.44 350 PRO A N 1
ATOM 2573 C CA . PRO A 1 350 ? 12.128 -5.589 -20.788 1.00 82.44 350 PRO A CA 1
ATOM 2574 C C . PRO A 1 350 ? 11.535 -4.948 -22.044 1.00 82.44 350 PRO A C 1
ATOM 2576 O O . PRO A 1 350 ? 10.645 -5.514 -22.687 1.00 82.44 350 PRO A O 1
ATOM 2579 N N . SER A 1 351 ? 12.045 -3.766 -22.385 1.00 75.69 351 SER A N 1
ATOM 2580 C CA . SER A 1 351 ? 11.665 -3.043 -23.596 1.00 75.69 351 SER A CA 1
ATOM 2581 C C . SER A 1 351 ? 11.954 -3.875 -24.846 1.00 75.69 351 SER A C 1
ATOM 2583 O O . SER A 1 351 ? 12.982 -4.550 -24.938 1.00 75.69 351 SER A O 1
ATOM 2585 N N . ALA A 1 352 ? 11.076 -3.788 -25.840 1.00 73.12 352 ALA A N 1
ATOM 2586 C CA . ALA A 1 352 ? 11.187 -4.570 -27.063 1.00 73.12 352 ALA A CA 1
ATOM 2587 C C . ALA A 1 352 ? 11.173 -3.675 -28.304 1.00 73.12 352 ALA A C 1
ATOM 2589 O O . ALA A 1 352 ? 10.200 -2.961 -28.525 1.00 73.12 352 ALA A O 1
ATOM 2590 N N . GLY A 1 353 ? 12.242 -3.704 -29.106 1.00 71.38 353 GLY A N 1
ATOM 2591 C CA . GLY A 1 353 ? 12.385 -2.872 -30.303 1.00 71.38 353 GLY A CA 1
ATOM 2592 C C . GLY A 1 353 ? 12.172 -3.626 -31.615 1.00 71.38 353 GLY A C 1
ATOM 2593 O O . GLY A 1 353 ? 12.575 -4.779 -31.768 1.00 71.38 353 GLY A O 1
ATOM 2594 N N . MET A 1 354 ? 11.574 -2.946 -32.589 1.00 70.19 354 MET A N 1
ATOM 2595 C CA . MET A 1 354 ? 11.424 -3.390 -33.970 1.00 70.19 354 MET A CA 1
ATOM 2596 C C . MET A 1 354 ? 11.963 -2.304 -34.911 1.00 70.19 354 MET A C 1
ATOM 2598 O O . MET A 1 354 ? 11.482 -1.174 -34.850 1.00 70.19 354 MET A O 1
ATOM 2602 N N . PRO A 1 355 ? 12.934 -2.590 -35.793 1.00 67.44 355 PRO A N 1
ATOM 2603 C CA . PRO A 1 355 ? 13.333 -1.640 -36.825 1.00 67.44 355 PRO A CA 1
ATOM 2604 C C . PRO A 1 355 ? 12.151 -1.325 -37.750 1.00 67.44 355 PRO A C 1
ATOM 2606 O O . PRO A 1 355 ? 11.315 -2.190 -38.020 1.00 67.44 355 PRO A O 1
ATOM 2609 N N . THR A 1 356 ? 12.093 -0.092 -38.244 1.00 70.12 356 THR A N 1
ATOM 2610 C CA . THR A 1 356 ? 11.149 0.311 -39.295 1.00 70.12 356 THR A CA 1
ATOM 2611 C C . THR A 1 356 ? 11.842 0.351 -40.658 1.00 70.12 356 THR A C 1
ATOM 2613 O O . THR A 1 356 ? 13.066 0.259 -40.747 1.00 70.12 356 THR A O 1
ATOM 2616 N N . GLU A 1 357 ? 11.067 0.519 -41.732 1.00 70.62 357 GLU A N 1
ATOM 2617 C CA . GLU A 1 357 ? 11.611 0.745 -43.081 1.00 70.62 357 GLU A CA 1
ATOM 2618 C C . GLU A 1 357 ? 12.369 2.083 -43.198 1.00 70.62 357 GLU A C 1
ATOM 2620 O O . GLU A 1 357 ? 13.149 2.284 -44.129 1.00 70.62 357 GLU A O 1
ATOM 2625 N N . VAL A 1 358 ? 12.181 2.995 -42.237 1.00 73.25 358 VAL A N 1
ATOM 2626 C CA . VAL A 1 358 ? 12.881 4.278 -42.185 1.00 73.25 358 VAL A CA 1
ATOM 2627 C C . VAL A 1 358 ? 14.212 4.105 -41.453 1.00 73.25 358 VAL A C 1
ATOM 2629 O O . VAL A 1 358 ? 14.270 3.704 -40.288 1.00 73.25 358 VAL A O 1
ATOM 2632 N N . ARG A 1 359 ? 15.313 4.435 -42.139 1.00 73.56 359 ARG A N 1
ATOM 2633 C CA . ARG A 1 359 ? 16.668 4.339 -41.581 1.00 73.56 359 ARG A CA 1
ATOM 2634 C C . ARG A 1 359 ? 16.784 5.169 -40.302 1.00 73.56 359 ARG A C 1
ATOM 2636 O O . ARG A 1 359 ? 16.498 6.361 -40.306 1.00 73.56 359 ARG A O 1
ATOM 2643 N N . GLY A 1 360 ? 17.277 4.536 -39.239 1.00 68.38 360 GLY A N 1
ATOM 2644 C CA . GLY A 1 360 ? 17.452 5.183 -37.939 1.00 68.38 360 GLY A CA 1
ATOM 2645 C C . GLY A 1 360 ? 16.159 5.328 -37.140 1.00 68.38 360 GLY A C 1
ATOM 2646 O O . GLY A 1 360 ? 16.186 6.015 -36.129 1.00 68.38 360 GLY A O 1
ATOM 2647 N N . VAL A 1 361 ? 15.055 4.696 -37.562 1.00 74.81 361 VAL A N 1
ATOM 2648 C CA . VAL A 1 361 ? 13.794 4.689 -36.816 1.00 74.81 361 VAL A CA 1
ATOM 2649 C C . VAL A 1 361 ? 13.412 3.267 -36.401 1.00 74.81 361 VAL A C 1
ATOM 2651 O O . VAL A 1 361 ? 13.374 2.357 -37.235 1.00 74.81 361 VAL A O 1
ATOM 2654 N N . SER A 1 362 ? 13.094 3.071 -35.122 1.00 75.56 362 SER A N 1
ATOM 2655 C CA . SER A 1 362 ? 12.611 1.800 -34.563 1.00 75.56 362 SER A CA 1
ATOM 2656 C C . SER A 1 362 ? 11.351 2.001 -33.730 1.00 75.56 362 SER A C 1
ATOM 2658 O O . SER A 1 362 ? 11.271 2.958 -32.981 1.00 75.56 362 SER A O 1
ATOM 2660 N N . ILE A 1 363 ? 10.378 1.098 -33.805 1.00 76.88 363 ILE A N 1
ATOM 2661 C CA . ILE A 1 363 ? 9.233 1.078 -32.888 1.00 76.88 363 ILE A CA 1
ATOM 2662 C C . ILE A 1 363 ? 9.632 0.313 -31.631 1.00 76.88 363 ILE A C 1
ATOM 2664 O O . ILE A 1 363 ? 10.022 -0.849 -31.741 1.00 76.88 363 ILE A O 1
ATOM 2668 N N . ARG A 1 364 ? 9.497 0.911 -30.448 1.00 78.62 364 ARG A N 1
ATOM 2669 C CA . ARG A 1 364 ? 9.672 0.203 -29.175 1.00 78.62 364 ARG A CA 1
ATOM 2670 C C . ARG A 1 364 ? 8.358 -0.013 -28.455 1.00 78.62 364 ARG A C 1
ATOM 2672 O O . ARG A 1 364 ? 7.421 0.755 -28.614 1.00 78.62 364 ARG A O 1
ATOM 2679 N N . SER A 1 365 ? 8.293 -1.103 -27.702 1.00 81.88 365 SER A N 1
ATOM 2680 C CA . SER A 1 365 ? 7.189 -1.491 -26.832 1.00 81.88 365 SER A CA 1
ATOM 2681 C C . SER A 1 365 ? 7.687 -1.505 -25.396 1.00 81.88 365 SER A C 1
ATOM 2683 O O . SER A 1 365 ? 8.644 -2.224 -25.087 1.00 81.88 365 SER A O 1
ATOM 2685 N N . HIS A 1 366 ? 7.014 -0.754 -24.531 1.00 84.19 366 HIS A N 1
ATOM 2686 C CA . HIS A 1 366 ? 7.261 -0.743 -23.091 1.00 84.19 366 HIS A CA 1
ATOM 2687 C C . HIS A 1 366 ? 6.028 -1.273 -22.373 1.00 84.19 366 HIS A C 1
ATOM 2689 O O . HIS A 1 366 ? 4.894 -1.039 -22.808 1.00 84.19 366 HIS A O 1
ATOM 2695 N N . GLN A 1 367 ? 6.250 -1.990 -21.276 1.00 89.31 367 GLN A N 1
ATOM 2696 C CA . GLN A 1 367 ? 5.168 -2.529 -20.473 1.00 89.31 367 GLN A CA 1
ATOM 2697 C C . GLN A 1 367 ? 5.542 -2.522 -18.995 1.00 89.31 367 GLN A C 1
ATOM 2699 O O . GLN A 1 367 ? 6.594 -3.032 -18.609 1.00 89.31 367 GLN A O 1
ATOM 2704 N N . ALA A 1 368 ? 4.641 -1.994 -18.174 1.00 93.25 368 ALA A N 1
ATOM 2705 C CA . ALA A 1 368 ? 4.740 -2.041 -16.726 1.00 93.25 368 ALA A CA 1
ATOM 2706 C C . ALA A 1 368 ? 3.479 -2.681 -16.141 1.00 93.25 368 ALA A C 1
ATOM 2708 O O . ALA A 1 368 ? 2.372 -2.518 -16.660 1.00 93.25 368 ALA A O 1
ATOM 2709 N N . ARG A 1 369 ? 3.651 -3.424 -15.051 1.00 95.56 369 ARG A N 1
ATOM 2710 C CA . ARG A 1 369 ? 2.565 -4.022 -14.276 1.00 95.56 369 ARG A CA 1
ATOM 2711 C C . ARG A 1 369 ? 2.736 -3.661 -12.816 1.00 95.56 369 ARG A C 1
ATOM 2713 O O . ARG A 1 369 ? 3.828 -3.794 -12.274 1.00 95.56 369 ARG A O 1
ATOM 2720 N N . VAL A 1 370 ? 1.651 -3.259 -12.176 1.00 97.81 370 VAL A N 1
ATOM 2721 C CA . VAL A 1 370 ? 1.609 -3.028 -10.733 1.00 97.81 370 VAL A CA 1
ATOM 2722 C C . VAL A 1 370 ? 0.583 -3.980 -10.154 1.00 97.81 370 VAL 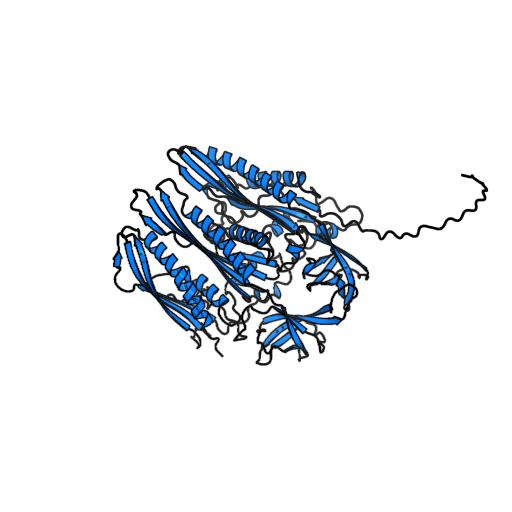A C 1
ATOM 2724 O O . VAL A 1 370 ? -0.609 -3.847 -10.418 1.00 97.81 370 VAL A O 1
ATOM 2727 N N . LEU A 1 371 ? 1.065 -4.972 -9.413 1.00 98.12 371 LEU A N 1
ATOM 2728 C CA . LEU A 1 371 ? 0.242 -5.942 -8.704 1.00 98.12 371 LEU A CA 1
ATOM 2729 C C . LEU A 1 371 ? -0.073 -5.384 -7.319 1.00 98.12 371 LEU A C 1
ATOM 2731 O O . LEU A 1 371 ? 0.809 -4.821 -6.664 1.00 98.12 371 LEU A O 1
ATOM 2735 N N . VAL A 1 372 ? -1.323 -5.533 -6.897 1.00 98.06 372 VAL A N 1
ATOM 2736 C CA . VAL A 1 372 ? -1.808 -5.028 -5.614 1.00 98.06 372 VAL A CA 1
ATOM 2737 C C . VAL A 1 372 ? -2.582 -6.093 -4.857 1.00 98.06 372 VAL A C 1
ATOM 2739 O O . VAL A 1 372 ? -3.425 -6.781 -5.438 1.00 98.06 372 VAL A O 1
ATOM 2742 N N . GLU A 1 373 ? -2.337 -6.183 -3.553 1.00 97.69 373 GLU A N 1
ATOM 2743 C CA . GLU A 1 373 ? -3.112 -6.991 -2.614 1.00 97.69 373 GLU A CA 1
ATOM 2744 C C . GLU A 1 373 ? -3.586 -6.121 -1.441 1.00 97.69 373 GLU A C 1
ATOM 2746 O O . GLU A 1 373 ? -2.782 -5.458 -0.786 1.00 97.69 373 GLU A O 1
ATOM 2751 N N . VAL A 1 374 ? -4.891 -6.125 -1.156 1.00 96.56 374 VAL A N 1
ATOM 2752 C CA . VAL A 1 374 ? -5.455 -5.503 0.050 1.00 96.56 374 VAL A CA 1
ATOM 2753 C C . VAL A 1 374 ? -5.503 -6.548 1.153 1.00 96.56 374 VAL A C 1
ATOM 2755 O O . VAL A 1 374 ? -6.159 -7.581 0.998 1.00 96.56 374 VAL A O 1
ATOM 2758 N N . ILE A 1 375 ? -4.819 -6.275 2.259 1.00 93.81 375 ILE A N 1
ATOM 2759 C CA . ILE A 1 375 ? -4.597 -7.211 3.360 1.00 93.81 375 ILE A CA 1
ATOM 2760 C C . ILE A 1 375 ? -5.188 -6.645 4.656 1.00 93.81 375 ILE A C 1
ATOM 2762 O O . ILE A 1 375 ? -4.984 -5.474 4.975 1.00 93.81 375 ILE A O 1
ATOM 2766 N N . ASP A 1 376 ? -5.929 -7.466 5.403 1.00 88.44 376 ASP A N 1
ATOM 2767 C CA . ASP A 1 376 ? -6.487 -7.087 6.709 1.00 88.44 376 ASP A CA 1
ATOM 2768 C C . ASP A 1 376 ? -5.469 -7.219 7.861 1.00 88.44 376 ASP A C 1
ATOM 2770 O O . ASP A 1 376 ? -4.361 -7.738 7.705 1.00 88.44 376 ASP A O 1
ATOM 2774 N N . ARG A 1 377 ? -5.844 -6.770 9.067 1.00 84.56 377 ARG A N 1
ATOM 2775 C CA . ARG A 1 377 ? -4.989 -6.855 10.271 1.00 84.56 377 ARG A CA 1
ATOM 2776 C C . ARG A 1 377 ? -4.675 -8.292 10.718 1.00 84.56 377 ARG A C 1
ATOM 2778 O O . ARG A 1 377 ? -3.745 -8.495 11.501 1.00 84.56 377 ARG A O 1
ATOM 2785 N N . ALA A 1 378 ? -5.418 -9.285 10.223 1.00 81.06 378 ALA A N 1
ATOM 2786 C CA . ALA A 1 378 ? -5.147 -10.702 10.451 1.00 81.06 378 ALA A CA 1
ATOM 2787 C C . ALA A 1 378 ? -4.167 -11.289 9.414 1.00 81.06 378 ALA A C 1
ATOM 2789 O O . ALA A 1 378 ? -3.764 -12.443 9.544 1.00 81.06 378 ALA A O 1
ATOM 2790 N N . GLY A 1 379 ? -3.756 -10.509 8.410 1.00 86.06 379 GLY A N 1
ATOM 2791 C CA . GLY A 1 379 ? -2.823 -10.914 7.360 1.00 86.06 379 GLY A CA 1
ATOM 2792 C C . GLY A 1 379 ? -3.467 -11.635 6.181 1.00 86.06 379 GLY A C 1
ATOM 2793 O O . GLY A 1 379 ? -2.756 -12.240 5.379 1.00 86.06 379 GLY A O 1
ATOM 2794 N N . ARG A 1 380 ? -4.796 -11.586 6.057 1.00 88.12 380 ARG A N 1
ATOM 2795 C CA . ARG A 1 380 ? -5.541 -12.198 4.954 1.00 88.12 380 ARG A CA 1
ATOM 2796 C C . ARG A 1 380 ? -5.650 -11.249 3.774 1.00 88.12 380 ARG A C 1
ATOM 2798 O O . ARG A 1 380 ? -6.021 -10.091 3.950 1.00 88.12 380 ARG A O 1
ATOM 2805 N N . VAL A 1 381 ? -5.457 -11.769 2.567 1.00 92.25 381 VAL A N 1
ATOM 2806 C CA . VAL A 1 381 ? -5.783 -11.035 1.342 1.00 92.25 381 VAL A CA 1
ATOM 2807 C C . VAL A 1 381 ? -7.306 -10.982 1.165 1.00 92.25 381 VAL A C 1
ATOM 2809 O O . VAL A 1 381 ? -7.955 -12.014 1.001 1.00 92.25 381 VAL A O 1
ATOM 2812 N N . LEU A 1 382 ? -7.884 -9.779 1.206 1.00 91.31 382 LEU A N 1
ATOM 2813 C CA . LEU A 1 382 ? -9.312 -9.526 0.962 1.00 91.31 382 LEU A CA 1
ATOM 2814 C C . LEU A 1 382 ? -9.621 -9.265 -0.515 1.00 91.31 382 LEU A C 1
ATOM 2816 O O . LEU A 1 382 ? -10.741 -9.510 -0.978 1.00 91.31 382 LEU A O 1
ATOM 2820 N N . PHE A 1 383 ? -8.634 -8.736 -1.233 1.00 94.69 383 PHE A N 1
ATOM 2821 C CA . PHE A 1 383 ? -8.710 -8.389 -2.644 1.00 94.69 383 PHE A CA 1
ATOM 2822 C C . PHE A 1 383 ? -7.316 -8.442 -3.269 1.00 94.69 383 PHE A C 1
ATOM 2824 O O . PHE A 1 383 ? -6.344 -8.035 -2.635 1.00 94.69 383 PHE A O 1
ATOM 2831 N N . ALA A 1 384 ? -7.227 -8.883 -4.521 1.00 96.38 384 ALA A N 1
ATOM 2832 C CA . ALA A 1 384 ? -6.011 -8.791 -5.315 1.00 96.38 384 ALA A CA 1
ATOM 2833 C C . ALA A 1 384 ? -6.340 -8.399 -6.760 1.00 96.38 384 ALA A C 1
ATOM 2835 O O . ALA A 1 384 ? -7.312 -8.876 -7.350 1.00 96.38 384 ALA A O 1
ATOM 2836 N N . GLY A 1 385 ? -5.519 -7.523 -7.329 1.00 95.69 385 GLY A N 1
ATOM 2837 C CA . GLY A 1 385 ? -5.704 -6.979 -8.668 1.00 95.69 385 GLY A CA 1
ATOM 2838 C C . GLY A 1 385 ? -4.392 -6.512 -9.285 1.00 95.69 385 GLY A C 1
ATOM 2839 O O . GLY A 1 385 ? -3.321 -6.664 -8.697 1.00 95.69 385 GLY A O 1
ATOM 2840 N N . GLN A 1 386 ? -4.481 -5.940 -10.485 1.00 96.69 386 GLN A N 1
ATOM 2841 C CA . GLN A 1 386 ? -3.327 -5.375 -11.179 1.00 96.69 386 GLN A CA 1
ATOM 2842 C C . GLN A 1 386 ? -3.720 -4.177 -12.048 1.00 96.69 386 GLN A C 1
ATOM 2844 O O . GLN A 1 386 ? -4.804 -4.171 -12.633 1.00 96.69 386 GLN A O 1
ATOM 2849 N N . GLY A 1 387 ? -2.813 -3.210 -12.163 1.00 96.62 387 GLY A N 1
ATOM 2850 C CA . GLY A 1 387 ? -2.787 -2.204 -13.226 1.00 96.62 387 GLY A CA 1
ATOM 2851 C C . GLY A 1 387 ? -1.730 -2.572 -14.265 1.00 96.62 387 GLY A C 1
ATOM 2852 O O . GLY A 1 387 ? -0.668 -3.091 -13.906 1.00 96.62 387 GLY A O 1
ATOM 2853 N N . VAL A 1 388 ? -2.018 -2.353 -15.548 1.00 94.94 388 VAL A N 1
ATOM 2854 C CA . VAL A 1 388 ? -1.155 -2.784 -16.656 1.00 94.94 388 VAL A CA 1
ATOM 2855 C C . VAL A 1 388 ? -1.102 -1.689 -17.704 1.00 94.94 388 VAL A C 1
ATOM 2857 O O . VAL A 1 388 ? -2.068 -1.474 -18.429 1.00 94.94 388 VAL A O 1
ATOM 2860 N N . GLU A 1 389 ? 0.061 -1.067 -17.852 1.00 93.25 389 GLU A N 1
ATOM 2861 C CA . GLU A 1 389 ? 0.291 -0.130 -18.943 1.00 93.25 389 GLU A CA 1
ATOM 2862 C C . GLU A 1 389 ? 1.149 -0.782 -20.021 1.00 93.25 389 GLU A C 1
ATOM 2864 O O . GLU A 1 389 ? 2.177 -1.401 -19.730 1.00 93.25 389 GLU A O 1
ATOM 2869 N N . SER A 1 390 ? 0.743 -0.613 -21.278 1.00 87.06 390 SER A N 1
ATOM 2870 C CA . SER A 1 390 ? 1.570 -0.931 -22.433 1.00 87.06 390 SER A CA 1
ATOM 2871 C C . SER A 1 390 ? 1.380 0.115 -23.517 1.00 87.06 390 SER A C 1
ATOM 2873 O O . SER A 1 390 ? 0.257 0.422 -23.911 1.00 87.06 390 SER A O 1
ATOM 2875 N N . TRP A 1 391 ? 2.491 0.613 -24.045 1.00 79.12 391 TRP A N 1
ATOM 2876 C CA . TRP A 1 391 ? 2.489 1.579 -25.135 1.00 79.12 391 TRP A CA 1
ATOM 2877 C C . TRP A 1 391 ? 3.628 1.305 -26.111 1.00 79.12 391 TRP A C 1
ATOM 2879 O O . TRP A 1 391 ? 4.614 0.634 -25.786 1.00 79.12 391 TRP A O 1
ATOM 2889 N N . ARG A 1 392 ? 3.457 1.803 -27.338 1.00 79.38 392 ARG A N 1
ATOM 2890 C CA . ARG A 1 392 ? 4.439 1.689 -28.412 1.00 79.38 392 ARG A CA 1
ATOM 2891 C C . ARG A 1 392 ? 4.716 3.049 -29.016 1.00 79.38 392 ARG A C 1
ATOM 2893 O O . ARG A 1 392 ? 3.770 3.775 -29.316 1.00 79.38 392 ARG A O 1
ATOM 2900 N N . ASP A 1 393 ? 5.979 3.355 -29.266 1.00 75.50 393 ASP A N 1
ATOM 2901 C CA . ASP A 1 393 ? 6.372 4.608 -29.898 1.00 75.50 393 ASP A CA 1
ATOM 2902 C C . ASP A 1 393 ? 7.529 4.432 -30.888 1.00 75.50 393 ASP A C 1
ATOM 2904 O O . ASP A 1 393 ? 8.263 3.445 -30.865 1.00 75.50 393 ASP A O 1
ATOM 2908 N N . ALA A 1 394 ? 7.639 5.374 -31.827 1.00 76.06 394 ALA A N 1
ATOM 2909 C CA . ALA A 1 394 ? 8.728 5.414 -32.792 1.00 76.06 394 ALA A CA 1
ATOM 2910 C C . ALA A 1 394 ? 9.918 6.175 -32.192 1.00 76.06 394 ALA A C 1
ATOM 2912 O O . ALA A 1 394 ? 9.822 7.355 -31.862 1.00 76.06 394 ALA A O 1
ATOM 2913 N N . GLU A 1 395 ? 11.051 5.502 -32.077 1.00 72.12 395 GLU A N 1
ATOM 2914 C CA . GLU A 1 395 ? 12.338 6.064 -31.703 1.00 72.12 395 GLU A CA 1
ATOM 2915 C C . GLU A 1 395 ? 13.116 6.456 -32.941 1.00 72.12 395 GLU A C 1
ATOM 2917 O O . GLU A 1 395 ? 13.353 5.624 -33.812 1.00 72.12 395 GLU A O 1
ATOM 2922 N N . ILE A 1 396 ? 13.575 7.700 -32.975 1.00 69.88 396 ILE A N 1
ATOM 2923 C CA . ILE A 1 396 ? 14.623 8.134 -33.889 1.00 69.88 396 ILE A CA 1
ATOM 2924 C C . ILE A 1 396 ? 15.949 7.983 -33.138 1.00 69.88 396 ILE A C 1
ATOM 2926 O O . ILE A 1 396 ? 16.080 8.457 -32.003 1.00 69.88 396 ILE A O 1
ATOM 2930 N N . ALA A 1 397 ? 16.917 7.309 -33.760 1.00 62.19 397 ALA A N 1
ATOM 2931 C CA . ALA A 1 397 ? 18.269 7.166 -33.239 1.00 62.19 397 ALA A CA 1
ATOM 2932 C C . ALA A 1 397 ? 18.819 8.549 -32.848 1.00 62.19 397 ALA A C 1
ATOM 2934 O O . ALA A 1 397 ? 18.728 9.499 -33.625 1.00 62.19 397 ALA A O 1
ATOM 2935 N N . ASP A 1 398 ? 19.345 8.650 -31.627 1.00 59.38 398 ASP A N 1
ATOM 2936 C CA . ASP A 1 398 ? 19.911 9.869 -31.037 1.00 59.38 398 ASP A CA 1
ATOM 2937 C C . ASP A 1 398 ? 18.924 11.022 -30.726 1.00 59.38 398 ASP A C 1
ATOM 2939 O O . ASP A 1 398 ? 19.386 12.126 -30.452 1.00 59.38 398 ASP A O 1
ATOM 2943 N N . LEU A 1 399 ? 17.594 10.816 -30.735 1.00 63.72 399 LEU A N 1
ATOM 2944 C CA . LEU A 1 399 ? 16.589 11.869 -30.441 1.00 63.72 399 LEU A CA 1
ATOM 2945 C C . LEU A 1 399 ? 15.423 11.409 -29.530 1.00 63.72 399 LEU A C 1
ATOM 2947 O O . LEU A 1 399 ? 14.318 11.945 -29.612 1.00 63.72 399 LEU A O 1
ATOM 2951 N N . SER A 1 400 ? 15.622 10.397 -28.682 1.00 66.75 400 SER A N 1
ATOM 2952 C CA . SER A 1 400 ? 14.561 9.810 -27.838 1.00 66.75 400 SER A CA 1
ATOM 2953 C C . SER A 1 400 ? 14.930 9.752 -26.350 1.00 66.75 400 SER A C 1
ATOM 2955 O O . SER A 1 400 ? 16.107 9.791 -25.988 1.00 66.75 400 SER A O 1
ATOM 2957 N N . PHE A 1 401 ? 13.906 9.679 -25.486 1.00 68.38 401 PHE A N 1
ATOM 2958 C CA . PHE A 1 401 ? 14.073 9.342 -24.067 1.00 68.38 401 PHE A CA 1
ATOM 2959 C C . PHE A 1 401 ? 14.733 7.961 -23.925 1.00 68.38 401 PHE A C 1
ATOM 2961 O O . PHE A 1 401 ? 14.496 7.075 -24.747 1.00 68.38 401 PHE A O 1
ATOM 2968 N N . SER A 1 402 ? 15.535 7.762 -22.877 1.00 70.75 402 SER A N 1
ATOM 2969 C CA . SER A 1 402 ? 16.108 6.447 -22.582 1.00 70.75 402 SER A CA 1
ATOM 2970 C C . SER A 1 402 ? 15.017 5.448 -22.175 1.00 70.75 402 SER A C 1
ATOM 2972 O O . SER A 1 402 ? 13.913 5.828 -21.780 1.00 70.75 402 SER A O 1
ATOM 2974 N N . ALA A 1 403 ? 15.332 4.153 -22.252 1.00 72.12 403 ALA A N 1
ATOM 2975 C CA . ALA A 1 403 ? 14.395 3.094 -21.879 1.00 72.12 403 ALA A CA 1
ATOM 2976 C C . ALA A 1 403 ? 13.883 3.252 -20.434 1.00 72.12 403 ALA A C 1
ATOM 2978 O O . ALA A 1 403 ? 12.678 3.217 -20.216 1.00 72.12 403 ALA A O 1
ATOM 2979 N N . GLU A 1 404 ? 14.774 3.549 -19.483 1.00 73.38 404 GLU A N 1
ATOM 2980 C CA . GLU A 1 404 ? 14.436 3.761 -18.064 1.00 73.38 404 GLU A CA 1
ATOM 2981 C C . GLU A 1 404 ? 13.402 4.884 -17.870 1.00 73.38 404 GLU A C 1
ATOM 2983 O O . GLU A 1 404 ? 12.470 4.767 -17.083 1.00 73.38 404 GLU A O 1
ATOM 2988 N N . GLN A 1 405 ? 13.507 5.958 -18.653 1.00 76.56 405 GLN A N 1
ATOM 2989 C CA . GLN A 1 405 ? 12.605 7.112 -18.561 1.00 76.56 405 GLN A CA 1
ATOM 2990 C C . GLN A 1 405 ? 11.192 6.776 -19.038 1.00 76.56 405 GLN A C 1
ATOM 2992 O O . GLN A 1 405 ? 10.205 7.324 -18.552 1.00 76.56 405 GLN A O 1
ATOM 2997 N N . ARG A 1 406 ? 11.087 5.885 -20.023 1.00 78.25 406 ARG A N 1
ATOM 2998 C CA . ARG A 1 406 ? 9.807 5.422 -20.566 1.00 78.25 406 ARG A CA 1
ATOM 2999 C C . ARG A 1 406 ? 9.190 4.344 -19.693 1.00 78.25 406 ARG A C 1
ATOM 3001 O O . ARG A 1 406 ? 7.971 4.324 -19.541 1.00 78.25 406 ARG A O 1
ATOM 3008 N N . ASP A 1 407 ? 10.026 3.498 -19.106 1.00 80.19 407 ASP A N 1
ATOM 3009 C CA . ASP A 1 407 ? 9.621 2.511 -18.114 1.00 80.19 407 ASP A CA 1
ATOM 3010 C C . ASP A 1 407 ? 8.997 3.203 -16.889 1.00 80.19 407 ASP A C 1
ATOM 3012 O O . ASP A 1 407 ? 7.947 2.770 -16.417 1.00 80.19 407 ASP A O 1
ATOM 3016 N N . ASP A 1 408 ? 9.540 4.348 -16.464 1.00 80.44 408 ASP A N 1
ATOM 3017 C CA . ASP A 1 408 ? 8.941 5.199 -15.429 1.00 80.44 408 ASP A CA 1
ATOM 3018 C C . ASP A 1 408 ? 7.562 5.751 -15.809 1.00 80.44 408 ASP A C 1
ATOM 3020 O O . ASP A 1 408 ? 6.636 5.742 -14.995 1.00 80.44 408 ASP A O 1
ATOM 3024 N N . LEU A 1 409 ? 7.393 6.232 -17.045 1.00 82.81 409 LEU A N 1
ATOM 3025 C CA . LEU A 1 409 ? 6.093 6.724 -17.514 1.00 82.81 409 LEU A CA 1
ATOM 3026 C C . LEU A 1 409 ? 5.053 5.598 -17.551 1.00 82.81 409 LEU A C 1
ATOM 3028 O O . LEU A 1 409 ? 3.922 5.794 -17.099 1.00 82.81 409 LEU A O 1
ATOM 3032 N N . ALA A 1 410 ? 5.448 4.416 -18.032 1.00 88.69 410 ALA A N 1
ATOM 3033 C CA . ALA A 1 410 ? 4.600 3.230 -18.010 1.00 88.69 410 ALA A CA 1
ATOM 3034 C C . ALA A 1 410 ? 4.252 2.827 -16.568 1.00 88.69 410 ALA A C 1
ATOM 3036 O O . ALA A 1 410 ? 3.103 2.493 -16.278 1.00 88.69 410 ALA A O 1
ATOM 3037 N N . LEU A 1 411 ? 5.212 2.911 -15.643 1.00 91.25 411 LEU A N 1
ATOM 3038 C CA . LEU A 1 411 ? 4.990 2.600 -14.236 1.00 91.25 411 LEU A CA 1
ATOM 3039 C C . LEU A 1 411 ? 3.996 3.565 -13.578 1.00 91.25 411 LEU A C 1
ATOM 3041 O O . LEU A 1 411 ? 3.083 3.104 -12.898 1.00 91.25 411 LEU A O 1
ATOM 3045 N N . ILE A 1 412 ? 4.113 4.878 -13.808 1.00 90.50 412 ILE A N 1
ATOM 3046 C CA . ILE A 1 412 ? 3.170 5.882 -13.278 1.00 90.50 412 ILE A CA 1
ATOM 3047 C C . ILE A 1 412 ? 1.736 5.577 -13.732 1.00 90.50 412 ILE A C 1
ATOM 3049 O O . ILE A 1 412 ? 0.800 5.619 -12.928 1.00 90.50 412 ILE A O 1
ATOM 3053 N N . ALA A 1 413 ? 1.553 5.253 -15.013 1.00 92.56 413 ALA A N 1
ATOM 3054 C CA . ALA A 1 413 ? 0.247 4.891 -15.554 1.00 92.56 413 ALA A CA 1
ATOM 3055 C C . ALA A 1 413 ? -0.278 3.575 -14.954 1.00 92.56 413 ALA A C 1
ATOM 3057 O O . ALA A 1 413 ? -1.431 3.516 -14.519 1.00 92.56 413 ALA A O 1
ATOM 3058 N N . ALA A 1 414 ? 0.574 2.552 -14.834 1.00 95.94 414 ALA A N 1
ATOM 3059 C CA . ALA A 1 414 ? 0.210 1.277 -14.220 1.00 95.94 414 ALA A CA 1
ATOM 3060 C C . ALA A 1 414 ? -0.164 1.427 -12.730 1.00 95.94 414 ALA A C 1
ATOM 3062 O O . ALA A 1 414 ? -1.114 0.787 -12.278 1.00 95.94 414 ALA A O 1
ATOM 3063 N N . VAL A 1 415 ? 0.516 2.303 -11.974 1.00 96.38 415 VAL A N 1
ATOM 3064 C CA . VAL A 1 415 ? 0.166 2.637 -10.578 1.00 96.38 415 VAL A CA 1
ATOM 3065 C C . VAL A 1 415 ? -1.240 3.227 -10.498 1.00 96.38 415 VAL A C 1
ATOM 3067 O O . VAL A 1 415 ? -2.051 2.764 -9.694 1.00 96.38 415 VAL A O 1
ATOM 3070 N N . ARG A 1 416 ? -1.553 4.217 -11.343 1.00 95.56 416 ARG A N 1
ATOM 3071 C CA . ARG A 1 416 ? -2.885 4.842 -11.372 1.00 95.56 416 ARG A CA 1
ATOM 3072 C C . ARG A 1 416 ? -3.977 3.819 -11.658 1.00 95.56 416 ARG A C 1
ATOM 3074 O O . ARG A 1 416 ? -4.936 3.730 -10.897 1.00 95.56 416 ARG A O 1
ATOM 3081 N N . GLN A 1 417 ? -3.782 2.984 -12.676 1.00 96.50 417 GLN A N 1
ATOM 3082 C CA . GLN A 1 417 ? -4.730 1.919 -12.999 1.00 96.50 417 GLN A CA 1
ATOM 3083 C C . GLN A 1 417 ? -4.895 0.907 -11.858 1.00 96.50 417 GLN A C 1
ATOM 3085 O O . GLN A 1 417 ? -6.011 0.470 -11.587 1.00 96.50 417 GLN A O 1
ATOM 3090 N N . ALA A 1 418 ? -3.815 0.533 -11.165 1.00 97.19 418 ALA A N 1
ATOM 3091 C CA . ALA A 1 418 ? -3.895 -0.402 -10.045 1.00 97.19 418 ALA A CA 1
ATOM 3092 C C . ALA A 1 418 ? -4.742 0.168 -8.894 1.00 97.19 418 ALA A C 1
ATOM 3094 O O . ALA A 1 418 ? -5.597 -0.532 -8.347 1.00 97.19 418 ALA A O 1
ATOM 3095 N N . VAL A 1 419 ? -4.559 1.451 -8.565 1.00 97.00 419 VAL A N 1
ATOM 3096 C CA . VAL A 1 419 ? -5.369 2.141 -7.550 1.00 97.00 419 VAL A CA 1
ATOM 3097 C C . VAL A 1 419 ? -6.825 2.289 -7.998 1.00 97.00 419 VAL A C 1
ATOM 3099 O O . VAL A 1 419 ? -7.731 2.071 -7.193 1.00 97.00 419 VAL A O 1
ATOM 3102 N N . GLU A 1 420 ? -7.079 2.595 -9.272 1.00 95.62 420 GLU A N 1
ATOM 3103 C CA . GLU A 1 420 ? -8.436 2.630 -9.833 1.00 95.62 420 GLU A CA 1
ATOM 3104 C C . GLU A 1 420 ? -9.135 1.269 -9.732 1.00 95.62 420 GLU A C 1
ATOM 3106 O O . GLU A 1 420 ? -10.309 1.208 -9.366 1.00 95.62 420 GLU A O 1
ATOM 3111 N N . VAL A 1 421 ? -8.422 0.170 -10.004 1.00 95.31 421 VAL A N 1
ATOM 3112 C CA . VAL A 1 421 ? -8.942 -1.198 -9.860 1.00 95.31 421 VAL A CA 1
ATOM 3113 C C . VAL A 1 421 ? -9.341 -1.475 -8.410 1.00 95.31 421 VAL A C 1
ATOM 3115 O O . VAL A 1 421 ? -10.470 -1.904 -8.172 1.00 95.31 421 VAL A O 1
ATOM 3118 N N . VAL A 1 422 ? -8.487 -1.153 -7.432 1.00 95.56 422 VAL A N 1
ATOM 3119 C CA . VAL A 1 422 ? -8.830 -1.275 -6.000 1.00 95.56 422 VAL A CA 1
ATOM 3120 C C . VAL A 1 422 ? -10.051 -0.416 -5.668 1.00 95.56 422 VAL A C 1
ATOM 3122 O O . VAL A 1 422 ? -11.025 -0.902 -5.095 1.00 95.56 422 VAL A O 1
ATOM 3125 N N . GLY A 1 423 ? -10.038 0.854 -6.076 1.00 93.00 423 GLY A N 1
ATOM 3126 C CA . GLY A 1 423 ? -11.111 1.808 -5.815 1.00 93.00 423 GLY A CA 1
ATOM 3127 C C . GLY A 1 423 ? -12.437 1.456 -6.490 1.00 93.00 423 GLY A C 1
ATOM 3128 O O . GLY A 1 423 ? -13.489 1.864 -5.997 1.00 93.00 423 GLY A O 1
ATOM 3129 N N . ARG A 1 424 ? -12.430 0.683 -7.577 1.00 92.81 424 ARG A N 1
ATOM 3130 C CA . ARG A 1 424 ? -13.633 0.229 -8.287 1.00 92.81 424 ARG A CA 1
ATOM 3131 C C . ARG A 1 424 ? -14.164 -1.100 -7.755 1.00 92.81 424 ARG A C 1
ATOM 3133 O O . ARG A 1 424 ? -15.377 -1.241 -7.620 1.00 92.81 424 ARG A O 1
ATOM 3140 N N . GLU A 1 425 ? -13.280 -2.053 -7.478 1.00 92.56 425 GLU A N 1
ATOM 3141 C CA . GLU A 1 425 ? -13.646 -3.461 -7.284 1.00 92.56 425 GLU A CA 1
ATOM 3142 C C . GLU A 1 425 ? -13.624 -3.898 -5.815 1.00 92.56 425 GLU A C 1
ATOM 3144 O O . GLU A 1 425 ? -14.409 -4.766 -5.432 1.00 92.56 425 GLU A O 1
ATOM 3149 N N . PHE A 1 426 ? -12.810 -3.272 -4.959 1.00 91.94 426 PHE A N 1
ATOM 3150 C CA . PHE A 1 426 ? -12.811 -3.584 -3.533 1.00 91.94 426 PHE A CA 1
ATOM 3151 C C . PHE A 1 426 ? -13.890 -2.780 -2.791 1.00 91.94 426 PHE A C 1
ATOM 3153 O O . PHE A 1 426 ? -13.894 -1.544 -2.761 1.00 91.94 426 PHE A O 1
ATOM 3160 N N . ARG A 1 427 ? -14.842 -3.499 -2.189 1.00 86.88 427 ARG A N 1
ATOM 3161 C CA . ARG A 1 427 ? -15.946 -2.946 -1.394 1.00 86.88 427 ARG A CA 1
ATOM 3162 C C . ARG A 1 427 ? -16.000 -3.682 -0.054 1.00 86.88 427 ARG A C 1
ATOM 3164 O O . ARG A 1 427 ? -16.586 -4.763 -0.009 1.00 86.88 427 ARG A O 1
ATOM 3171 N N . PRO A 1 428 ? -15.378 -3.149 1.011 1.00 80.50 428 PRO A N 1
ATOM 3172 C CA . PRO A 1 428 ? -15.357 -3.834 2.295 1.00 80.50 428 PRO A CA 1
ATOM 3173 C C . PRO A 1 428 ? -16.774 -3.986 2.851 1.00 80.50 428 PRO A C 1
ATOM 3175 O O . PRO A 1 428 ? -17.581 -3.055 2.800 1.00 80.50 428 PRO A O 1
ATOM 3178 N N . GLN A 1 429 ? -17.081 -5.175 3.368 1.00 78.62 429 GLN A N 1
ATOM 3179 C CA . GLN A 1 429 ? -18.372 -5.487 3.974 1.00 78.62 429 GLN A CA 1
ATOM 3180 C C . GLN A 1 429 ? -18.163 -6.000 5.393 1.00 78.62 429 GLN A C 1
ATOM 3182 O O . GLN A 1 429 ? -17.544 -7.044 5.606 1.00 78.62 429 GLN A O 1
ATOM 3187 N N . THR A 1 430 ? -18.711 -5.277 6.368 1.00 81.44 430 THR A N 1
ATOM 3188 C CA . THR A 1 430 ? -18.741 -5.728 7.758 1.00 81.44 430 THR A CA 1
ATOM 3189 C C . THR A 1 430 ? -19.920 -6.682 7.962 1.00 81.44 430 THR A C 1
ATOM 3191 O O . THR A 1 430 ? -21.081 -6.295 7.831 1.00 81.44 430 THR A O 1
ATOM 3194 N N . LEU A 1 431 ? -19.624 -7.928 8.313 1.00 85.06 431 LEU A N 1
ATOM 3195 C CA . LEU A 1 431 ? -20.572 -8.918 8.801 1.00 85.06 431 LEU A CA 1
ATOM 3196 C C . LEU A 1 431 ? -20.757 -8.778 10.310 1.00 85.06 431 LEU A C 1
ATOM 3198 O O . LEU A 1 431 ? -19.818 -8.486 11.051 1.00 85.06 431 LEU A O 1
ATOM 3202 N N . ARG A 1 432 ? -21.979 -9.051 10.767 1.00 89.25 432 ARG A N 1
ATOM 3203 C CA . ARG A 1 432 ? -22.293 -9.225 12.184 1.00 89.25 432 ARG A CA 1
ATOM 3204 C C . ARG A 1 432 ? -22.831 -10.628 12.402 1.00 89.25 432 ARG A C 1
ATOM 3206 O O . ARG A 1 432 ? -23.889 -10.975 11.882 1.00 89.25 432 ARG A O 1
ATOM 3213 N N . LEU A 1 433 ? -22.082 -11.430 13.144 1.00 91.75 433 LEU A N 1
ATOM 3214 C CA . LEU A 1 433 ? -22.367 -12.843 13.360 1.00 91.75 433 LEU A CA 1
ATOM 3215 C C . LEU A 1 433 ? -22.872 -13.062 14.792 1.00 91.75 433 LEU A C 1
ATOM 3217 O O . LEU A 1 433 ? -22.254 -12.553 15.729 1.00 91.75 433 LEU A O 1
ATOM 3221 N N . PRO A 1 434 ? -23.979 -13.791 15.008 1.00 93.44 434 PRO A N 1
ATOM 3222 C CA . PRO A 1 434 ? -24.473 -14.072 16.354 1.00 93.44 434 PRO A CA 1
ATOM 3223 C C . PRO A 1 434 ? -23.454 -14.857 17.186 1.00 93.44 434 PRO A C 1
ATOM 3225 O O . PRO A 1 434 ? -22.841 -15.805 16.686 1.00 93.44 434 PRO A O 1
ATOM 3228 N N . VAL A 1 435 ? -23.317 -14.505 18.468 1.00 93.19 435 VAL A N 1
ATOM 3229 C CA . VAL A 1 435 ? -22.476 -15.253 19.413 1.00 93.19 435 VAL A CA 1
ATOM 3230 C C . VAL A 1 435 ? -23.281 -15.848 20.563 1.00 93.19 435 VAL A C 1
ATOM 3232 O O . VAL A 1 435 ? -24.332 -15.346 20.958 1.00 93.19 435 VAL A O 1
ATOM 3235 N N . SER A 1 436 ? -22.754 -16.932 21.119 1.00 89.44 436 SER A N 1
ATOM 3236 C CA . SER A 1 436 ? -23.240 -17.584 22.332 1.00 89.44 436 SER A CA 1
ATOM 3237 C C . SER A 1 436 ? -22.060 -17.939 23.236 1.00 89.44 436 SER A C 1
ATOM 3239 O O . SER A 1 436 ? -20.929 -18.090 22.767 1.00 89.44 436 SER A O 1
ATOM 3241 N N . ALA A 1 437 ? -22.298 -18.023 24.544 1.00 82.94 437 ALA A N 1
ATOM 3242 C CA . ALA A 1 437 ? -21.253 -18.371 25.501 1.00 82.94 437 ALA A CA 1
ATOM 3243 C C . ALA A 1 437 ? -20.781 -19.823 25.305 1.00 82.94 437 ALA A C 1
ATOM 3245 O O . ALA A 1 437 ? -21.591 -20.714 25.055 1.00 82.94 437 ALA A O 1
ATOM 3246 N N . ALA A 1 438 ? -19.478 -20.057 25.463 1.00 79.25 438 ALA A N 1
ATOM 3247 C CA . ALA A 1 438 ? -18.867 -21.383 25.466 1.00 79.25 438 ALA A CA 1
ATOM 3248 C C . ALA A 1 438 ? -17.828 -21.481 26.597 1.00 79.25 438 ALA A C 1
ATOM 3250 O O . ALA A 1 438 ? -17.353 -20.467 27.110 1.00 79.25 438 ALA A O 1
ATOM 3251 N N . ALA A 1 439 ? -17.464 -22.697 27.011 1.00 75.25 439 ALA A N 1
ATOM 3252 C CA . ALA A 1 439 ? -16.436 -22.882 28.035 1.00 75.25 439 ALA A CA 1
ATOM 3253 C C . ALA A 1 439 ? -15.099 -22.271 27.568 1.00 75.25 439 ALA A C 1
ATOM 3255 O O . ALA A 1 439 ? -14.563 -22.672 26.538 1.00 75.25 439 ALA A O 1
ATOM 3256 N N . GLY A 1 440 ? -14.580 -21.285 28.309 1.00 75.50 440 GLY A N 1
ATOM 3257 C CA . GLY A 1 440 ? -13.325 -20.594 27.980 1.00 75.50 440 GLY A CA 1
ATOM 3258 C C . GLY A 1 440 ? -13.395 -19.605 26.805 1.00 75.50 440 GLY A C 1
ATOM 3259 O O . GLY A 1 440 ? -12.350 -19.126 26.366 1.00 75.50 440 GLY A O 1
ATOM 3260 N N . GLY A 1 441 ? -14.588 -19.279 26.288 1.00 85.69 441 GLY A N 1
ATOM 3261 C CA . GLY A 1 441 ? -14.722 -18.389 25.132 1.00 85.69 441 GLY A CA 1
ATOM 3262 C C . GLY A 1 441 ? -16.153 -18.224 24.618 1.00 85.69 441 GLY A C 1
ATOM 3263 O O . GLY A 1 441 ? -17.107 -18.100 25.387 1.00 85.69 441 GLY A O 1
ATOM 3264 N N . VAL A 1 442 ? -16.306 -18.215 23.293 1.00 90.75 442 VAL A N 1
ATOM 3265 C CA . VAL A 1 442 ? -17.591 -18.060 22.602 1.00 90.75 442 VAL A CA 1
ATOM 3266 C C . VAL A 1 442 ? -17.744 -19.018 21.432 1.00 90.75 442 VAL A C 1
ATOM 3268 O O . VAL A 1 442 ? -16.773 -19.398 20.775 1.00 90.75 442 VAL A O 1
ATOM 3271 N N . ARG A 1 443 ? -18.997 -19.347 21.123 1.00 92.94 443 ARG A N 1
ATOM 3272 C CA . ARG A 1 443 ? -19.392 -20.007 19.882 1.00 92.94 443 ARG A CA 1
ATOM 3273 C C . ARG A 1 443 ? -20.063 -18.988 18.965 1.00 92.94 443 ARG A C 1
ATOM 3275 O O . ARG A 1 443 ? -21.024 -18.331 19.361 1.00 92.94 443 ARG A O 1
ATOM 3282 N N . VAL A 1 444 ? -19.549 -18.868 17.747 1.00 93.00 444 VAL A N 1
ATOM 3283 C CA . VAL A 1 444 ? -19.996 -17.913 16.726 1.00 93.00 444 VAL A CA 1
ATOM 3284 C C . VAL A 1 444 ? -20.732 -18.659 15.620 1.00 93.00 444 VAL A C 1
ATOM 3286 O O . VAL A 1 444 ? -20.148 -19.538 14.984 1.00 93.00 444 VAL A O 1
ATOM 3289 N N . ALA A 1 445 ? -21.996 -18.318 15.379 1.00 92.00 445 ALA A N 1
ATOM 3290 C CA . ALA A 1 445 ? -22.764 -18.890 14.278 1.00 92.00 445 ALA A CA 1
ATOM 3291 C C . ALA A 1 445 ? -22.272 -18.299 12.951 1.00 92.00 445 ALA A C 1
ATOM 3293 O O . ALA A 1 445 ? -22.399 -17.099 12.713 1.00 92.00 445 ALA A O 1
ATOM 3294 N N . ASP A 1 446 ? -21.703 -19.144 12.098 1.00 89.19 446 ASP A N 1
ATOM 3295 C CA . ASP A 1 446 ? -21.122 -18.740 10.818 1.00 89.19 446 ASP A CA 1
ATOM 3296 C C . ASP A 1 446 ? -21.391 -19.829 9.772 1.00 89.19 446 ASP A C 1
ATOM 3298 O O . ASP A 1 446 ? -20.477 -20.557 9.389 1.00 89.19 446 ASP A O 1
ATOM 3302 N N . PRO A 1 447 ? -22.643 -19.988 9.315 1.00 81.81 447 PRO A N 1
ATOM 3303 C CA . PRO A 1 447 ? -22.986 -20.995 8.310 1.00 81.81 447 PRO A CA 1
ATOM 3304 C C . PRO A 1 447 ? -22.372 -20.688 6.934 1.00 81.81 447 PRO A C 1
ATOM 3306 O O . PRO A 1 447 ? -22.270 -21.571 6.089 1.00 81.81 447 PRO A O 1
ATOM 3309 N N . GLY A 1 448 ? -21.962 -19.436 6.700 1.00 78.75 448 GLY A N 1
ATOM 3310 C CA . GLY A 1 448 ? -21.331 -18.998 5.454 1.00 78.75 448 GLY A CA 1
ATOM 3311 C C . GLY A 1 448 ? -19.838 -19.317 5.359 1.00 78.75 448 GLY A C 1
ATOM 3312 O O . GLY A 1 448 ? -19.266 -19.171 4.285 1.00 78.75 448 GLY A O 1
ATOM 3313 N N . GLY A 1 449 ? -19.202 -19.740 6.456 1.00 80.69 449 GLY A N 1
ATOM 3314 C CA . GLY A 1 449 ? -17.780 -20.081 6.477 1.00 80.69 449 GLY A CA 1
ATOM 3315 C C . GLY A 1 449 ? -16.836 -18.897 6.302 1.00 80.69 449 GLY A C 1
ATOM 3316 O O . GLY A 1 449 ? -15.722 -19.072 5.803 1.00 80.69 449 GLY A O 1
ATOM 3317 N N . ALA A 1 450 ? -17.267 -17.702 6.707 1.00 80.44 450 ALA A N 1
ATOM 3318 C CA . ALA A 1 450 ? -16.474 -16.482 6.600 1.00 80.44 450 ALA A CA 1
ATOM 3319 C C . ALA A 1 450 ? -15.346 -16.401 7.644 1.00 80.44 450 ALA A C 1
ATOM 3321 O O . ALA A 1 450 ? -14.376 -15.662 7.439 1.00 80.44 450 ALA A O 1
ATOM 3322 N N . LEU A 1 451 ? -15.477 -17.124 8.763 1.00 84.88 451 LEU A N 1
ATOM 3323 C CA . LEU A 1 451 ? -14.488 -17.178 9.836 1.00 84.88 451 LEU A CA 1
ATOM 3324 C C . LEU A 1 451 ? -13.539 -18.359 9.661 1.00 84.88 451 LEU A C 1
ATOM 3326 O O . LEU A 1 451 ? -13.959 -19.491 9.403 1.00 84.88 451 LEU A O 1
ATOM 3330 N N . THR A 1 452 ? -12.258 -18.085 9.885 1.00 81.25 452 THR A N 1
ATOM 3331 C CA . THR A 1 452 ? -11.150 -19.040 9.804 1.00 81.25 452 THR A CA 1
ATOM 3332 C C . THR A 1 452 ? -10.319 -18.987 11.080 1.00 81.25 452 THR A C 1
ATOM 3334 O O . THR A 1 452 ? -10.406 -18.027 11.841 1.00 81.25 452 THR A O 1
ATOM 3337 N N . GLN A 1 453 ? -9.540 -20.030 11.365 1.00 81.62 453 GLN A N 1
ATOM 3338 C CA . GLN A 1 453 ? -8.694 -20.074 12.567 1.00 81.62 453 GLN A CA 1
ATOM 3339 C C . GLN A 1 453 ? -7.697 -18.899 12.606 1.00 81.62 453 GLN A C 1
ATOM 3341 O O . GLN A 1 453 ? -7.250 -18.453 11.562 1.00 81.62 453 GLN A O 1
ATOM 3346 N N . GLY A 1 454 ? -7.345 -18.366 13.773 1.00 77.50 454 GLY A N 1
ATOM 3347 C CA . GLY A 1 454 ? -6.434 -17.220 13.921 1.00 77.50 454 GLY A CA 1
ATOM 3348 C C . GLY A 1 454 ? -7.050 -15.856 13.583 1.00 77.50 454 GLY A C 1
ATOM 3349 O O . GLY A 1 454 ? -6.371 -14.836 13.651 1.00 77.50 454 GLY A O 1
ATOM 3350 N N . VAL A 1 455 ? -8.334 -15.808 13.212 1.00 80.88 455 VAL A N 1
ATOM 3351 C CA . VAL A 1 455 ? -9.062 -14.549 13.022 1.00 80.88 455 VAL A CA 1
ATOM 3352 C C . VAL A 1 455 ? -9.295 -13.867 14.366 1.00 80.88 455 VAL A C 1
ATOM 3354 O O . VAL A 1 455 ? -9.966 -14.435 15.225 1.00 80.88 455 VAL A O 1
ATOM 3357 N N . SER A 1 456 ? -8.826 -12.627 14.502 1.00 80.94 456 SER A N 1
ATOM 3358 C CA . SER A 1 456 ? -9.149 -11.748 15.631 1.00 80.94 456 SER A CA 1
ATOM 3359 C C . SER A 1 456 ? -10.292 -10.797 15.278 1.00 80.94 456 SER A C 1
ATOM 3361 O O . SER A 1 456 ? -10.267 -10.158 14.227 1.00 80.94 456 SER A O 1
ATOM 3363 N N . ALA A 1 457 ? -11.290 -10.689 16.154 1.00 84.94 457 ALA A N 1
ATOM 3364 C CA . ALA A 1 457 ? -12.482 -9.867 15.946 1.00 84.94 457 ALA A CA 1
ATOM 3365 C C . ALA A 1 457 ? -13.047 -9.324 17.268 1.00 84.94 457 ALA A C 1
ATOM 3367 O O . ALA A 1 457 ? -12.744 -9.839 18.347 1.00 84.94 457 ALA A O 1
ATOM 3368 N N . SER A 1 458 ? -13.910 -8.311 17.186 1.00 87.88 458 SER A N 1
ATOM 3369 C CA . SER A 1 458 ? -14.546 -7.699 18.358 1.00 87.88 458 SER A CA 1
ATOM 3370 C C . SER A 1 458 ? -15.983 -8.181 18.532 1.00 87.88 458 SER A C 1
ATOM 3372 O O . SER A 1 458 ? -16.775 -8.202 17.588 1.00 87.88 458 SER A O 1
ATOM 3374 N N . ILE A 1 459 ? -16.343 -8.534 19.766 1.00 91.19 459 ILE A N 1
ATOM 3375 C CA . ILE A 1 459 ? -17.734 -8.766 20.157 1.00 91.19 459 ILE A CA 1
ATOM 3376 C C . ILE A 1 459 ? -18.349 -7.433 20.556 1.00 91.19 459 ILE A C 1
ATOM 3378 O O . ILE A 1 459 ? -17.827 -6.729 21.420 1.00 91.19 459 ILE A O 1
ATOM 3382 N N . LEU A 1 460 ? -19.491 -7.119 19.959 1.00 93.06 460 LEU A N 1
ATOM 3383 C CA . LEU A 1 460 ? -20.278 -5.930 20.214 1.00 93.06 460 LEU A CA 1
ATOM 3384 C C . LEU A 1 460 ? -21.583 -6.287 20.931 1.00 93.06 460 LEU A C 1
ATOM 3386 O O . LEU A 1 460 ? -22.241 -7.282 20.620 1.00 93.06 460 LEU A O 1
ATOM 3390 N N . ARG A 1 461 ? -21.994 -5.415 21.851 1.00 92.50 461 ARG A N 1
ATOM 3391 C CA . ARG A 1 461 ? -23.271 -5.481 22.560 1.00 92.50 461 ARG A CA 1
ATOM 3392 C C . ARG A 1 461 ? -24.142 -4.297 22.204 1.00 92.50 461 ARG A C 1
ATOM 3394 O O . ARG A 1 461 ? -23.720 -3.148 22.326 1.00 92.50 461 ARG A O 1
ATOM 3401 N N . ARG A 1 462 ? -25.392 -4.572 21.844 1.00 93.88 462 ARG A N 1
ATOM 3402 C CA . ARG A 1 462 ? -26.410 -3.537 21.664 1.00 93.88 462 ARG A CA 1
ATOM 3403 C C . ARG A 1 462 ? -26.728 -2.885 23.008 1.00 93.88 462 ARG A C 1
ATOM 3405 O O . ARG A 1 462 ? -27.161 -3.567 23.933 1.00 93.88 462 ARG A O 1
ATOM 3412 N N . ILE A 1 463 ? -26.560 -1.568 23.096 1.00 93.19 463 ILE A N 1
ATOM 3413 C CA . ILE A 1 463 ? -26.960 -0.772 24.270 1.00 93.19 463 ILE A CA 1
ATOM 3414 C C . ILE A 1 463 ? -28.285 -0.022 24.049 1.00 93.19 463 ILE A C 1
ATOM 3416 O O . ILE A 1 463 ? -28.823 0.564 24.983 1.00 93.19 463 ILE A O 1
ATOM 3420 N N . GLY A 1 464 ? -28.835 -0.083 22.831 1.00 93.00 464 GLY A N 1
ATOM 3421 C CA . GLY A 1 464 ? -30.112 0.527 22.454 1.00 93.00 464 GLY A CA 1
ATOM 3422 C C . GLY A 1 464 ? -29.943 1.882 21.768 1.00 93.00 464 GLY A C 1
ATOM 3423 O O . GLY A 1 464 ? -28.877 2.192 21.238 1.00 93.00 464 GLY A O 1
ATOM 3424 N N . ARG A 1 465 ? -31.011 2.684 21.751 1.00 95.06 465 ARG A N 1
ATOM 3425 C CA . ARG A 1 465 ? -30.999 4.027 21.155 1.00 95.06 465 ARG A CA 1
ATOM 3426 C C . ARG A 1 465 ? -30.400 5.045 22.120 1.00 95.06 465 ARG A C 1
ATOM 3428 O O . ARG A 1 465 ? -30.737 5.048 23.302 1.00 95.06 465 ARG A O 1
ATOM 3435 N N . VAL A 1 466 ? -29.579 5.947 21.592 1.00 96.00 466 VAL A N 1
ATOM 3436 C CA . VAL A 1 466 ? -28.994 7.072 22.331 1.00 96.00 466 VAL A CA 1
ATOM 3437 C C . VAL A 1 466 ? -29.494 8.379 21.704 1.00 96.00 466 VAL A C 1
ATOM 3439 O O . VAL A 1 466 ? -29.482 8.492 20.479 1.00 96.00 466 VAL A O 1
ATOM 3442 N N . PRO A 1 467 ? -29.957 9.370 22.491 1.00 93.44 467 PRO A N 1
ATOM 3443 C CA . PRO A 1 467 ? -30.448 10.633 21.945 1.00 93.44 467 PRO A CA 1
ATOM 3444 C C . PRO A 1 467 ? -29.429 11.325 21.031 1.00 93.44 467 PRO A C 1
ATOM 3446 O O . PRO A 1 467 ? -28.268 11.500 21.398 1.00 93.44 467 PRO A O 1
ATOM 3449 N N . GLY A 1 468 ? -29.882 11.748 19.850 1.00 90.12 468 GLY A N 1
ATOM 3450 C CA . GLY A 1 468 ? -29.038 12.424 18.861 1.00 90.12 468 GLY A CA 1
ATOM 3451 C C . GLY A 1 468 ? -28.120 11.499 18.056 1.00 90.12 468 GLY A C 1
ATOM 3452 O O . GLY A 1 468 ? -27.222 12.012 17.397 1.00 90.12 468 GLY A O 1
ATOM 3453 N N . ILE A 1 469 ? -28.326 10.178 18.116 1.00 94.31 469 ILE A N 1
ATOM 3454 C CA . ILE A 1 469 ? -27.671 9.184 17.256 1.00 94.31 469 ILE A CA 1
ATOM 3455 C C . ILE A 1 469 ? -28.751 8.374 16.539 1.00 94.31 469 ILE A C 1
ATOM 3457 O O . ILE A 1 469 ? -29.693 7.882 17.167 1.00 94.31 469 ILE A O 1
ATOM 3461 N N . ASP A 1 470 ? -28.598 8.224 15.227 1.00 88.44 470 ASP A N 1
ATOM 3462 C CA . ASP A 1 470 ? -29.516 7.439 14.411 1.00 88.44 470 ASP A CA 1
ATOM 3463 C C . ASP A 1 470 ? -29.263 5.936 14.581 1.00 88.44 470 ASP A C 1
ATOM 3465 O O . ASP A 1 470 ? -28.143 5.447 14.438 1.00 88.44 470 ASP A O 1
ATOM 3469 N N . GLY A 1 471 ? -30.334 5.186 14.847 1.00 90.31 471 GLY A N 1
ATOM 3470 C CA . GLY A 1 471 ? -30.284 3.731 14.985 1.00 90.31 471 GLY A CA 1
ATOM 3471 C C . GLY A 1 471 ? -29.880 3.236 16.376 1.00 90.31 471 GLY A C 1
ATOM 3472 O O . GLY A 1 471 ? -29.999 3.934 17.383 1.00 90.31 471 GLY A O 1
ATOM 3473 N N . ASP A 1 472 ? -29.492 1.964 16.437 1.00 92.56 472 ASP A N 1
ATOM 3474 C CA . ASP A 1 472 ? -29.014 1.336 17.666 1.00 92.56 472 ASP A CA 1
ATOM 3475 C C . ASP A 1 472 ? -27.508 1.514 17.820 1.00 92.56 472 ASP A C 1
ATOM 3477 O O . ASP A 1 472 ? -26.747 1.286 16.880 1.00 92.56 472 ASP A O 1
ATOM 3481 N N . VAL A 1 473 ? -27.085 1.817 19.042 1.00 94.81 473 VAL A N 1
ATOM 3482 C CA . VAL A 1 473 ? -25.678 1.882 19.417 1.00 94.81 473 VAL A CA 1
ATOM 3483 C C . VAL A 1 473 ? -25.203 0.506 19.878 1.00 94.81 473 VAL A C 1
ATOM 3485 O O . VAL A 1 473 ? -25.858 -0.186 20.666 1.00 94.81 473 VAL A O 1
ATOM 3488 N N . TRP A 1 474 ? -24.034 0.126 19.382 1.00 93.62 474 TRP A N 1
ATOM 3489 C CA . TRP A 1 474 ? -23.303 -1.092 19.698 1.00 93.62 474 TRP A CA 1
ATOM 3490 C C . TRP A 1 474 ? -21.970 -0.733 20.351 1.00 93.62 474 TRP A C 1
ATOM 3492 O O . TRP A 1 474 ? -21.220 0.104 19.850 1.00 93.62 474 TRP A O 1
ATOM 3502 N N . SER A 1 475 ? -21.690 -1.349 21.495 1.00 92.75 475 SER A N 1
ATOM 3503 C CA . SER A 1 475 ? -20.491 -1.090 22.287 1.00 92.75 475 SER A CA 1
ATOM 3504 C C . SER A 1 475 ? -19.589 -2.322 22.317 1.00 92.75 475 SER A C 1
ATOM 3506 O O . SER A 1 475 ? -20.114 -3.425 22.500 1.00 92.75 475 SER A O 1
ATOM 3508 N N . PRO A 1 476 ? -18.262 -2.177 22.135 1.00 90.88 476 PRO A N 1
ATOM 3509 C CA . PRO A 1 476 ? -17.345 -3.304 22.218 1.00 90.88 476 PRO A CA 1
ATOM 3510 C C . PRO A 1 476 ? -17.358 -3.888 23.630 1.00 90.88 476 PRO A C 1
ATOM 3512 O O . PRO A 1 476 ? -17.328 -3.164 24.622 1.00 90.88 476 PRO A O 1
ATOM 3515 N N . VAL A 1 477 ? -17.401 -5.210 23.725 1.00 88.50 477 VAL A N 1
ATOM 3516 C CA . VAL A 1 477 ? -17.378 -5.949 24.992 1.00 88.50 477 VAL A CA 1
ATOM 3517 C C . VAL A 1 477 ? -15.995 -6.533 25.228 1.00 88.50 477 VAL A C 1
ATOM 3519 O O . VAL A 1 477 ? -15.426 -6.362 26.299 1.00 88.50 477 VAL A O 1
ATOM 3522 N N . THR A 1 478 ? -15.465 -7.236 24.230 1.00 86.81 478 THR A N 1
ATOM 3523 C CA . THR A 1 478 ? -14.171 -7.918 24.299 1.00 86.81 478 THR A CA 1
ATOM 3524 C C . THR A 1 478 ? -13.695 -8.283 22.895 1.00 86.81 478 THR A C 1
ATOM 3526 O O . THR A 1 478 ? -14.499 -8.338 21.958 1.00 86.81 478 THR A O 1
ATOM 3529 N N . ASN A 1 479 ? -12.401 -8.559 22.763 1.00 85.88 479 ASN A N 1
ATOM 3530 C CA . ASN A 1 479 ? -11.808 -9.115 21.555 1.00 85.88 479 ASN A CA 1
ATOM 3531 C C . ASN A 1 479 ? -11.661 -10.629 21.704 1.00 85.88 479 ASN A C 1
ATOM 3533 O O . ASN A 1 479 ? -11.352 -11.144 22.783 1.00 85.88 479 ASN A O 1
ATOM 3537 N N . VAL A 1 480 ? -11.878 -11.343 20.608 1.00 87.50 480 VAL A N 1
ATOM 3538 C CA . VAL A 1 480 ? -11.760 -12.796 20.541 1.00 87.50 480 VAL A CA 1
ATOM 3539 C C . VAL A 1 480 ? -10.894 -13.214 19.368 1.00 87.50 48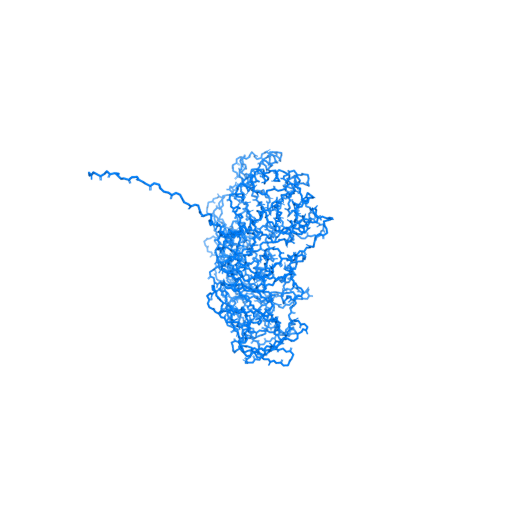0 VAL A C 1
ATOM 3541 O O . VAL A 1 480 ? -10.830 -12.513 18.364 1.00 87.50 480 VAL A O 1
ATOM 3544 N N . GLU A 1 481 ? -10.274 -14.380 19.491 1.00 87.25 481 GLU A N 1
ATOM 3545 C CA . GLU A 1 481 ? -9.543 -15.045 18.418 1.00 87.25 481 GLU A CA 1
ATOM 3546 C C . GLU A 1 481 ? -10.195 -16.396 18.114 1.00 87.25 481 GLU A C 1
ATOM 3548 O O . GLU A 1 481 ? -10.424 -17.204 19.018 1.00 87.25 481 GLU A O 1
ATOM 3553 N N . VAL A 1 482 ? -10.498 -16.661 16.847 1.00 87.62 482 VAL A N 1
ATOM 3554 C CA . VAL A 1 482 ? -11.059 -17.935 16.391 1.00 87.62 482 VAL A CA 1
ATOM 3555 C C . VAL A 1 482 ? -10.016 -19.043 16.533 1.00 87.62 482 VAL A C 1
ATOM 3557 O O . VAL A 1 482 ? -8.988 -19.029 15.870 1.00 87.62 482 VAL A O 1
ATOM 3560 N N . VAL A 1 483 ? -10.296 -20.051 17.356 1.00 87.25 483 VAL A N 1
ATOM 3561 C CA . VAL A 1 483 ? -9.374 -21.171 17.622 1.00 87.25 483 VAL A CA 1
ATOM 3562 C C . VAL A 1 483 ? -9.705 -22.425 16.830 1.00 87.25 483 VAL A C 1
ATOM 3564 O O . VAL A 1 483 ? -8.829 -23.243 16.575 1.00 87.25 483 VAL A O 1
ATOM 3567 N N . SER A 1 484 ? -10.966 -22.603 16.446 1.00 87.56 484 SER A N 1
ATOM 3568 C CA . SER A 1 484 ? -11.401 -23.737 15.634 1.00 87.56 484 SER A CA 1
ATOM 3569 C C . SER A 1 484 ? -12.658 -23.394 14.852 1.00 87.56 484 SER A C 1
ATOM 3571 O O . SER A 1 484 ? -13.402 -22.474 15.202 1.00 87.56 484 SER A O 1
ATOM 3573 N N . THR A 1 485 ? -12.890 -24.141 13.777 1.00 88.25 485 THR A N 1
ATOM 3574 C CA . THR A 1 485 ? -14.061 -23.979 12.916 1.00 88.25 485 THR A CA 1
ATOM 3575 C C . THR A 1 485 ? -14.652 -25.333 12.552 1.00 88.25 485 THR A C 1
ATOM 3577 O O . THR A 1 485 ? -13.922 -26.318 12.447 1.00 88.25 485 THR A O 1
ATOM 3580 N N . ASP A 1 486 ? -15.966 -25.370 12.361 1.00 86.19 486 ASP A N 1
ATOM 3581 C CA . ASP A 1 486 ? -16.740 -26.531 11.930 1.00 86.19 486 ASP A CA 1
ATOM 3582 C C . ASP A 1 486 ? -17.753 -26.121 10.835 1.00 86.19 486 ASP A C 1
ATOM 3584 O O . ASP A 1 486 ? -17.621 -25.062 10.216 1.00 86.19 486 ASP A O 1
ATOM 3588 N N . GLN A 1 487 ? -18.737 -26.973 10.536 1.00 81.19 487 GLN A N 1
ATOM 3589 C CA . GLN A 1 487 ? -19.738 -26.695 9.498 1.00 81.19 487 GLN A CA 1
ATOM 3590 C C . GLN A 1 487 ? -20.727 -25.583 9.894 1.00 81.19 487 GLN A C 1
ATOM 3592 O O . GLN A 1 487 ? -21.146 -24.816 9.030 1.00 81.19 487 GLN A O 1
ATOM 3597 N N . ASP A 1 488 ? -21.026 -25.438 11.185 1.00 83.50 488 ASP A N 1
ATOM 3598 C CA . ASP A 1 488 ? -22.043 -24.528 11.723 1.00 83.50 488 ASP A CA 1
ATOM 3599 C C . ASP A 1 488 ? -21.444 -23.195 12.219 1.00 83.50 488 ASP A C 1
ATOM 3601 O O . ASP A 1 488 ? -22.153 -22.213 12.462 1.00 83.50 488 ASP A O 1
ATOM 3605 N N . GLY A 1 489 ? -20.118 -23.120 12.380 1.00 89.69 489 GLY A N 1
ATOM 3606 C CA . GLY A 1 489 ? -19.410 -21.865 12.612 1.00 89.69 489 GLY A CA 1
ATOM 3607 C C . GLY A 1 489 ? -18.027 -21.998 13.247 1.00 89.69 489 GLY A C 1
ATOM 3608 O O . GLY A 1 489 ? -17.262 -22.902 12.929 1.00 89.69 489 GLY A O 1
ATOM 3609 N N . ALA A 1 490 ? -17.695 -21.067 14.141 1.00 91.31 490 ALA A N 1
ATOM 3610 C CA . ALA A 1 490 ? -16.403 -20.992 14.813 1.00 91.31 490 ALA A CA 1
ATOM 3611 C C . ALA A 1 490 ? -16.504 -21.060 16.346 1.00 91.31 490 ALA A C 1
ATOM 3613 O O . ALA A 1 490 ? -17.474 -20.577 16.939 1.00 91.31 490 ALA A O 1
ATOM 3614 N N . THR A 1 491 ? -15.472 -21.606 16.988 1.00 91.94 491 THR A N 1
ATOM 3615 C CA . THR A 1 491 ? -15.195 -21.405 18.417 1.00 91.94 491 THR A CA 1
ATOM 3616 C C . THR A 1 491 ? -14.071 -20.390 18.538 1.00 91.94 491 THR A C 1
ATOM 3618 O O . THR A 1 491 ? -13.048 -20.521 17.864 1.00 91.94 491 THR A O 1
ATOM 3621 N N . ALA A 1 492 ? -14.244 -19.389 19.394 1.00 90.69 492 ALA A N 1
ATOM 3622 C CA . ALA A 1 492 ? -13.254 -18.349 19.626 1.00 90.69 492 ALA A CA 1
ATOM 3623 C C . ALA A 1 492 ? -12.934 -18.216 21.117 1.00 90.69 492 ALA A C 1
ATOM 3625 O O . ALA A 1 492 ? -13.816 -18.368 21.962 1.00 90.69 492 ALA A O 1
ATOM 3626 N N . ARG A 1 493 ? -11.672 -17.935 21.437 1.00 88.50 493 ARG A N 1
ATOM 3627 C CA . ARG A 1 493 ? -11.195 -17.655 22.799 1.00 88.50 493 ARG A CA 1
ATOM 3628 C C . ARG A 1 493 ? -11.123 -16.152 23.028 1.00 88.50 493 ARG A C 1
ATOM 3630 O O . ARG A 1 493 ? -10.933 -15.402 22.075 1.00 88.50 493 ARG A O 1
ATOM 3637 N N . PHE A 1 494 ? -11.220 -15.705 24.274 1.00 86.75 494 PHE A N 1
ATOM 3638 C CA . PHE A 1 494 ? -10.939 -14.305 24.596 1.00 86.75 494 PHE A CA 1
ATOM 3639 C C . PHE A 1 494 ? -9.454 -13.994 24.362 1.00 86.75 494 PHE A C 1
ATOM 3641 O O . PHE A 1 494 ? -8.585 -14.803 24.691 1.00 86.75 494 PHE A O 1
ATOM 3648 N N . ALA A 1 495 ? -9.170 -12.833 23.768 1.00 73.94 495 ALA A N 1
ATOM 3649 C CA . ALA A 1 495 ? -7.801 -12.369 23.540 1.00 73.94 495 ALA A CA 1
ATOM 3650 C C . ALA A 1 495 ? -7.133 -11.853 24.835 1.00 73.94 495 ALA A C 1
ATOM 3652 O O . ALA A 1 495 ? -5.911 -11.783 24.910 1.00 73.94 495 ALA A O 1
ATOM 3653 N N . GLY A 1 496 ? -7.931 -11.516 25.858 1.00 67.88 496 GLY A N 1
ATOM 3654 C CA . GLY A 1 496 ? -7.477 -11.071 27.180 1.00 67.88 496 GLY A CA 1
ATOM 3655 C C . GLY A 1 496 ? -7.586 -12.142 28.272 1.00 67.88 496 GLY A C 1
ATOM 3656 O O . GLY A 1 496 ? -8.152 -13.213 28.065 1.00 67.88 496 GLY A O 1
ATOM 3657 N N . VAL A 1 497 ? -7.047 -11.829 29.455 1.00 54.56 497 VAL A N 1
ATOM 3658 C CA . VAL A 1 497 ? -6.944 -12.760 30.599 1.00 54.56 497 VAL A CA 1
ATOM 3659 C C . VAL A 1 497 ? -8.276 -12.925 31.348 1.00 54.56 497 VAL A C 1
ATOM 3661 O O . VAL A 1 497 ? -8.513 -13.957 31.972 1.00 54.56 497 VAL A O 1
ATOM 3664 N N . GLU A 1 498 ? -9.163 -11.929 31.280 1.00 60.94 498 GLU A N 1
ATOM 3665 C CA . GLU A 1 498 ? -10.418 -11.921 32.034 1.00 60.94 498 GLU A CA 1
ATOM 3666 C C . GLU A 1 498 ? -11.602 -12.387 31.172 1.00 60.94 498 GLU A C 1
ATOM 3668 O O . GLU A 1 498 ? -11.876 -11.850 30.096 1.00 60.94 498 GLU A O 1
ATOM 3673 N N . ALA A 1 499 ? -12.315 -13.414 31.644 1.00 63.56 499 ALA A N 1
ATOM 3674 C CA . ALA A 1 499 ? -13.496 -13.935 30.966 1.00 63.56 499 ALA A CA 1
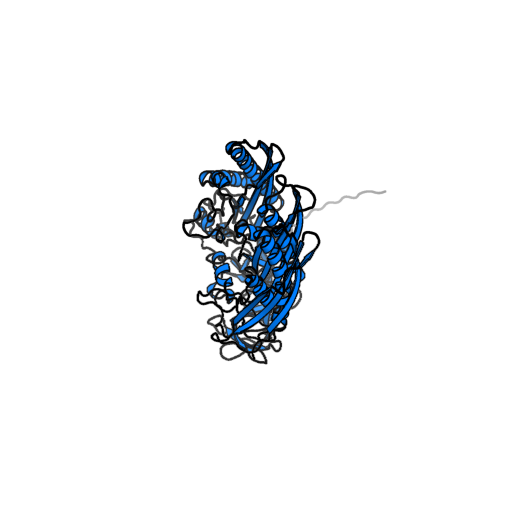ATOM 3675 C C . ALA A 1 499 ? -14.668 -12.954 31.115 1.00 63.56 499 ALA A C 1
ATOM 3677 O O . ALA A 1 499 ? -15.210 -12.771 32.205 1.00 63.56 499 ALA A O 1
ATOM 3678 N N . VAL A 1 500 ? -15.095 -12.347 30.008 1.00 73.19 500 VAL A N 1
ATOM 3679 C CA . VAL A 1 500 ? -16.237 -11.423 30.003 1.00 73.19 500 VAL A CA 1
ATOM 3680 C C . VAL A 1 500 ? -17.535 -12.197 29.770 1.00 73.19 500 VAL A C 1
ATOM 3682 O O . VAL A 1 500 ? -17.604 -13.061 28.895 1.00 73.19 500 VAL A O 1
ATOM 3685 N N . SER A 1 501 ? -18.603 -11.882 30.519 1.00 77.81 501 SER A N 1
ATOM 3686 C CA . SER A 1 501 ? -19.905 -12.529 30.309 1.00 77.81 501 SER A CA 1
ATOM 3687 C C . SER A 1 501 ? -20.506 -12.095 28.964 1.00 77.81 501 SER A C 1
ATOM 3689 O O . SER A 1 501 ? -21.016 -10.972 28.828 1.00 77.81 501 SER A O 1
ATOM 3691 N N . VAL A 1 502 ? -20.470 -12.986 27.980 1.00 83.56 502 VAL A N 1
ATOM 3692 C CA . VAL A 1 502 ? -21.161 -12.819 26.696 1.00 83.56 502 VAL A CA 1
ATOM 3693 C C . VAL A 1 502 ? -22.634 -13.180 26.871 1.00 83.56 502 VAL A C 1
ATOM 3695 O O . VAL A 1 502 ? -22.973 -14.126 27.583 1.00 83.56 502 VAL A O 1
ATOM 3698 N N . ARG A 1 503 ? -23.526 -12.383 26.279 1.00 85.56 503 ARG A N 1
ATOM 3699 C CA . ARG A 1 503 ? -24.982 -12.482 26.443 1.00 85.56 503 ARG A CA 1
ATOM 3700 C C . ARG A 1 503 ? -25.656 -12.841 25.126 1.00 85.56 503 ARG A C 1
ATOM 3702 O O . ARG A 1 503 ? -25.139 -12.568 24.047 1.00 85.56 503 ARG A O 1
ATOM 3709 N N . SER A 1 504 ? -26.861 -13.398 25.227 1.00 80.94 504 SER A N 1
ATOM 3710 C CA . SER A 1 504 ? -27.736 -13.571 24.066 1.00 80.94 504 SER A CA 1
ATOM 3711 C C . SER A 1 504 ? -27.996 -12.218 23.397 1.00 80.94 504 SER A C 1
ATOM 3713 O O . SER A 1 504 ? -28.429 -11.277 24.062 1.00 80.94 504 SER A O 1
ATOM 3715 N N . GLY A 1 505 ? -27.749 -12.133 22.088 1.00 85.88 505 GLY A N 1
ATOM 3716 C CA . GLY A 1 505 ? -27.893 -10.907 21.296 1.00 85.88 505 GLY A CA 1
ATOM 3717 C C . GLY A 1 505 ? -26.601 -10.108 21.101 1.00 85.88 505 GLY A C 1
ATOM 3718 O O . GLY A 1 505 ? -26.603 -9.179 20.293 1.00 85.88 505 GLY A O 1
ATOM 3719 N N . ASP A 1 506 ? -25.506 -10.477 21.775 1.00 92.94 506 ASP A N 1
ATOM 3720 C CA . ASP A 1 506 ? -24.175 -9.993 21.404 1.00 92.94 506 ASP A CA 1
ATOM 3721 C C . ASP A 1 506 ? -23.817 -10.516 19.994 1.00 92.94 506 ASP A C 1
ATOM 3723 O O . ASP A 1 506 ? -24.285 -11.577 19.556 1.00 92.94 506 ASP A O 1
ATOM 3727 N N . GLN A 1 507 ? -22.999 -9.762 19.259 1.00 93.88 507 GLN A N 1
ATOM 3728 C CA . GLN A 1 507 ? -22.611 -10.084 17.883 1.00 93.88 507 GLN A CA 1
ATOM 3729 C C . GLN A 1 507 ? -21.114 -9.886 17.678 1.00 93.88 507 GLN A C 1
ATOM 3731 O O . GLN A 1 507 ? -20.541 -8.923 18.171 1.00 93.88 507 GLN A O 1
ATOM 3736 N N . LEU A 1 508 ? -20.482 -10.768 16.915 1.00 91.75 508 LEU A N 1
ATOM 3737 C CA . LEU A 1 508 ? -19.113 -10.604 16.451 1.00 91.75 508 LEU A CA 1
ATOM 3738 C C . LEU A 1 508 ? -19.119 -9.748 15.184 1.00 91.75 508 LEU A C 1
ATOM 3740 O O . LEU A 1 508 ? -19.801 -10.089 14.219 1.00 91.75 508 LEU A O 1
ATOM 3744 N N . ALA A 1 509 ? -18.373 -8.645 15.193 1.00 89.31 509 ALA A N 1
ATOM 3745 C CA . ALA A 1 509 ? -18.160 -7.806 14.020 1.00 89.31 509 ALA A CA 1
ATOM 3746 C C . ALA A 1 509 ? -16.901 -8.262 13.273 1.00 89.31 509 ALA A C 1
ATOM 3748 O O . ALA A 1 509 ? -15.834 -8.397 13.871 1.00 89.31 509 ALA A O 1
ATOM 3749 N N . TRP A 1 510 ? -17.035 -8.512 11.972 1.00 84.31 510 TRP A N 1
ATOM 3750 C CA . TRP A 1 510 ? -15.975 -9.068 11.132 1.00 84.31 510 TRP A CA 1
ATOM 3751 C C . TRP A 1 510 ? -16.023 -8.505 9.722 1.00 84.31 510 TRP A C 1
ATOM 3753 O O . TRP A 1 510 ? -17.100 -8.201 9.227 1.00 84.31 510 TRP A O 1
ATOM 3763 N N . GLU A 1 511 ? -14.888 -8.418 9.038 1.00 82.19 511 GLU A N 1
ATOM 3764 C CA . GLU A 1 511 ? -14.860 -8.036 7.627 1.00 82.19 511 GLU A CA 1
ATOM 3765 C C . GLU A 1 511 ? -14.792 -9.265 6.720 1.00 82.19 511 GLU A C 1
ATOM 3767 O O . GLU A 1 511 ? -13.911 -10.122 6.846 1.00 82.19 511 GLU A O 1
ATOM 3772 N N . ALA A 1 512 ? -15.756 -9.371 5.806 1.00 75.62 512 ALA A N 1
ATOM 3773 C CA . ALA A 1 512 ? -15.822 -10.472 4.858 1.00 75.62 512 ALA A CA 1
ATOM 3774 C C . ALA A 1 512 ? -14.784 -10.322 3.736 1.00 75.62 512 ALA A C 1
ATOM 3776 O O . ALA A 1 512 ? -14.533 -9.204 3.276 1.00 75.62 512 ALA A O 1
ATOM 3777 N N . PRO A 1 513 ? -14.235 -11.440 3.227 1.00 72.44 513 PRO A N 1
ATOM 3778 C CA . PRO A 1 513 ? -13.513 -11.422 1.963 1.00 72.44 513 PRO A CA 1
ATOM 3779 C C . PRO A 1 513 ? -14.473 -11.122 0.801 1.00 72.44 513 PRO A C 1
ATOM 3781 O O . PRO A 1 513 ? -15.678 -11.359 0.890 1.00 72.44 513 PRO A O 1
ATOM 3784 N N . SER A 1 514 ? -13.929 -10.635 -0.316 1.00 69.75 514 SER A N 1
ATOM 3785 C CA . SER A 1 514 ? -14.713 -10.320 -1.524 1.00 69.75 514 SER A CA 1
ATOM 3786 C C . SER A 1 514 ? -15.320 -11.553 -2.210 1.00 69.75 514 SER A C 1
ATOM 3788 O O . SER A 1 514 ? -16.334 -11.443 -2.901 1.00 69.75 514 SER A O 1
ATOM 3790 N N . LEU A 1 515 ? -14.726 -12.733 -2.006 1.00 72.75 515 LEU A N 1
ATOM 3791 C CA . LEU A 1 515 ? -15.186 -14.008 -2.550 1.00 72.75 515 LEU A CA 1
ATOM 3792 C C . LEU A 1 515 ? -15.745 -14.905 -1.447 1.00 72.75 515 LEU A C 1
ATOM 3794 O O . LEU A 1 515 ? -15.155 -15.034 -0.376 1.00 72.75 515 LEU A O 1
ATOM 3798 N N . ALA A 1 516 ? -16.842 -15.602 -1.750 1.00 77.81 516 ALA A N 1
ATOM 3799 C CA . ALA A 1 516 ? -17.340 -16.668 -0.891 1.00 77.81 516 ALA A CA 1
ATOM 3800 C C . ALA A 1 516 ? -16.285 -17.781 -0.753 1.00 77.81 516 ALA A C 1
ATOM 3802 O O . ALA A 1 516 ? -15.744 -18.277 -1.748 1.00 77.81 516 ALA A O 1
ATOM 3803 N N . THR A 1 517 ? -16.002 -18.174 0.484 1.00 80.12 517 THR A N 1
ATOM 3804 C CA . THR A 1 517 ? -14.985 -19.165 0.833 1.00 80.12 517 THR A CA 1
ATOM 3805 C C . THR A 1 517 ? -15.539 -20.584 0.684 1.00 80.12 517 THR A C 1
ATOM 3807 O O . THR A 1 517 ? -16.578 -20.937 1.230 1.00 80.12 517 THR A O 1
ATOM 3810 N N . ALA A 1 518 ? -14.828 -21.433 -0.060 1.00 83.69 518 ALA A N 1
ATOM 3811 C CA . ALA A 1 518 ? -15.094 -22.870 -0.160 1.00 83.69 518 ALA A CA 1
ATOM 3812 C C . ALA A 1 518 ? -14.349 -23.678 0.921 1.00 83.69 518 ALA A C 1
ATOM 3814 O O . ALA A 1 518 ? -14.594 -24.871 1.089 1.00 83.69 518 ALA A O 1
ATOM 3815 N N . SER A 1 519 ? -13.420 -23.043 1.640 1.00 84.25 519 SER A N 1
ATOM 3816 C CA . SER A 1 519 ? -12.673 -23.629 2.750 1.00 84.25 519 SER A CA 1
ATOM 3817 C C . SER A 1 519 ? -12.357 -22.581 3.809 1.00 84.25 519 SER A C 1
ATOM 3819 O O . SER A 1 519 ? -12.144 -21.411 3.492 1.00 84.25 519 SER A O 1
ATOM 3821 N N . ARG A 1 520 ? -12.292 -23.033 5.066 1.00 83.44 520 ARG A N 1
ATOM 3822 C CA . ARG A 1 520 ? -11.898 -22.229 6.232 1.00 83.44 520 ARG A CA 1
ATOM 3823 C C . ARG A 1 520 ? -10.408 -22.365 6.587 1.00 83.44 520 ARG A C 1
ATOM 3825 O O . ARG A 1 520 ? -9.967 -21.829 7.602 1.00 83.44 520 ARG A O 1
ATOM 3832 N N . ARG A 1 521 ? -9.635 -23.115 5.792 1.00 83.31 521 ARG A N 1
ATOM 3833 C CA . ARG A 1 521 ? -8.183 -23.277 5.974 1.00 83.31 521 ARG A CA 1
ATOM 3834 C C . ARG A 1 521 ? -7.422 -22.151 5.279 1.00 83.31 521 ARG A C 1
ATOM 3836 O O . ARG A 1 521 ? -7.860 -21.664 4.240 1.00 83.31 521 ARG A O 1
ATOM 3843 N N . TRP A 1 522 ? -6.272 -21.788 5.835 1.00 83.81 522 TRP A N 1
ATOM 3844 C CA . TRP A 1 522 ? -5.351 -20.835 5.222 1.00 83.81 522 TRP A CA 1
ATOM 3845 C C . TRP A 1 522 ? -4.504 -21.490 4.147 1.00 83.81 522 TRP A C 1
ATOM 3847 O O . TRP A 1 522 ? -4.118 -22.651 4.271 1.00 83.81 522 TRP A O 1
ATOM 3857 N N . PHE A 1 523 ? -4.187 -20.707 3.123 1.00 90.25 523 PHE A N 1
ATOM 3858 C CA . PHE A 1 523 ? -3.271 -21.090 2.064 1.00 90.25 523 PHE A CA 1
ATOM 3859 C C . PHE A 1 523 ? -2.199 -20.020 1.911 1.00 90.25 523 PHE A C 1
ATOM 3861 O O . PHE A 1 523 ? -2.481 -18.824 1.873 1.00 90.25 523 PHE A O 1
ATOM 3868 N N . ILE A 1 524 ? -0.961 -20.471 1.809 1.00 91.81 524 ILE A N 1
ATOM 3869 C CA . ILE A 1 524 ? 0.233 -19.642 1.667 1.00 91.81 524 ILE A CA 1
ATOM 3870 C C . ILE A 1 524 ? 1.100 -20.246 0.566 1.00 91.81 524 ILE A C 1
ATOM 3872 O O . ILE A 1 524 ? 1.025 -21.452 0.313 1.00 91.81 524 ILE A O 1
ATOM 3876 N N . GLN A 1 525 ? 1.904 -19.439 -0.121 1.00 94.44 525 GLN A N 1
ATOM 3877 C CA . GLN A 1 525 ? 2.825 -19.970 -1.127 1.00 94.44 525 GLN A CA 1
ATOM 3878 C C . GLN A 1 525 ? 3.789 -20.953 -0.455 1.00 94.44 525 GLN A C 1
ATOM 3880 O O . GLN A 1 525 ? 4.230 -20.670 0.646 1.00 94.44 525 GLN A O 1
ATOM 3885 N N . CYS A 1 526 ? 4.133 -22.092 -1.051 1.00 94.06 526 CYS A N 1
ATOM 3886 C CA . CYS A 1 526 ? 5.112 -23.017 -0.470 1.00 94.06 526 CYS A CA 1
ATOM 3887 C C . CYS A 1 526 ? 6.490 -22.358 -0.339 1.00 94.06 526 CYS A C 1
ATOM 3889 O O . CYS A 1 526 ? 6.858 -21.562 -1.197 1.00 94.06 526 CYS A O 1
ATOM 3891 N N . ALA A 1 527 ? 7.250 -22.700 0.701 1.00 91.31 527 ALA A N 1
ATOM 3892 C CA . ALA A 1 527 ? 8.644 -22.281 0.829 1.00 91.31 527 ALA A CA 1
ATOM 3893 C C . ALA A 1 527 ? 9.576 -23.181 -0.001 1.00 91.31 527 ALA A C 1
ATOM 3895 O O . ALA A 1 527 ? 9.347 -24.388 -0.126 1.00 91.31 527 ALA A O 1
ATOM 3896 N N . ASP A 1 528 ? 10.631 -22.597 -0.562 1.00 88.88 528 ASP A N 1
ATOM 3897 C CA . ASP A 1 528 ? 11.787 -23.318 -1.078 1.00 88.88 528 ASP A CA 1
ATOM 3898 C C . ASP A 1 528 ? 12.767 -23.688 0.056 1.00 88.88 528 ASP A C 1
ATOM 3900 O O . ASP A 1 528 ? 12.507 -23.458 1.237 1.00 88.88 528 ASP A O 1
ATOM 3904 N N . ALA A 1 529 ? 13.908 -24.291 -0.290 1.00 86.88 529 ALA A N 1
ATOM 3905 C CA . ALA A 1 529 ? 14.910 -24.712 0.695 1.00 86.88 529 ALA A CA 1
ATOM 3906 C C . ALA A 1 529 ? 15.577 -23.544 1.451 1.00 86.88 529 ALA A C 1
ATOM 3908 O O . ALA A 1 529 ? 16.203 -23.774 2.484 1.00 86.88 529 ALA A O 1
ATOM 3909 N N . LEU A 1 530 ? 15.468 -22.317 0.935 1.00 85.69 530 LEU A N 1
ATOM 3910 C CA . LEU A 1 530 ? 15.995 -21.093 1.535 1.00 85.69 530 LEU A CA 1
ATOM 3911 C C . LEU A 1 530 ? 14.919 -20.321 2.315 1.00 85.69 530 LEU A C 1
ATOM 3913 O O . LEU A 1 530 ? 15.231 -19.295 2.910 1.00 85.69 530 LEU A O 1
ATOM 3917 N N . GLY A 1 531 ? 13.676 -20.811 2.328 1.00 84.31 531 GLY A N 1
ATOM 3918 C CA . GLY A 1 531 ? 12.543 -20.157 2.976 1.00 84.31 531 GLY A CA 1
ATOM 3919 C C . GLY A 1 531 ? 11.774 -19.183 2.078 1.00 84.31 531 GLY A C 1
ATOM 3920 O O . GLY A 1 531 ? 10.738 -18.686 2.508 1.00 84.31 531 GLY A O 1
ATOM 3921 N N . ASN A 1 532 ? 12.211 -18.949 0.837 1.00 86.50 532 ASN A N 1
ATOM 3922 C CA . ASN A 1 532 ? 11.545 -18.018 -0.078 1.00 86.50 532 ASN A CA 1
ATOM 3923 C C . ASN A 1 532 ? 10.319 -18.660 -0.738 1.00 86.50 532 ASN A C 1
ATOM 3925 O O . ASN A 1 532 ? 10.200 -19.884 -0.812 1.00 86.50 532 ASN A O 1
ATOM 3929 N N . GLY A 1 533 ? 9.425 -17.846 -1.301 1.00 90.06 533 GLY A N 1
ATOM 3930 C CA . GLY A 1 533 ? 8.306 -18.330 -2.111 1.00 90.06 533 GLY A CA 1
ATOM 3931 C C . GLY A 1 533 ? 8.744 -19.222 -3.286 1.00 90.06 533 GLY A C 1
ATOM 3932 O O . GLY A 1 533 ? 9.365 -18.768 -4.245 1.00 90.06 533 GLY A O 1
ATOM 3933 N N . SER A 1 534 ? 8.362 -20.498 -3.249 1.00 93.44 534 SER A N 1
ATOM 3934 C CA . SER A 1 534 ? 8.692 -21.493 -4.269 1.00 93.44 534 SER A CA 1
ATOM 3935 C C . SER A 1 534 ? 7.858 -21.321 -5.539 1.00 93.44 534 SER A C 1
ATOM 3937 O O . SER A 1 534 ? 6.651 -21.070 -5.482 1.00 93.44 534 SER A O 1
ATOM 3939 N N . VAL A 1 535 ? 8.500 -21.501 -6.695 1.00 94.56 535 VAL A N 1
ATOM 3940 C CA . VAL A 1 535 ? 7.877 -21.540 -8.025 1.00 94.56 535 VAL A CA 1
ATOM 3941 C C . VAL A 1 535 ? 8.472 -22.712 -8.804 1.00 94.56 535 VAL A C 1
ATOM 3943 O O . VAL A 1 535 ? 9.686 -22.809 -8.971 1.00 94.56 535 VAL A O 1
ATOM 3946 N N . SER A 1 536 ? 7.624 -23.594 -9.334 1.00 94.25 536 SER A N 1
ATOM 3947 C CA . SER A 1 536 ? 8.057 -24.719 -10.167 1.00 94.25 536 SER A CA 1
ATOM 3948 C C . SER A 1 536 ? 8.162 -24.286 -11.633 1.00 94.25 536 SER A C 1
ATOM 3950 O O . SER A 1 536 ? 7.172 -24.288 -12.367 1.00 94.25 536 SER A O 1
ATOM 3952 N N . ALA A 1 537 ? 9.368 -23.906 -12.061 1.00 92.19 537 ALA A N 1
ATOM 3953 C CA . ALA A 1 537 ? 9.704 -23.632 -13.459 1.00 92.19 537 ALA A CA 1
ATOM 3954 C C . ALA A 1 537 ? 10.172 -24.923 -14.153 1.00 92.19 537 ALA A C 1
ATOM 3956 O O . ALA A 1 537 ? 11.187 -25.497 -13.762 1.00 92.19 537 ALA A O 1
ATOM 3957 N N . ARG A 1 538 ? 9.429 -25.409 -15.155 1.00 91.44 538 ARG A N 1
ATOM 3958 C CA . ARG A 1 538 ? 9.688 -26.716 -15.803 1.00 91.44 538 ARG A CA 1
ATOM 3959 C C . ARG A 1 538 ? 10.038 -26.637 -17.290 1.00 91.44 538 ARG A C 1
ATOM 3961 O O . ARG A 1 538 ? 10.267 -27.677 -17.894 1.00 91.44 538 ARG A O 1
ATOM 3968 N N . GLY A 1 539 ? 10.014 -25.441 -17.879 1.00 90.94 539 GLY A N 1
ATOM 3969 C CA . GLY A 1 539 ? 10.234 -25.241 -19.315 1.00 90.94 539 GLY A CA 1
ATOM 3970 C C . GLY A 1 539 ? 11.644 -24.801 -19.680 1.00 90.94 539 GLY A C 1
ATOM 3971 O O . GLY A 1 539 ? 12.407 -24.361 -18.822 1.00 90.94 539 GLY A O 1
ATOM 3972 N N . SER A 1 540 ? 11.959 -24.871 -20.974 1.00 93.88 540 SER A N 1
ATOM 3973 C CA . SER A 1 540 ? 13.233 -24.391 -21.524 1.00 93.88 540 SER A CA 1
ATOM 3974 C C . SER A 1 540 ? 13.371 -22.862 -21.545 1.00 93.88 540 SER A C 1
ATOM 3976 O O . SER A 1 540 ? 14.488 -22.349 -21.642 1.00 93.88 540 SER A O 1
ATOM 3978 N N . ILE A 1 541 ? 12.261 -22.121 -21.435 1.00 93.50 541 ILE A N 1
ATOM 3979 C CA . ILE A 1 541 ? 12.253 -20.652 -21.456 1.00 93.50 541 ILE A CA 1
ATOM 3980 C C . ILE A 1 541 ? 11.965 -20.095 -20.054 1.00 93.50 541 ILE A C 1
ATOM 3982 O O . ILE A 1 541 ? 10.888 -20.357 -19.511 1.00 93.50 541 ILE A O 1
ATOM 3986 N N . PRO A 1 542 ? 12.875 -19.292 -19.468 1.00 92.00 542 PRO A N 1
ATOM 3987 C CA . PRO A 1 542 ? 12.649 -18.681 -18.166 1.00 92.00 542 PRO A CA 1
ATOM 3988 C C . PRO A 1 542 ? 11.623 -17.546 -18.251 1.00 92.00 542 PRO A C 1
ATOM 3990 O O . PRO A 1 542 ? 11.616 -16.764 -19.205 1.00 92.00 542 PRO A O 1
ATOM 3993 N N . GLN A 1 543 ? 10.814 -17.403 -17.202 1.00 91.94 543 GLN A N 1
ATOM 3994 C CA . GLN A 1 543 ? 9.900 -16.276 -17.029 1.00 91.94 543 GLN A CA 1
ATOM 3995 C C . GLN A 1 543 ? 10.026 -15.696 -15.608 1.00 91.94 543 GLN A C 1
ATOM 3997 O O . GLN A 1 543 ? 9.251 -16.052 -14.719 1.00 91.94 543 GLN A O 1
ATOM 4002 N N . PRO A 1 544 ? 10.990 -14.790 -15.368 1.00 89.25 544 PRO A N 1
ATOM 4003 C CA . PRO A 1 544 ? 11.266 -14.256 -14.031 1.00 89.25 544 PRO A CA 1
ATOM 4004 C C . PRO A 1 544 ? 10.060 -13.571 -13.369 1.00 89.25 544 PRO A C 1
ATOM 4006 O O . PRO A 1 544 ? 9.908 -13.612 -12.154 1.00 89.25 544 PRO A O 1
ATOM 4009 N N . THR A 1 545 ? 9.166 -12.980 -14.165 1.00 91.69 545 THR A N 1
ATOM 4010 C CA . THR A 1 545 ? 7.978 -12.264 -13.676 1.00 91.69 545 THR A CA 1
ATOM 4011 C C . THR A 1 545 ? 6.807 -13.176 -13.306 1.00 91.69 545 THR A C 1
ATOM 4013 O O . THR A 1 545 ? 5.823 -12.694 -12.745 1.00 91.69 545 THR A O 1
ATOM 4016 N N . PHE A 1 546 ? 6.879 -14.484 -13.591 1.00 95.38 546 PHE A N 1
ATOM 4017 C CA . PHE A 1 546 ? 5.755 -15.399 -13.372 1.00 95.38 546 PHE A CA 1
ATOM 4018 C C . PHE A 1 546 ? 5.381 -15.541 -11.893 1.00 95.38 546 PHE A C 1
ATOM 4020 O O . PHE A 1 546 ? 4.196 -15.561 -11.579 1.00 95.38 546 PHE A O 1
ATOM 4027 N N . GLY A 1 547 ? 6.364 -15.621 -10.990 1.00 95.25 547 GLY A N 1
ATOM 4028 C CA . GLY A 1 547 ? 6.125 -15.836 -9.558 1.00 95.25 547 GLY A CA 1
ATOM 4029 C C . GLY A 1 547 ? 5.156 -14.810 -8.957 1.00 95.25 547 GLY A C 1
ATOM 4030 O O . GLY A 1 547 ? 4.063 -15.201 -8.540 1.00 95.25 547 GLY A O 1
ATOM 4031 N N . PRO A 1 548 ? 5.490 -13.505 -8.983 1.00 95.00 548 PRO A N 1
ATOM 4032 C CA . PRO A 1 548 ? 4.599 -12.457 -8.487 1.00 95.00 548 PRO A CA 1
ATOM 4033 C C . PRO A 1 548 ? 3.228 -12.440 -9.180 1.00 95.00 548 PRO A C 1
ATOM 4035 O O . PRO A 1 548 ? 2.202 -12.345 -8.507 1.00 95.00 548 PRO A O 1
ATOM 4038 N N . ILE A 1 549 ? 3.186 -12.607 -10.512 1.00 96.56 549 ILE A N 1
ATOM 4039 C CA . ILE A 1 549 ? 1.929 -12.652 -11.283 1.00 96.56 549 ILE A CA 1
ATOM 4040 C C . ILE A 1 549 ? 1.037 -13.806 -10.808 1.00 96.56 549 ILE A C 1
ATOM 4042 O O . ILE A 1 549 ? -0.168 -13.626 -10.631 1.00 96.56 549 ILE A O 1
ATOM 4046 N N . ALA A 1 550 ? 1.611 -14.989 -10.595 1.00 97.50 550 ALA A N 1
ATOM 4047 C CA . ALA A 1 550 ? 0.868 -16.175 -10.202 1.00 97.50 550 ALA A CA 1
ATOM 4048 C C . ALA A 1 550 ? 0.370 -16.100 -8.754 1.00 97.50 550 ALA A C 1
ATOM 4050 O O . ALA A 1 550 ? -0.753 -16.521 -8.489 1.00 97.50 550 ALA A O 1
ATOM 4051 N N . VAL A 1 551 ? 1.159 -15.537 -7.832 1.00 96.94 551 VAL A N 1
ATOM 4052 C CA . VAL A 1 551 ? 0.735 -15.315 -6.438 1.00 96.94 551 VAL A CA 1
ATOM 4053 C C . VAL A 1 551 ? -0.443 -14.340 -6.381 1.00 96.94 551 VAL A C 1
ATOM 4055 O O . VAL A 1 551 ? -1.462 -14.658 -5.768 1.00 96.94 551 VAL A O 1
ATOM 4058 N N . ASN A 1 552 ? -0.354 -13.207 -7.086 1.00 97.12 552 ASN A N 1
ATOM 4059 C CA . ASN A 1 552 ? -1.455 -12.246 -7.184 1.00 97.12 552 ASN A CA 1
ATOM 4060 C C . ASN A 1 552 ? -2.706 -12.884 -7.817 1.00 97.12 552 ASN A C 1
ATOM 4062 O O . ASN A 1 552 ? -3.812 -12.751 -7.294 1.00 97.12 552 ASN A O 1
ATOM 4066 N N . ALA A 1 553 ? -2.537 -13.645 -8.904 1.00 97.12 553 ALA A N 1
ATOM 4067 C CA . ALA A 1 553 ? -3.636 -14.347 -9.563 1.00 97.12 553 ALA A CA 1
ATOM 4068 C C . ALA A 1 553 ? -4.292 -15.411 -8.666 1.00 97.12 553 ALA A C 1
ATOM 4070 O O . ALA A 1 553 ? -5.514 -15.561 -8.702 1.00 97.12 553 ALA A O 1
ATOM 4071 N N . PHE A 1 554 ? -3.502 -16.119 -7.852 1.00 97.25 554 PHE A N 1
ATOM 4072 C CA . PHE A 1 554 ? -4.009 -17.073 -6.869 1.00 97.25 554 PHE A CA 1
ATOM 4073 C C . PHE A 1 554 ? -4.845 -16.369 -5.805 1.00 97.25 554 PHE A C 1
ATOM 4075 O O . PHE A 1 554 ? -6.001 -16.731 -5.600 1.00 97.25 554 PHE A O 1
ATOM 4082 N N . ALA A 1 555 ? -4.305 -15.308 -5.201 1.00 95.50 555 ALA A N 1
ATOM 4083 C CA . ALA A 1 555 ? -5.009 -14.513 -4.199 1.00 95.50 555 ALA A CA 1
ATOM 4084 C C . ALA A 1 555 ? -6.292 -13.852 -4.743 1.00 95.50 555 ALA A C 1
ATOM 4086 O O . ALA A 1 555 ? -7.254 -13.677 -4.002 1.00 95.50 555 ALA A O 1
ATOM 4087 N N . ALA A 1 556 ? -6.332 -13.526 -6.039 1.00 95.00 556 ALA A N 1
ATOM 4088 C CA . ALA A 1 556 ? -7.485 -12.894 -6.679 1.00 95.00 556 ALA A CA 1
ATOM 4089 C C . ALA A 1 556 ? -8.647 -13.856 -6.984 1.00 95.00 556 ALA A C 1
ATOM 4091 O O . ALA A 1 556 ? -9.776 -13.399 -7.150 1.00 95.00 556 ALA A O 1
ATOM 4092 N N . ALA A 1 557 ? -8.387 -15.158 -7.140 1.00 95.38 557 ALA A N 1
ATOM 4093 C CA . ALA A 1 557 ? -9.366 -16.090 -7.710 1.00 95.38 557 ALA A CA 1
ATOM 4094 C C . ALA A 1 557 ? -9.601 -17.367 -6.895 1.00 95.38 557 ALA A C 1
ATOM 4096 O O . ALA A 1 557 ? -10.645 -18.008 -7.056 1.00 95.38 557 ALA A O 1
ATOM 4097 N N . PHE A 1 558 ? -8.667 -17.750 -6.027 1.00 94.31 558 PHE A N 1
ATOM 4098 C CA . PHE A 1 558 ? -8.806 -18.945 -5.210 1.00 94.31 558 PHE A CA 1
ATOM 4099 C C . PHE A 1 558 ? -9.842 -18.738 -4.097 1.00 94.31 558 PHE A C 1
ATOM 4101 O O . PHE A 1 558 ? -9.831 -17.742 -3.378 1.00 94.31 558 PHE A O 1
ATOM 4108 N N . ARG A 1 559 ? -10.759 -19.698 -3.933 1.00 90.12 559 ARG A N 1
ATOM 4109 C CA . ARG A 1 559 ? -11.912 -19.580 -3.020 1.00 90.12 559 ARG A CA 1
ATOM 4110 C C . ARG A 1 559 ? -11.594 -20.047 -1.598 1.00 90.12 559 ARG A C 1
ATOM 4112 O O . ARG A 1 559 ? -12.296 -20.895 -1.049 1.00 90.12 559 ARG A O 1
ATOM 4119 N N . ALA A 1 560 ? -10.537 -19.519 -0.997 1.00 88.69 560 ALA A N 1
ATOM 4120 C CA . ALA A 1 560 ? -10.204 -19.717 0.415 1.00 88.69 560 ALA A CA 1
ATOM 4121 C C . ALA A 1 560 ? -9.313 -18.563 0.911 1.00 88.69 560 ALA A C 1
ATOM 4123 O O . ALA A 1 560 ? -8.756 -17.842 0.085 1.00 88.69 560 ALA A O 1
ATOM 4124 N N . PRO A 1 561 ? -9.146 -18.372 2.231 1.00 87.56 561 PRO A N 1
ATOM 4125 C CA . PRO A 1 561 ? -8.220 -17.372 2.749 1.00 87.56 561 PRO A CA 1
ATOM 4126 C C . PRO A 1 561 ? -6.785 -17.607 2.270 1.00 87.56 561 PRO A C 1
ATOM 4128 O O . PRO A 1 561 ? -6.200 -18.668 2.505 1.00 87.56 561 PRO A O 1
ATOM 4131 N N . VAL A 1 562 ? -6.207 -16.580 1.649 1.00 90.94 562 VAL A N 1
ATOM 4132 C CA . VAL A 1 562 ? -4.816 -16.570 1.194 1.00 90.94 562 VAL A CA 1
ATOM 4133 C C . VAL A 1 562 ? -3.998 -15.608 2.052 1.00 90.94 562 VAL A C 1
ATOM 4135 O O . VAL A 1 562 ? -4.461 -14.513 2.379 1.00 90.94 562 VAL A O 1
ATOM 4138 N N . ARG A 1 563 ? -2.775 -16.017 2.400 1.00 90.44 563 ARG A N 1
ATOM 4139 C CA . ARG A 1 563 ? -1.720 -15.157 2.954 1.00 90.44 563 ARG A CA 1
ATOM 4140 C C . ARG A 1 563 ? -0.542 -15.085 1.993 1.00 90.44 563 ARG A C 1
ATOM 4142 O O . ARG A 1 563 ? -0.259 -16.032 1.258 1.00 90.44 563 ARG A O 1
ATOM 4149 N N . ILE A 1 564 ? 0.168 -13.967 2.050 1.00 92.12 564 ILE A N 1
ATOM 4150 C CA . ILE A 1 564 ? 1.421 -13.761 1.328 1.00 92.12 564 ILE A CA 1
ATOM 4151 C C . ILE A 1 564 ? 2.579 -14.104 2.270 1.00 92.12 564 ILE A C 1
ATOM 4153 O O . ILE A 1 564 ? 2.591 -13.623 3.401 1.00 92.12 564 ILE A O 1
ATOM 4157 N N . ARG A 1 565 ? 3.516 -14.955 1.824 1.00 90.00 565 ARG A N 1
ATOM 4158 C CA . ARG A 1 565 ? 4.572 -15.530 2.678 1.00 90.00 565 ARG A CA 1
ATOM 4159 C C . ARG A 1 565 ? 5.478 -14.472 3.302 1.00 90.00 565 ARG A C 1
ATOM 4161 O O . ARG A 1 565 ? 5.647 -14.471 4.512 1.00 90.00 565 ARG A O 1
ATOM 4168 N N . ASP A 1 566 ? 5.958 -13.541 2.490 1.00 88.50 566 ASP A N 1
ATOM 4169 C CA . ASP A 1 566 ? 6.986 -12.579 2.907 1.00 88.50 566 ASP A CA 1
ATOM 4170 C C . ASP A 1 566 ? 6.392 -11.254 3.414 1.00 88.50 566 ASP A C 1
ATOM 4172 O O . ASP A 1 566 ? 7.112 -10.317 3.751 1.00 88.50 566 ASP A O 1
ATOM 4176 N N . PHE A 1 567 ? 5.060 -11.149 3.489 1.00 91.25 567 PHE A N 1
ATOM 4177 C CA . PHE A 1 567 ? 4.402 -9.884 3.819 1.00 91.25 567 PHE A CA 1
ATOM 4178 C C . PHE A 1 567 ? 4.717 -9.392 5.234 1.00 91.25 567 PHE A C 1
ATOM 4180 O O . PHE A 1 567 ? 4.781 -8.190 5.473 1.00 91.25 567 PHE A O 1
ATOM 4187 N N . GLU A 1 568 ? 4.942 -10.309 6.172 1.00 87.69 568 GLU A N 1
ATOM 4188 C CA . GLU A 1 568 ? 5.359 -9.954 7.526 1.00 87.69 568 GLU A CA 1
ATOM 4189 C C . GLU A 1 568 ? 6.705 -9.215 7.526 1.00 87.69 568 GLU A C 1
ATOM 4191 O O . GLU A 1 568 ? 6.828 -8.159 8.150 1.00 87.69 568 GLU A O 1
ATOM 4196 N N . ASP A 1 569 ? 7.686 -9.731 6.785 1.00 86.31 569 ASP A N 1
ATOM 4197 C CA . ASP A 1 569 ? 9.021 -9.142 6.676 1.00 86.31 569 ASP A CA 1
ATOM 4198 C C . ASP A 1 569 ? 9.000 -7.819 5.900 1.00 86.31 569 ASP A C 1
ATOM 4200 O O . ASP A 1 569 ? 9.748 -6.895 6.221 1.00 86.31 569 ASP A O 1
ATOM 4204 N N . GLU A 1 570 ? 8.102 -7.688 4.922 1.00 89.50 570 GLU A N 1
ATOM 4205 C CA . GLU A 1 570 ? 7.862 -6.436 4.197 1.00 89.50 570 GLU A CA 1
ATOM 4206 C C . GLU A 1 570 ? 7.218 -5.358 5.089 1.00 89.50 570 GLU A C 1
ATOM 4208 O O . GLU A 1 570 ? 7.534 -4.171 4.971 1.00 89.50 570 GLU A O 1
ATOM 4213 N N . LEU A 1 571 ? 6.313 -5.760 5.986 1.00 88.12 571 LEU A N 1
ATOM 4214 C CA . LEU A 1 571 ? 5.521 -4.864 6.826 1.00 88.12 571 LEU A CA 1
ATOM 4215 C C . LEU A 1 571 ? 6.268 -4.428 8.093 1.00 88.12 571 LEU A C 1
ATOM 4217 O O . LEU A 1 571 ? 6.186 -3.267 8.502 1.00 88.12 571 LEU A O 1
ATOM 4221 N N . ARG A 1 572 ? 7.002 -5.343 8.729 1.00 85.62 572 ARG A N 1
ATOM 4222 C CA . ARG A 1 572 ? 7.666 -5.142 10.026 1.00 85.62 572 ARG A CA 1
ATOM 4223 C C . ARG A 1 572 ? 8.527 -3.864 10.099 1.00 85.62 572 ARG A C 1
ATOM 4225 O O . ARG A 1 572 ? 8.380 -3.142 11.090 1.00 85.62 572 ARG A O 1
ATOM 4232 N N . PRO A 1 573 ? 9.345 -3.498 9.088 1.00 80.44 573 PRO A N 1
ATOM 4233 C CA . PRO A 1 573 ? 10.131 -2.260 9.108 1.00 80.44 573 PRO A CA 1
ATOM 4234 C C . PRO A 1 573 ? 9.292 -0.977 9.163 1.00 80.44 573 PRO A C 1
ATOM 4236 O O . PRO A 1 573 ? 9.787 0.051 9.616 1.00 80.44 573 PRO A O 1
ATOM 4239 N N . LEU A 1 574 ? 8.036 -1.023 8.707 1.00 81.69 574 LEU A N 1
ATOM 4240 C CA . LEU A 1 574 ? 7.113 0.114 8.747 1.00 81.69 574 LEU A CA 1
ATOM 4241 C C . LEU A 1 574 ? 6.396 0.232 10.097 1.00 81.69 574 LEU A C 1
ATOM 4243 O O . LEU A 1 574 ? 5.913 1.311 10.429 1.00 81.69 574 LEU A O 1
ATOM 4247 N N . LEU A 1 575 ? 6.309 -0.864 10.860 1.00 78.12 575 LEU A N 1
ATOM 4248 C CA . LEU A 1 575 ? 5.510 -0.930 12.083 1.00 78.12 575 LEU A CA 1
ATOM 4249 C C . LEU A 1 575 ? 6.307 -0.697 13.374 1.00 78.12 575 LEU A C 1
ATOM 4251 O O . LEU A 1 575 ? 5.772 -0.111 14.319 1.00 78.12 575 LEU A O 1
ATOM 4255 N N . ILE A 1 576 ? 7.560 -1.163 13.444 1.00 69.69 576 ILE A N 1
ATOM 4256 C CA . ILE A 1 576 ? 8.351 -1.167 14.687 1.00 69.69 576 ILE A CA 1
ATOM 4257 C C . ILE A 1 576 ? 8.455 0.239 15.291 1.00 69.69 576 ILE A C 1
ATOM 4259 O O . ILE A 1 576 ? 8.917 1.182 14.651 1.00 69.69 576 ILE A O 1
ATOM 4263 N N . GLY A 1 577 ? 8.044 0.357 16.558 1.00 65.75 577 GLY A N 1
ATOM 4264 C CA . GLY A 1 577 ? 8.118 1.600 17.328 1.00 65.75 577 GLY A CA 1
ATOM 4265 C C . GLY A 1 577 ? 7.144 2.690 16.878 1.00 65.75 577 GLY A C 1
ATOM 4266 O O . GLY A 1 577 ? 7.249 3.800 17.387 1.00 65.75 577 GLY A O 1
ATOM 4267 N N . GLN A 1 578 ? 6.230 2.392 15.942 1.00 70.12 578 GLN A N 1
ATOM 4268 C CA . GLN A 1 578 ? 5.294 3.370 15.383 1.00 70.12 578 GLN A CA 1
ATOM 4269 C C . GLN A 1 578 ? 3.814 3.071 15.658 1.00 70.12 578 GLN A C 1
ATOM 4271 O O . GLN A 1 578 ? 3.008 3.989 15.603 1.00 70.12 578 GLN A O 1
ATOM 4276 N N . PHE A 1 579 ? 3.425 1.826 15.951 1.00 75.19 579 PHE A N 1
ATOM 4277 C CA . PHE A 1 579 ? 2.013 1.432 16.082 1.00 75.19 579 PHE A CA 1
ATOM 4278 C C . PHE A 1 579 ? 1.730 0.625 17.355 1.00 75.19 579 PHE A C 1
ATOM 4280 O O . PHE A 1 579 ? 2.623 -0.024 17.901 1.00 75.19 579 PHE A O 1
ATOM 4287 N N . GLU A 1 580 ? 0.480 0.659 17.827 1.00 67.88 580 GLU A N 1
ATOM 4288 C CA . GLU A 1 580 ? 0.037 -0.056 19.036 1.00 67.88 580 GLU A CA 1
ATOM 4289 C C . GLU A 1 580 ? -0.416 -1.482 18.707 1.00 67.88 580 GLU A C 1
ATOM 4291 O O . GLU A 1 580 ? -0.928 -1.747 17.620 1.00 67.88 580 GLU A O 1
ATOM 4296 N N . GLY A 1 581 ? -0.284 -2.401 19.668 1.00 63.25 581 GLY A N 1
ATOM 4297 C CA . GLY A 1 581 ? -0.917 -3.722 19.587 1.00 63.25 581 GLY A CA 1
ATOM 4298 C C . GLY A 1 581 ? -0.260 -4.698 18.610 1.00 63.25 581 GLY A C 1
ATOM 4299 O O . GLY A 1 581 ? -0.847 -5.737 18.320 1.00 63.25 581 GLY A O 1
ATOM 4300 N N . LEU A 1 582 ? 0.955 -4.399 18.133 1.00 67.06 582 LEU A N 1
ATOM 4301 C CA . LEU A 1 582 ? 1.698 -5.217 17.164 1.00 67.06 582 LEU A CA 1
ATOM 4302 C C . LEU A 1 582 ? 1.852 -6.677 17.597 1.00 67.06 582 LEU A C 1
ATOM 4304 O O . LEU A 1 582 ? 1.687 -7.581 16.785 1.00 67.06 582 LEU A O 1
ATOM 4308 N N . GLU A 1 583 ? 2.112 -6.909 18.883 1.00 60.72 583 GLU A N 1
ATOM 4309 C CA . GLU A 1 583 ? 2.311 -8.249 19.453 1.00 60.72 583 GLU A CA 1
ATOM 4310 C C . GLU A 1 583 ? 1.049 -9.127 19.410 1.00 60.72 583 GLU A C 1
ATOM 4312 O O . GLU A 1 583 ? 1.134 -10.340 19.567 1.00 60.72 583 GLU A O 1
ATOM 4317 N N . GLN A 1 584 ? -0.125 -8.528 19.192 1.00 58.53 584 GLN A N 1
ATOM 4318 C CA . GLN A 1 584 ? -1.418 -9.218 19.145 1.00 58.53 584 GLN A CA 1
ATOM 4319 C C . GLN A 1 584 ? -1.987 -9.296 17.720 1.00 58.53 584 GLN A C 1
ATOM 4321 O O . GLN A 1 584 ? -3.125 -9.731 17.522 1.00 58.53 584 GLN A O 1
ATOM 4326 N N . MET A 1 585 ? -1.228 -8.858 16.711 1.00 68.88 585 MET A N 1
ATOM 4327 C CA . MET A 1 585 ? -1.698 -8.842 15.333 1.00 68.88 585 MET A CA 1
ATOM 4328 C C . MET A 1 585 ? -1.483 -10.186 14.637 1.00 68.88 585 MET A C 1
ATOM 4330 O O . MET A 1 585 ? -0.349 -10.618 14.434 1.00 68.88 585 MET A O 1
ATOM 4334 N N . GLY A 1 586 ? -2.566 -10.776 14.125 1.00 69.38 586 GLY A N 1
ATOM 4335 C CA . GLY A 1 586 ? -2.496 -11.994 13.309 1.00 69.38 586 GLY A CA 1
ATOM 4336 C C . GLY A 1 586 ? -1.630 -11.845 12.049 1.00 69.38 586 GLY A C 1
ATOM 4337 O O . GLY A 1 586 ? -1.070 -12.831 11.565 1.00 69.38 586 GLY A O 1
ATOM 4338 N N . VAL A 1 587 ? -1.442 -10.624 11.527 1.00 77.25 587 VAL A N 1
ATOM 4339 C CA . VAL A 1 587 ? -0.516 -10.390 10.404 1.00 77.25 587 VAL A CA 1
ATOM 4340 C C . VAL A 1 587 ? 0.949 -10.675 10.759 1.00 77.25 587 VAL A C 1
ATOM 4342 O O . VAL A 1 587 ? 1.671 -11.136 9.884 1.00 77.25 587 VAL A O 1
ATOM 4345 N N . LEU A 1 588 ? 1.359 -10.483 12.021 1.00 77.25 588 LEU A N 1
ATOM 4346 C CA . LEU A 1 588 ? 2.726 -10.727 12.520 1.00 77.25 588 LEU A CA 1
ATOM 4347 C C . LEU A 1 588 ? 2.855 -12.048 13.301 1.00 77.25 588 LEU A C 1
ATOM 4349 O O . LEU A 1 588 ? 3.852 -12.293 13.976 1.00 77.25 588 LEU A O 1
ATOM 4353 N N . SER A 1 589 ? 1.802 -12.862 13.318 1.00 70.69 589 SER A N 1
ATOM 4354 C CA . SER A 1 589 ? 1.754 -14.146 14.021 1.00 70.69 589 SER A CA 1
ATOM 4355 C C . SER A 1 589 ? 0.944 -15.137 13.186 1.00 70.69 589 SER A C 1
ATOM 4357 O O . SER A 1 589 ? -0.219 -15.408 13.499 1.00 70.69 589 SER A O 1
ATOM 4359 N N . PRO A 1 590 ? 1.502 -15.620 12.060 1.00 66.56 590 PRO A N 1
ATOM 4360 C CA . PRO A 1 590 ? 0.782 -16.500 11.154 1.00 66.56 590 PRO A CA 1
ATOM 4361 C C . PRO A 1 590 ? 0.414 -17.829 11.836 1.00 66.56 590 PRO A C 1
ATOM 4363 O O . PRO A 1 590 ? 1.228 -18.391 12.574 1.00 66.56 590 PRO A O 1
ATOM 4366 N N . PRO A 1 591 ? -0.794 -18.371 11.586 1.00 67.31 591 PRO A N 1
ATOM 4367 C CA . PRO A 1 591 ? -1.135 -19.713 12.037 1.00 67.31 591 PRO A CA 1
ATOM 4368 C C . PRO A 1 591 ? -0.248 -20.759 11.334 1.00 67.31 591 PRO A C 1
ATOM 4370 O O . PRO A 1 591 ? 0.256 -20.498 10.238 1.00 67.31 591 PRO A O 1
ATOM 4373 N N . PRO A 1 592 ? -0.071 -21.952 11.928 1.00 68.81 592 PRO A N 1
ATOM 4374 C CA . PRO A 1 592 ? 0.733 -23.016 11.334 1.00 68.81 592 PRO A CA 1
ATOM 4375 C C . PRO A 1 592 ? 0.230 -23.421 9.939 1.00 68.81 592 PRO A C 1
ATOM 4377 O O . PRO A 1 592 ? -0.972 -23.468 9.668 1.00 68.81 592 PRO A O 1
ATOM 4380 N N . GLU A 1 593 ? 1.179 -23.711 9.049 1.00 71.81 593 GLU A N 1
ATOM 4381 C CA . GLU A 1 593 ? 0.923 -24.028 7.644 1.00 71.81 593 GLU A CA 1
ATOM 4382 C C . GLU A 1 593 ? 0.523 -25.502 7.459 1.00 71.81 593 GLU A C 1
ATOM 4384 O O . GLU A 1 593 ? 1.372 -26.391 7.460 1.00 71.81 593 GLU A O 1
ATOM 4389 N N . ASP A 1 594 ? -0.763 -25.776 7.238 1.00 74.94 594 ASP A N 1
ATOM 4390 C CA . ASP A 1 594 ? -1.226 -27.142 6.937 1.00 74.94 594 ASP A CA 1
ATOM 4391 C C . ASP A 1 594 ? -1.132 -27.492 5.443 1.00 74.94 594 ASP A C 1
ATOM 4393 O O . ASP A 1 594 ? -0.876 -28.640 5.066 1.00 74.94 594 ASP A O 1
ATOM 4397 N N . VAL A 1 595 ? -1.415 -26.524 4.566 1.00 88.62 595 VAL A N 1
ATOM 4398 C CA . VAL A 1 595 ? -1.390 -26.690 3.107 1.00 88.62 595 VAL A CA 1
ATOM 4399 C C . VAL A 1 595 ? -0.851 -25.417 2.467 1.00 88.62 595 VAL A C 1
ATOM 4401 O O . VAL A 1 595 ? -1.338 -24.321 2.735 1.00 88.62 595 VAL A O 1
ATOM 4404 N N . CYS A 1 596 ? 0.119 -25.570 1.574 1.00 93.38 596 CYS A N 1
ATOM 4405 C CA . CYS A 1 596 ? 0.674 -24.483 0.781 1.00 93.38 596 CYS A CA 1
ATOM 4406 C C . CYS A 1 596 ? 0.379 -24.678 -0.712 1.00 93.38 596 CYS A C 1
ATOM 4408 O O . CYS A 1 596 ? 0.076 -25.789 -1.158 1.00 93.38 596 CYS A O 1
ATOM 4410 N N . PHE A 1 597 ? 0.461 -23.605 -1.494 1.00 96.06 597 PHE A N 1
ATOM 4411 C CA . PHE A 1 597 ? 0.348 -23.652 -2.951 1.00 96.06 597 PHE A CA 1
ATOM 4412 C C . PHE A 1 597 ? 1.691 -23.343 -3.618 1.00 96.06 597 PHE A C 1
ATOM 4414 O O . PHE A 1 597 ? 2.428 -22.457 -3.204 1.00 96.06 597 PHE A O 1
ATOM 4421 N N . GLU A 1 598 ? 2.011 -24.060 -4.684 1.00 96.50 598 GLU A N 1
ATOM 4422 C CA . GLU A 1 598 ? 3.205 -23.854 -5.497 1.00 96.50 598 GLU A CA 1
ATOM 4423 C C . GLU A 1 598 ? 2.759 -23.481 -6.916 1.00 96.50 598 GLU A C 1
ATOM 4425 O O . GLU A 1 598 ? 2.158 -24.319 -7.602 1.00 96.50 598 GLU A O 1
ATOM 4430 N N . PRO A 1 599 ? 3.005 -22.239 -7.369 1.00 97.44 599 PRO A N 1
ATOM 4431 C CA . PRO A 1 599 ? 2.826 -21.863 -8.763 1.00 97.44 599 PRO A CA 1
ATOM 4432 C C . PRO A 1 599 ? 3.700 -22.718 -9.681 1.00 97.44 599 PRO A C 1
ATOM 4434 O O . PRO A 1 599 ? 4.885 -22.925 -9.418 1.00 97.44 599 PRO A O 1
ATOM 4437 N N . VAL A 1 600 ? 3.133 -23.185 -10.789 1.00 96.56 600 VAL A N 1
ATOM 4438 C CA . VAL A 1 600 ? 3.818 -24.017 -11.783 1.00 96.56 600 VAL A CA 1
ATOM 4439 C C . VAL A 1 600 ? 3.726 -23.343 -13.144 1.00 96.56 600 VAL A C 1
ATOM 4441 O O . VAL A 1 600 ? 2.627 -22.988 -13.573 1.00 96.56 600 VAL A O 1
ATOM 4444 N N . HIS A 1 601 ? 4.854 -23.222 -13.843 1.00 97.19 601 HIS A N 1
ATOM 4445 C CA . HIS A 1 601 ? 4.858 -22.858 -15.258 1.00 97.19 601 HIS A CA 1
ATOM 4446 C C . HIS A 1 601 ? 5.822 -23.712 -16.079 1.00 97.19 601 HIS A C 1
ATOM 4448 O O . HIS A 1 601 ? 6.873 -24.154 -15.610 1.00 97.19 601 HIS A O 1
ATOM 4454 N N . GLN A 1 602 ? 5.458 -23.919 -17.338 1.00 97.00 602 GLN A N 1
ATOM 4455 C CA . GLN A 1 602 ? 6.298 -24.504 -18.369 1.00 97.00 602 GLN A CA 1
ATOM 4456 C C . GLN A 1 602 ? 6.059 -23.735 -19.663 1.00 97.00 602 GLN A C 1
ATOM 4458 O O . GLN A 1 602 ? 4.913 -23.524 -20.057 1.00 97.00 602 GLN A O 1
ATOM 4463 N N . VAL A 1 603 ? 7.143 -23.327 -20.312 1.00 96.69 603 VAL A N 1
ATOM 4464 C CA . VAL A 1 603 ? 7.123 -22.632 -21.596 1.00 96.69 603 VAL A CA 1
ATOM 4465 C C . VAL A 1 603 ? 8.080 -23.362 -22.525 1.00 96.69 603 VAL A C 1
ATOM 4467 O O . VAL A 1 603 ? 9.264 -23.483 -22.206 1.00 96.69 603 VAL A O 1
ATOM 4470 N N . GLU A 1 604 ? 7.566 -23.841 -23.656 1.00 96.69 604 GLU A N 1
ATOM 4471 C CA . GLU A 1 604 ? 8.346 -24.550 -24.674 1.00 96.69 604 GLU A CA 1
ATOM 4472 C C . GLU A 1 604 ? 8.122 -23.947 -26.066 1.00 96.69 604 GLU A C 1
ATOM 4474 O O . GLU A 1 604 ? 6.985 -23.603 -26.401 1.00 96.69 604 GLU A O 1
ATOM 4479 N N . PRO A 1 605 ? 9.161 -23.831 -26.913 1.00 95.31 605 PRO A N 1
ATOM 4480 C CA . PRO A 1 605 ? 8.984 -23.519 -28.326 1.00 95.31 605 PRO A CA 1
ATOM 4481 C C . PRO A 1 605 ? 8.115 -24.569 -29.023 1.00 95.31 605 PRO A C 1
ATOM 4483 O O . PRO A 1 605 ? 8.344 -25.772 -28.896 1.00 95.31 605 PRO A O 1
ATOM 4486 N N . ARG A 1 606 ? 7.158 -24.112 -29.829 1.00 94.81 606 ARG A N 1
ATOM 4487 C CA . ARG A 1 606 ? 6.289 -24.968 -30.632 1.00 94.81 606 ARG A CA 1
ATOM 4488 C C . ARG A 1 606 ? 6.665 -24.864 -32.107 1.00 94.81 606 ARG A C 1
ATOM 4490 O O . ARG A 1 606 ? 6.310 -23.909 -32.794 1.00 94.81 606 ARG A O 1
ATOM 4497 N N . GLY A 1 607 ? 7.327 -25.900 -32.616 1.00 91.62 607 GLY A N 1
ATOM 4498 C CA . GLY A 1 607 ? 7.736 -25.976 -34.019 1.00 91.62 607 GLY A CA 1
ATOM 4499 C C . GLY A 1 607 ? 8.842 -24.984 -34.395 1.00 91.62 607 GLY A C 1
ATOM 4500 O O . GLY A 1 607 ? 9.471 -24.360 -33.542 1.00 91.62 607 GLY A O 1
ATOM 4501 N N . ALA A 1 608 ? 9.115 -24.874 -35.697 1.00 89.38 608 ALA A N 1
ATOM 4502 C CA . ALA A 1 608 ? 10.132 -23.964 -36.214 1.00 89.38 608 ALA A CA 1
ATOM 4503 C C . ALA A 1 608 ? 9.575 -22.533 -36.371 1.00 89.38 608 ALA A C 1
ATOM 4505 O O . ALA A 1 608 ? 8.438 -22.381 -36.833 1.00 89.38 608 ALA A O 1
ATOM 4506 N N . PRO A 1 609 ? 10.366 -21.484 -36.065 1.00 90.19 609 PRO A N 1
ATOM 4507 C CA . PRO A 1 609 ? 9.967 -20.105 -36.320 1.00 90.19 609 PRO A CA 1
ATOM 4508 C C . PRO A 1 609 ? 9.631 -19.867 -37.798 1.00 90.19 609 PRO A C 1
ATOM 4510 O O . PRO A 1 609 ? 10.320 -20.355 -38.697 1.00 90.19 609 PRO A O 1
ATOM 4513 N N . ARG A 1 610 ? 8.568 -19.101 -38.059 1.00 92.69 610 ARG A N 1
ATOM 4514 C CA . ARG A 1 610 ? 8.009 -18.877 -39.399 1.00 92.69 610 ARG A CA 1
ATOM 4515 C C . ARG A 1 610 ? 8.332 -17.463 -39.894 1.00 92.69 610 ARG A C 1
ATOM 4517 O O . ARG A 1 610 ? 7.942 -16.500 -39.234 1.00 92.69 610 ARG A O 1
ATOM 4524 N N . PRO A 1 611 ? 8.996 -17.287 -41.047 1.00 88.00 611 PRO A N 1
ATOM 4525 C CA . PRO A 1 611 ? 9.260 -15.958 -41.591 1.00 88.00 611 PRO A CA 1
ATOM 4526 C C . PRO A 1 611 ? 7.974 -15.309 -42.127 1.00 88.00 611 PRO A C 1
ATOM 4528 O O . PRO A 1 611 ? 7.155 -15.964 -42.774 1.00 88.00 611 PRO A O 1
ATOM 4531 N N . ARG A 1 612 ? 7.801 -14.004 -41.894 1.00 85.69 612 ARG A N 1
ATOM 4532 C CA . ARG A 1 612 ? 6.698 -13.192 -42.433 1.00 85.69 612 ARG A CA 1
ATOM 4533 C C . ARG A 1 612 ? 7.140 -11.741 -42.612 1.00 85.69 612 ARG A C 1
ATOM 4535 O O . ARG A 1 612 ? 7.257 -11.034 -41.625 1.00 85.69 612 ARG A O 1
ATOM 4542 N N . GLN A 1 613 ? 7.338 -11.294 -43.857 1.00 82.25 613 GLN A N 1
ATOM 4543 C CA . GLN A 1 613 ? 7.560 -9.878 -44.223 1.00 82.25 613 GLN A CA 1
ATOM 4544 C C . GLN A 1 613 ? 8.505 -9.122 -43.260 1.00 82.25 613 GLN A C 1
ATOM 4546 O O . GLN A 1 613 ? 8.088 -8.220 -42.543 1.00 82.25 613 GLN A O 1
ATOM 4551 N N . GLY A 1 614 ? 9.774 -9.537 -43.187 1.00 77.94 614 GLY A N 1
ATOM 4552 C CA . GLY A 1 614 ? 10.764 -8.901 -42.301 1.00 77.94 614 GLY A CA 1
ATOM 4553 C C . GLY A 1 614 ? 10.635 -9.253 -40.810 1.00 77.94 614 GLY A C 1
ATOM 4554 O O . GLY A 1 614 ? 11.441 -8.792 -40.003 1.00 77.94 614 GLY A O 1
ATOM 4555 N N . MET A 1 615 ? 9.675 -10.104 -40.439 1.00 83.88 615 MET A N 1
ATOM 4556 C CA . MET A 1 615 ? 9.496 -10.657 -39.096 1.00 83.88 615 MET A CA 1
ATOM 4557 C C . MET A 1 615 ? 9.714 -12.172 -39.069 1.00 83.88 615 MET A C 1
ATOM 4559 O O . MET A 1 615 ? 9.633 -12.867 -40.084 1.00 83.88 615 MET A O 1
ATOM 4563 N N . VAL A 1 616 ? 9.946 -12.680 -37.868 1.00 87.62 616 VAL A N 1
ATOM 4564 C CA . VAL A 1 616 ? 9.960 -14.085 -37.490 1.00 87.62 616 VAL A CA 1
ATOM 4565 C C . VAL A 1 616 ? 8.849 -14.277 -36.461 1.00 87.62 616 VAL A C 1
ATOM 4567 O O . VAL A 1 616 ? 8.826 -13.609 -35.428 1.00 87.62 616 VAL A O 1
ATOM 4570 N N . LEU A 1 617 ? 7.904 -15.160 -36.774 1.00 91.56 617 LEU A N 1
ATOM 4571 C CA . LEU A 1 617 ? 6.815 -15.561 -35.892 1.00 91.56 617 LEU A CA 1
ATOM 4572 C C . LEU A 1 617 ? 7.210 -16.838 -35.157 1.00 91.56 617 LEU A C 1
ATOM 4574 O O . LEU A 1 617 ? 7.487 -17.852 -35.800 1.00 91.56 617 LEU A O 1
ATOM 4578 N N . SER A 1 618 ? 7.174 -16.802 -33.833 1.00 93.44 618 SER A N 1
ATOM 4579 C CA . SER A 1 618 ? 7.382 -17.978 -32.991 1.00 93.44 618 SER A CA 1
ATOM 4580 C C . SER A 1 618 ? 6.090 -18.346 -32.272 1.00 93.44 618 SER A C 1
ATOM 4582 O O . SER A 1 618 ? 5.345 -17.470 -31.825 1.00 93.44 618 SER A O 1
ATOM 4584 N N . ASP A 1 619 ? 5.836 -19.645 -32.165 1.00 95.81 619 ASP A N 1
ATOM 4585 C CA . ASP A 1 619 ? 4.732 -20.198 -31.388 1.00 95.81 619 ASP A CA 1
ATOM 4586 C C . ASP A 1 619 ? 5.310 -20.906 -30.153 1.00 95.81 619 ASP A C 1
ATOM 4588 O O . ASP A 1 619 ? 6.429 -21.424 -30.199 1.00 95.81 619 ASP A O 1
ATOM 4592 N N . TYR A 1 620 ? 4.562 -20.927 -29.051 1.00 96.81 620 TYR A N 1
ATOM 4593 C CA . TYR A 1 620 ? 4.980 -21.536 -27.788 1.00 96.81 620 TYR A CA 1
ATOM 4594 C C . TYR A 1 620 ? 3.836 -22.330 -27.163 1.00 96.81 620 TYR A C 1
ATOM 4596 O O . TYR A 1 620 ? 2.684 -21.895 -27.204 1.00 96.81 620 TYR A O 1
ATOM 4604 N N . ASP A 1 621 ? 4.152 -23.468 -26.555 1.00 97.19 621 ASP A N 1
ATOM 4605 C CA . ASP A 1 621 ? 3.224 -24.200 -25.699 1.00 97.19 621 ASP A CA 1
ATOM 4606 C C . ASP A 1 621 ? 3.431 -23.752 -24.246 1.00 97.19 621 ASP A C 1
ATOM 4608 O O . ASP A 1 621 ? 4.540 -23.799 -23.707 1.00 97.19 621 ASP A O 1
ATOM 4612 N N . LEU A 1 622 ? 2.349 -23.283 -23.623 1.00 97.31 622 LEU A N 1
ATOM 4613 C CA . LEU A 1 622 ? 2.321 -22.805 -22.247 1.00 97.31 622 LEU A CA 1
ATOM 4614 C C . LEU A 1 622 ? 1.572 -23.807 -21.377 1.00 97.31 622 LEU A C 1
ATOM 4616 O O . LEU A 1 622 ? 0.445 -24.186 -21.694 1.00 97.31 622 LEU A O 1
ATOM 4620 N N . THR A 1 623 ? 2.162 -24.181 -20.245 1.00 97.25 623 THR A N 1
ATOM 4621 C CA . THR A 1 623 ? 1.447 -24.820 -19.136 1.00 97.25 623 THR A CA 1
ATOM 4622 C C . THR A 1 623 ? 1.549 -23.928 -17.910 1.00 97.25 623 THR A C 1
ATOM 4624 O O . THR A 1 623 ? 2.654 -23.587 -17.504 1.00 97.25 623 THR A O 1
ATOM 4627 N N . VAL A 1 624 ? 0.420 -23.563 -17.309 1.00 97.69 624 VAL A N 1
ATOM 4628 C CA . VAL A 1 624 ? 0.354 -22.734 -16.095 1.00 97.69 624 VAL A CA 1
ATOM 4629 C C . VAL A 1 624 ? -0.604 -23.379 -15.108 1.00 97.69 624 VAL A C 1
ATOM 4631 O O . VAL A 1 624 ? -1.679 -23.830 -15.496 1.00 97.69 624 VAL A O 1
ATOM 4634 N N . GLY A 1 625 ? -0.243 -23.436 -13.832 1.00 97.25 625 GLY A N 1
ATOM 4635 C CA . GLY A 1 625 ? -1.096 -24.051 -12.826 1.00 97.25 625 GLY A CA 1
ATOM 4636 C C . GLY A 1 625 ? -0.629 -23.845 -11.398 1.00 97.25 625 GLY A C 1
ATOM 4637 O O . GLY A 1 625 ? 0.337 -23.130 -11.140 1.00 97.25 625 GLY A O 1
ATOM 4638 N N . PHE A 1 626 ? -1.308 -24.525 -10.480 1.00 97.81 626 PHE A N 1
ATOM 4639 C CA . PHE A 1 626 ? -0.976 -24.540 -9.061 1.00 97.81 626 PHE A CA 1
ATOM 4640 C C . PHE A 1 626 ? -0.979 -25.971 -8.540 1.00 97.81 626 PHE A C 1
ATOM 4642 O O . PHE A 1 626 ? -1.918 -26.737 -8.769 1.00 97.81 626 PHE A O 1
ATOM 4649 N N . SER A 1 627 ? 0.073 -26.335 -7.815 1.00 95.62 627 SER A N 1
ATOM 4650 C CA . SER A 1 627 ? 0.113 -27.566 -7.033 1.00 95.62 627 SER A CA 1
ATOM 4651 C C . SER A 1 627 ? -0.170 -27.235 -5.575 1.00 95.62 627 SER A C 1
ATOM 4653 O O . SER A 1 627 ? 0.478 -26.364 -5.010 1.00 95.62 627 SER A O 1
ATOM 4655 N N . LEU A 1 628 ? -1.092 -27.954 -4.941 1.00 95.50 628 LEU A N 1
ATOM 4656 C CA . LEU A 1 628 ? -1.287 -27.870 -3.495 1.00 95.50 628 LEU A CA 1
ATOM 4657 C C . LEU A 1 628 ? -0.392 -28.906 -2.816 1.00 95.50 628 LEU A C 1
ATOM 4659 O O . LEU A 1 628 ? -0.283 -30.035 -3.305 1.00 95.50 628 LEU A O 1
ATOM 4663 N N . ARG A 1 629 ? 0.271 -28.536 -1.719 1.00 93.38 629 ARG A N 1
ATOM 4664 C CA . ARG A 1 629 ? 1.195 -29.413 -0.990 1.00 93.38 629 ARG A CA 1
ATOM 4665 C C . ARG A 1 629 ? 0.919 -29.387 0.512 1.00 93.38 629 ARG A C 1
ATOM 4667 O O . ARG A 1 629 ? 0.650 -28.333 1.073 1.00 93.38 629 ARG A O 1
ATOM 4674 N N . ARG A 1 630 ? 1.029 -30.545 1.163 1.00 90.62 630 ARG A N 1
ATOM 4675 C CA . ARG A 1 630 ? 0.997 -30.733 2.623 1.00 90.62 630 ARG A CA 1
ATOM 4676 C C . ARG A 1 630 ? 2.255 -31.489 3.021 1.00 90.62 630 ARG A C 1
ATOM 4678 O O . ARG A 1 630 ? 2.523 -32.543 2.449 1.00 90.62 630 ARG A O 1
ATOM 4685 N N . ASN A 1 631 ? 3.036 -30.959 3.962 1.00 85.56 631 ASN A N 1
ATOM 4686 C CA . ASN A 1 631 ? 4.310 -31.560 4.389 1.00 85.56 631 ASN A CA 1
ATOM 4687 C C . ASN A 1 631 ? 5.231 -31.907 3.200 1.00 85.56 631 ASN A C 1
ATOM 4689 O O . ASN A 1 631 ? 5.797 -32.995 3.117 1.00 85.56 631 ASN A O 1
ATOM 4693 N N . GLY A 1 632 ? 5.296 -31.011 2.209 1.00 84.25 632 GLY A N 1
ATOM 4694 C CA . GLY A 1 632 ? 6.069 -31.202 0.979 1.00 84.25 632 GLY A CA 1
ATOM 4695 C C . GLY A 1 632 ? 5.472 -32.190 -0.036 1.00 84.25 632 GLY A C 1
ATOM 4696 O O . GLY A 1 632 ? 5.955 -32.251 -1.166 1.00 84.25 632 GLY A O 1
ATOM 4697 N N . GLN A 1 633 ? 4.405 -32.922 0.280 1.00 89.88 633 GLN A N 1
ATOM 4698 C CA . GLN A 1 633 ? 3.759 -33.851 -0.651 1.00 89.88 633 GLN A CA 1
ATOM 4699 C C . GLN A 1 633 ? 2.579 -33.204 -1.367 1.00 89.88 633 GLN A C 1
ATOM 4701 O O . GLN A 1 633 ? 1.823 -32.450 -0.762 1.00 89.88 633 GLN A O 1
ATOM 4706 N N . ARG A 1 634 ? 2.406 -33.502 -2.659 1.00 91.31 634 ARG A N 1
ATOM 4707 C CA . ARG A 1 634 ? 1.263 -33.008 -3.434 1.00 91.31 634 ARG A CA 1
ATOM 4708 C C . ARG A 1 634 ? -0.038 -33.603 -2.891 1.00 91.31 634 ARG A C 1
ATOM 4710 O O . ARG A 1 634 ? -0.113 -34.806 -2.667 1.00 91.31 634 ARG A O 1
ATOM 4717 N N . VAL A 1 635 ? -1.054 -32.763 -2.739 1.00 92.06 635 VAL A N 1
ATOM 4718 C CA . VAL A 1 635 ? -2.423 -33.167 -2.397 1.00 92.06 635 VAL A CA 1
ATOM 4719 C C . VAL A 1 635 ? -3.370 -32.902 -3.568 1.00 92.06 635 VAL A C 1
ATOM 4721 O O . VAL A 1 635 ? -3.016 -32.220 -4.537 1.00 92.06 635 VAL A O 1
ATOM 4724 N N . GLU A 1 636 ? -4.568 -33.480 -3.503 1.00 87.88 636 GLU A N 1
ATOM 4725 C CA . GLU A 1 636 ? -5.610 -33.270 -4.510 1.00 87.88 636 GLU A CA 1
ATOM 4726 C C . GLU A 1 636 ? -6.055 -31.801 -4.588 1.00 87.88 636 GLU A C 1
ATOM 4728 O O . GLU A 1 636 ? -5.913 -31.032 -3.636 1.00 87.88 636 GLU A O 1
ATOM 4733 N N . GLY A 1 637 ? -6.603 -31.422 -5.745 1.00 85.00 637 GLY A N 1
ATOM 4734 C CA . GLY A 1 637 ? -7.198 -30.104 -5.983 1.00 85.00 637 GLY A CA 1
ATOM 4735 C C . GLY A 1 637 ? -6.343 -29.122 -6.786 1.00 85.00 637 GLY A C 1
ATOM 4736 O O . GLY A 1 637 ? -6.875 -28.122 -7.255 1.00 85.00 637 GLY A O 1
ATOM 4737 N N . GLY A 1 638 ? -5.055 -29.412 -7.003 1.00 87.62 638 GLY A N 1
ATOM 4738 C CA . GLY A 1 638 ? -4.193 -28.617 -7.889 1.00 87.62 638 GLY A CA 1
ATOM 4739 C C . GLY A 1 638 ? -4.555 -28.768 -9.373 1.00 87.62 638 GLY A C 1
ATOM 4740 O O . GLY A 1 638 ? -4.727 -29.893 -9.849 1.00 87.62 638 GLY A O 1
ATOM 4741 N N . VAL A 1 639 ? -4.605 -27.655 -10.111 1.00 92.81 639 VAL A N 1
ATOM 4742 C CA . VAL A 1 639 ? -5.020 -27.592 -11.525 1.00 92.81 639 VAL A CA 1
ATOM 4743 C C . VAL A 1 639 ? -3.898 -27.055 -12.411 1.00 92.81 639 VAL A C 1
ATOM 4745 O O . VAL A 1 639 ? -3.158 -26.156 -12.017 1.00 92.81 639 VAL A O 1
ATOM 4748 N N . GLY A 1 640 ? -3.785 -27.598 -13.627 1.00 92.50 640 GLY A N 1
ATOM 4749 C CA . GLY A 1 640 ? -2.919 -27.089 -14.691 1.00 92.50 640 GLY A CA 1
ATOM 4750 C C . GLY A 1 640 ? -3.715 -26.800 -15.962 1.00 92.50 640 GLY A C 1
ATOM 4751 O O . GLY A 1 640 ? -4.577 -27.584 -16.356 1.00 92.50 640 GLY A O 1
ATOM 4752 N N . LYS A 1 641 ? -3.414 -25.676 -16.604 1.00 94.75 641 LYS A N 1
ATOM 4753 C CA . LYS A 1 641 ? -3.974 -25.232 -17.880 1.00 94.75 641 LYS A CA 1
ATOM 4754 C C . LYS A 1 641 ? -2.907 -25.284 -18.955 1.00 94.75 641 LYS A C 1
ATOM 4756 O O . LYS A 1 641 ? -1.767 -24.909 -18.698 1.00 94.75 641 LYS A O 1
ATOM 4761 N N . GLN A 1 642 ? -3.300 -25.698 -20.155 1.00 95.25 642 GLN A N 1
ATOM 4762 C CA . GLN A 1 642 ? -2.447 -25.690 -21.338 1.00 95.25 642 GLN A CA 1
ATOM 4763 C C . GLN A 1 642 ? -3.036 -24.769 -22.400 1.00 95.25 642 GLN A C 1
ATOM 4765 O O . GLN A 1 642 ? -4.239 -24.808 -22.657 1.00 95.25 642 GLN A O 1
ATOM 4770 N N . GLN A 1 643 ? -2.191 -23.948 -23.016 1.00 95.38 643 GLN A N 1
ATOM 4771 C CA . GLN A 1 643 ? -2.580 -23.049 -24.096 1.00 95.38 643 GLN A CA 1
ATOM 4772 C C . GLN A 1 643 ? -1.411 -22.852 -25.061 1.00 95.38 643 GLN A C 1
ATOM 4774 O O . GLN A 1 643 ? -0.257 -22.789 -24.646 1.00 95.38 643 GLN A O 1
ATOM 4779 N N . ALA A 1 644 ? -1.714 -22.713 -26.351 1.00 94.06 644 ALA A N 1
ATOM 4780 C CA . ALA A 1 644 ? -0.734 -22.280 -27.337 1.00 94.06 644 ALA A CA 1
ATOM 4781 C C . ALA A 1 644 ? -0.697 -20.746 -27.401 1.00 94.06 644 ALA A C 1
ATOM 4783 O O . ALA A 1 644 ? -1.723 -20.105 -27.637 1.00 94.06 644 ALA A O 1
ATOM 4784 N N . LEU A 1 645 ? 0.486 -20.163 -27.231 1.00 94.88 645 LEU A N 1
ATOM 4785 C CA . LEU A 1 645 ? 0.765 -18.769 -27.552 1.00 94.88 645 LEU A CA 1
ATOM 4786 C C . LEU A 1 645 ? 1.285 -18.709 -28.987 1.00 94.88 645 LEU A C 1
ATOM 4788 O O . LEU A 1 645 ? 2.422 -19.083 -29.261 1.00 94.88 645 LEU A O 1
ATOM 4792 N N . THR A 1 646 ? 0.441 -18.267 -29.913 1.00 91.69 646 THR A N 1
ATOM 4793 C CA . THR A 1 646 ? 0.769 -18.263 -31.343 1.00 91.69 646 THR A CA 1
ATOM 4794 C C . THR A 1 646 ? 1.108 -16.871 -31.850 1.00 91.69 646 THR A C 1
ATOM 4796 O O . THR A 1 646 ? 0.427 -15.906 -31.509 1.00 91.69 646 THR A O 1
ATOM 4799 N N . GLY A 1 647 ? 2.077 -16.781 -32.757 1.00 86.06 647 GLY A N 1
ATOM 4800 C CA . GLY A 1 647 ? 2.353 -15.575 -33.526 1.00 86.06 647 GLY A CA 1
ATOM 4801 C C . GLY A 1 647 ? 3.091 -14.492 -32.748 1.00 86.06 647 GLY A C 1
ATOM 4802 O O . GLY A 1 647 ? 2.870 -13.312 -33.019 1.00 86.06 647 GLY A O 1
ATOM 4803 N N . VAL A 1 648 ? 3.974 -14.865 -31.817 1.00 89.56 648 VAL A N 1
ATOM 4804 C CA . VAL A 1 648 ? 4.885 -13.906 -31.179 1.00 89.56 648 VAL A CA 1
ATOM 4805 C C . VAL A 1 648 ? 5.828 -13.379 -32.256 1.00 89.56 648 VAL A C 1
ATOM 4807 O O . VAL A 1 648 ? 6.711 -14.093 -32.733 1.00 89.56 648 VAL A O 1
ATOM 4810 N N . ALA A 1 649 ? 5.580 -12.147 -32.691 1.00 85.62 649 ALA A N 1
ATOM 4811 C CA . ALA A 1 649 ? 6.261 -11.541 -33.820 1.00 85.62 649 ALA A CA 1
ATOM 4812 C C . ALA A 1 649 ? 7.473 -10.738 -33.359 1.00 85.62 649 ALA A C 1
ATOM 4814 O O . ALA A 1 649 ? 7.334 -9.789 -32.591 1.00 85.62 649 ALA A O 1
ATOM 4815 N N . VAL A 1 650 ? 8.650 -11.080 -33.880 1.00 84.19 650 VAL A N 1
ATOM 4816 C CA . VAL A 1 650 ? 9.861 -10.277 -33.697 1.00 84.19 650 VAL A CA 1
ATOM 4817 C C . VAL A 1 650 ? 10.485 -9.963 -35.049 1.00 84.19 650 VAL A C 1
ATOM 4819 O O . VAL A 1 650 ? 10.393 -10.765 -35.971 1.00 84.19 650 VAL A O 1
ATOM 4822 N N . SER A 1 651 ? 11.131 -8.809 -35.204 1.00 80.31 651 SER A N 1
ATOM 4823 C CA . SER A 1 651 ? 11.867 -8.509 -36.436 1.00 80.31 651 SER A CA 1
ATOM 4824 C C . SER A 1 651 ? 12.982 -9.530 -36.697 1.00 80.31 651 SER A C 1
ATOM 4826 O O . SER A 1 651 ? 13.679 -9.951 -35.775 1.00 80.31 651 SER A O 1
ATOM 4828 N N . ALA A 1 652 ? 13.185 -9.895 -37.966 1.00 78.81 652 ALA A N 1
ATOM 4829 C CA . ALA A 1 652 ? 14.213 -10.849 -38.383 1.00 78.81 652 ALA A CA 1
ATOM 4830 C C . ALA A 1 652 ? 15.646 -10.389 -38.051 1.00 78.81 652 ALA A C 1
ATOM 4832 O O . ALA A 1 652 ? 16.530 -11.227 -37.891 1.00 78.81 652 ALA A O 1
ATOM 4833 N N . GLY A 1 653 ? 15.867 -9.076 -37.921 1.00 75.06 653 GLY A N 1
ATOM 4834 C CA . GLY A 1 653 ? 17.149 -8.480 -37.533 1.00 75.06 653 GLY A CA 1
ATOM 4835 C C . GLY A 1 653 ? 17.259 -8.101 -36.053 1.00 75.06 653 GLY A C 1
ATOM 4836 O O . GLY A 1 653 ? 18.232 -7.454 -35.678 1.00 75.06 653 GLY A O 1
ATOM 4837 N N . ALA A 1 654 ? 16.272 -8.443 -35.218 1.00 76.62 654 ALA A N 1
ATOM 4838 C CA . ALA A 1 654 ? 16.289 -8.075 -33.805 1.00 76.62 654 ALA A CA 1
ATOM 4839 C C . ALA A 1 654 ? 17.409 -8.796 -33.041 1.00 76.62 654 ALA A C 1
ATOM 4841 O O . ALA A 1 654 ? 17.623 -10.005 -33.192 1.00 76.62 654 ALA A O 1
ATOM 4842 N N . ASP A 1 655 ? 18.080 -8.060 -32.156 1.00 79.94 655 ASP A N 1
ATOM 4843 C CA . ASP A 1 655 ? 19.046 -8.639 -31.230 1.00 79.94 655 ASP A CA 1
ATOM 4844 C C . ASP A 1 655 ? 18.375 -9.619 -30.237 1.00 79.94 655 ASP A C 1
ATOM 4846 O O . ASP A 1 655 ? 17.151 -9.792 -30.181 1.00 79.94 655 ASP A O 1
ATOM 4850 N N . ALA A 1 656 ? 19.191 -10.343 -29.468 1.00 82.12 656 ALA A N 1
ATOM 4851 C CA . ALA A 1 656 ? 18.694 -11.320 -28.499 1.00 82.12 656 ALA A CA 1
ATOM 4852 C C . ALA A 1 656 ? 17.855 -10.684 -27.372 1.00 82.12 656 ALA A C 1
ATOM 4854 O O . ALA A 1 656 ? 16.871 -11.289 -26.948 1.00 82.12 656 ALA A O 1
ATOM 4855 N N . GLY A 1 657 ? 18.203 -9.474 -26.926 1.00 81.19 657 GLY A N 1
ATOM 4856 C CA . GLY A 1 657 ? 17.490 -8.759 -25.867 1.00 81.19 657 GLY A CA 1
ATOM 4857 C C . GLY A 1 657 ? 16.101 -8.312 -26.315 1.00 81.19 657 GLY A C 1
ATOM 4858 O O . GLY A 1 657 ? 15.124 -8.560 -25.618 1.00 81.19 657 GLY A O 1
ATOM 4859 N N . SER A 1 658 ? 15.988 -7.763 -27.524 1.00 78.88 658 SER A N 1
ATOM 4860 C CA . SER A 1 658 ? 14.717 -7.367 -28.135 1.00 78.88 658 SER A CA 1
ATOM 4861 C C . SER A 1 658 ? 13.794 -8.573 -28.350 1.00 78.88 658 SER A C 1
ATOM 4863 O O . SER A 1 658 ? 12.608 -8.504 -28.030 1.00 78.88 658 SER A O 1
ATOM 4865 N N . ARG A 1 659 ? 14.335 -9.713 -28.816 1.00 84.06 659 ARG A N 1
ATOM 4866 C CA . ARG A 1 659 ? 13.584 -10.982 -28.920 1.00 84.06 659 ARG A CA 1
ATOM 4867 C C . ARG A 1 659 ? 13.084 -11.473 -27.566 1.00 84.06 659 ARG A C 1
ATOM 4869 O O . ARG A 1 659 ? 11.918 -11.845 -27.452 1.00 84.06 659 ARG A O 1
ATOM 4876 N N . ALA A 1 660 ? 13.946 -11.448 -26.553 1.00 86.31 660 ALA A N 1
ATOM 4877 C CA . ALA A 1 660 ? 13.566 -11.816 -25.198 1.00 86.31 660 ALA A CA 1
ATOM 4878 C C . ALA A 1 660 ? 12.491 -10.868 -24.644 1.00 86.31 660 ALA A C 1
ATOM 4880 O O . ALA A 1 660 ? 11.508 -11.347 -24.093 1.00 86.31 660 ALA A O 1
ATOM 4881 N N . GLY A 1 661 ? 12.615 -9.554 -24.849 1.00 87.12 661 GLY A N 1
ATOM 4882 C CA . GLY A 1 661 ? 11.648 -8.556 -24.388 1.00 87.12 661 GLY A CA 1
ATOM 4883 C C . GLY A 1 661 ? 10.249 -8.756 -24.968 1.00 87.12 661 GLY A C 1
ATOM 4884 O O . GLY A 1 661 ? 9.292 -8.840 -24.199 1.00 87.12 661 GLY A O 1
ATOM 4885 N N . VAL A 1 662 ? 10.121 -8.937 -26.294 1.00 88.50 662 VAL A N 1
ATOM 4886 C CA . VAL A 1 662 ? 8.813 -9.239 -26.920 1.00 88.50 662 VAL A CA 1
ATOM 4887 C C . VAL A 1 662 ? 8.201 -10.492 -26.293 1.00 88.50 662 VAL A C 1
ATOM 4889 O O . VAL A 1 662 ? 7.019 -10.504 -25.946 1.00 88.50 662 VAL A O 1
ATOM 4892 N N . LEU A 1 663 ? 9.005 -11.548 -26.141 1.00 91.31 663 LEU A N 1
ATOM 4893 C CA . LEU A 1 663 ? 8.533 -12.805 -25.580 1.00 91.31 663 LEU A CA 1
ATOM 4894 C C . LEU A 1 663 ? 8.089 -12.638 -24.122 1.00 91.31 663 LEU A C 1
ATOM 4896 O O . LEU A 1 663 ? 7.006 -13.093 -23.777 1.00 91.31 663 LEU A O 1
ATOM 4900 N N . GLN A 1 664 ? 8.865 -11.955 -23.279 1.00 92.81 664 GLN A N 1
ATOM 4901 C CA . GLN A 1 664 ? 8.508 -11.737 -21.872 1.00 92.81 664 GLN A CA 1
ATOM 4902 C C . GLN A 1 664 ? 7.225 -10.909 -21.721 1.00 92.81 664 GLN A C 1
ATOM 4904 O O . GLN A 1 664 ? 6.393 -11.240 -20.877 1.00 92.81 664 GLN A O 1
ATOM 4909 N N . GLN A 1 665 ? 7.022 -9.887 -22.559 1.00 91.06 665 GLN A N 1
ATOM 4910 C CA . GLN A 1 665 ? 5.780 -9.104 -22.583 1.00 91.06 665 GLN A CA 1
ATOM 4911 C C . GLN A 1 665 ? 4.570 -9.981 -22.956 1.00 91.06 665 GLN A C 1
ATOM 4913 O O . GLN A 1 665 ? 3.550 -9.977 -22.260 1.00 91.06 665 GLN A O 1
ATOM 4918 N N . ALA A 1 666 ? 4.702 -10.804 -24.003 1.00 92.00 666 ALA A N 1
ATOM 4919 C CA . ALA A 1 666 ? 3.648 -11.724 -24.436 1.00 92.00 666 ALA A CA 1
ATOM 4920 C C . ALA A 1 666 ? 3.354 -12.824 -23.397 1.00 92.00 666 ALA A C 1
ATOM 4922 O O . ALA A 1 666 ? 2.191 -13.146 -23.143 1.00 92.00 666 ALA A O 1
ATOM 4923 N N . LEU A 1 667 ? 4.394 -13.377 -22.763 1.00 94.69 667 LEU A N 1
ATOM 4924 C CA . LEU A 1 667 ? 4.259 -14.376 -21.703 1.00 94.69 667 LEU A CA 1
ATOM 4925 C C . LEU A 1 667 ? 3.568 -13.791 -20.472 1.00 94.69 667 LEU A C 1
ATOM 4927 O O . LEU A 1 667 ? 2.664 -14.429 -19.940 1.00 94.69 667 LEU A O 1
ATOM 4931 N N . ALA A 1 668 ? 3.935 -12.585 -20.030 1.00 94.00 668 ALA A N 1
ATOM 4932 C CA . ALA A 1 668 ? 3.310 -11.947 -18.872 1.00 94.00 668 ALA A CA 1
ATOM 4933 C C . ALA A 1 668 ? 1.794 -11.761 -19.060 1.00 94.00 668 ALA A C 1
ATOM 4935 O O . ALA A 1 668 ? 1.027 -12.012 -18.132 1.00 94.00 668 ALA A O 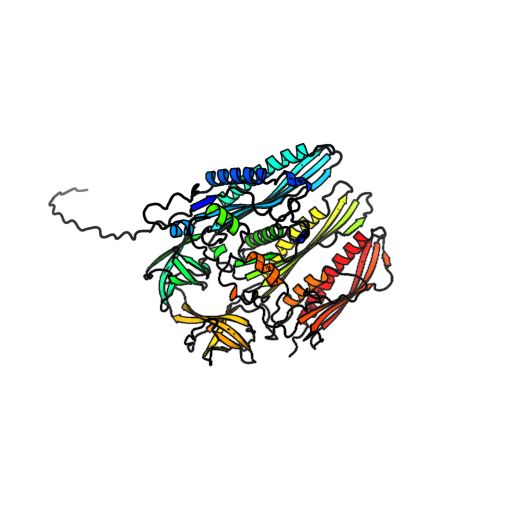1
ATOM 4936 N N . GLU A 1 669 ? 1.355 -11.393 -20.267 1.00 92.62 669 GLU A N 1
ATOM 4937 C CA . GLU A 1 669 ? -0.069 -11.273 -20.604 1.00 92.62 669 GLU A CA 1
ATOM 4938 C C . GLU A 1 669 ? -0.778 -12.635 -20.571 1.00 92.62 669 GLU A C 1
ATOM 4940 O O . GLU A 1 669 ? -1.737 -12.828 -19.820 1.00 92.62 669 GLU A O 1
ATOM 4945 N N . ALA A 1 670 ? -0.273 -13.607 -21.337 1.00 94.81 670 ALA A N 1
ATOM 4946 C CA . ALA A 1 670 ? -0.906 -14.918 -21.464 1.00 94.81 670 ALA A CA 1
ATOM 4947 C C . ALA A 1 670 ? -0.950 -15.671 -20.125 1.00 94.81 670 ALA A C 1
ATOM 4949 O O . ALA A 1 670 ? -1.993 -16.191 -19.720 1.00 94.81 670 ALA A O 1
ATOM 4950 N N . THR A 1 671 ? 0.170 -15.695 -19.401 1.00 94.81 671 THR A N 1
ATOM 4951 C CA . THR A 1 671 ? 0.270 -16.422 -18.130 1.00 94.81 671 THR A CA 1
ATOM 4952 C C . THR A 1 671 ? -0.532 -15.775 -17.008 1.00 94.81 671 THR A C 1
ATOM 4954 O O . THR A 1 671 ? -1.034 -16.507 -16.162 1.00 94.81 671 THR A O 1
ATOM 4957 N N . SER A 1 672 ? -0.741 -14.452 -17.015 1.00 94.56 672 SER A N 1
ATOM 4958 C CA . SER A 1 672 ? -1.616 -13.787 -16.040 1.00 94.56 672 SER A CA 1
ATOM 4959 C C . SER A 1 672 ? -3.066 -14.273 -16.156 1.00 94.56 672 SER A C 1
ATOM 4961 O O . SER A 1 672 ? -3.683 -14.651 -15.155 1.00 94.56 672 SER A O 1
ATOM 4963 N N . VAL A 1 673 ? -3.589 -14.352 -17.385 1.00 95.50 673 VAL A N 1
ATOM 4964 C CA . VAL A 1 673 ? -4.944 -14.859 -17.651 1.00 95.50 673 VAL A CA 1
ATOM 4965 C C . VAL A 1 673 ? -5.055 -16.339 -17.284 1.00 95.50 673 VAL A C 1
ATOM 4967 O O . VAL A 1 673 ? -5.974 -16.727 -16.558 1.00 95.50 673 VAL A O 1
ATOM 4970 N N . MET A 1 674 ? -4.101 -17.163 -17.730 1.00 97.56 674 MET A N 1
ATOM 4971 C CA . MET A 1 674 ? -4.099 -18.599 -17.434 1.00 97.56 674 MET A CA 1
ATOM 4972 C C . MET A 1 674 ? -3.971 -18.883 -15.934 1.00 97.56 674 MET A C 1
ATOM 4974 O O . MET A 1 674 ? -4.671 -19.756 -15.424 1.00 97.56 674 MET A O 1
ATOM 4978 N N . ALA A 1 675 ? -3.120 -18.145 -15.213 1.00 97.62 675 ALA A N 1
ATOM 4979 C CA . ALA A 1 675 ? -2.959 -18.292 -13.769 1.00 97.62 675 ALA A CA 1
ATOM 4980 C C . ALA A 1 675 ? -4.263 -17.955 -13.041 1.00 97.62 675 ALA A C 1
ATOM 4982 O O . ALA A 1 675 ? -4.707 -18.725 -12.196 1.00 97.62 675 ALA A O 1
ATOM 4983 N N . ARG A 1 676 ? -4.950 -16.869 -13.411 1.00 96.44 676 ARG A N 1
ATOM 4984 C CA . ARG A 1 676 ? -6.235 -16.520 -12.785 1.00 96.44 676 ARG A CA 1
ATOM 4985 C C . ARG A 1 676 ? -7.292 -17.607 -13.005 1.00 96.44 676 ARG A C 1
ATOM 4987 O O . ARG A 1 676 ? -8.008 -17.966 -12.073 1.00 96.44 676 ARG A O 1
ATOM 4994 N N . GLN A 1 677 ? -7.364 -18.168 -14.212 1.00 96.75 677 GLN A N 1
ATOM 4995 C CA . GLN A 1 677 ? -8.271 -19.279 -14.521 1.00 96.75 677 GLN A CA 1
ATOM 4996 C C . GLN A 1 677 ? -7.909 -20.554 -13.747 1.00 96.75 677 GLN A C 1
ATOM 4998 O O . GLN A 1 677 ? -8.781 -21.185 -13.154 1.00 96.75 677 GLN A O 1
ATOM 5003 N N . ALA A 1 678 ? -6.625 -20.923 -13.711 1.00 97.56 678 ALA A N 1
ATOM 5004 C CA . ALA A 1 678 ? -6.158 -22.096 -12.978 1.00 97.56 678 ALA A CA 1
ATOM 5005 C C . ALA A 1 678 ? -6.411 -21.967 -11.467 1.00 97.56 678 ALA A C 1
ATOM 5007 O O . ALA A 1 678 ? -6.813 -22.939 -10.832 1.00 97.56 678 ALA A O 1
ATOM 5008 N N . ALA A 1 679 ? -6.230 -20.776 -10.893 1.00 96.69 679 ALA A N 1
ATOM 5009 C CA . ALA A 1 679 ? -6.522 -20.501 -9.490 1.00 96.69 679 ALA A CA 1
ATOM 5010 C C . ALA A 1 679 ? -8.017 -20.638 -9.166 1.00 96.69 679 ALA A C 1
ATOM 5012 O O . ALA A 1 679 ? -8.363 -21.251 -8.161 1.00 96.69 679 ALA A O 1
ATOM 5013 N N . ALA A 1 680 ? -8.900 -20.134 -10.036 1.00 95.19 680 ALA A N 1
ATOM 5014 C CA . ALA A 1 680 ? -10.351 -20.253 -9.865 1.00 95.19 680 ALA A CA 1
ATOM 5015 C C . ALA A 1 680 ? -10.848 -21.711 -9.889 1.00 95.19 680 ALA A C 1
ATOM 5017 O O . ALA A 1 680 ? -11.840 -22.038 -9.238 1.00 95.19 680 ALA A O 1
ATOM 5018 N N . GLU A 1 681 ? -10.175 -22.574 -10.653 1.00 95.50 681 GLU A N 1
ATOM 5019 C CA . GLU A 1 681 ? -10.496 -24.002 -10.765 1.00 95.50 681 GLU A CA 1
ATOM 5020 C C . GLU A 1 681 ? -9.779 -24.870 -9.728 1.00 95.50 681 GLU A C 1
ATOM 5022 O O . GLU A 1 681 ? -10.181 -26.010 -9.500 1.00 95.50 681 GLU A O 1
ATOM 5027 N N . THR A 1 682 ? -8.730 -24.347 -9.091 1.00 95.44 682 THR A N 1
ATOM 5028 C CA . THR A 1 682 ? -8.042 -25.042 -8.004 1.00 95.44 682 THR A CA 1
ATOM 5029 C C . THR A 1 682 ? -9.000 -25.169 -6.825 1.00 95.44 682 THR A C 1
ATOM 5031 O O . THR A 1 682 ? -9.560 -24.182 -6.347 1.00 95.44 682 THR A O 1
ATOM 5034 N N . THR A 1 683 ? -9.197 -26.392 -6.336 1.00 92.88 683 THR A N 1
ATOM 5035 C CA . THR A 1 683 ? -10.127 -26.662 -5.236 1.00 92.88 683 THR A CA 1
ATOM 5036 C C . THR A 1 683 ? -9.368 -26.886 -3.933 1.00 92.88 683 THR A C 1
ATOM 5038 O O . THR A 1 683 ? -8.449 -27.709 -3.918 1.00 92.88 683 THR A O 1
ATOM 5041 N N . PRO A 1 684 ? -9.754 -26.236 -2.823 1.00 87.88 684 PRO A N 1
ATOM 5042 C CA . PRO A 1 684 ? -9.197 -26.554 -1.515 1.00 87.88 684 PRO A CA 1
ATOM 5043 C C . PRO A 1 684 ? -9.376 -28.050 -1.185 1.00 87.88 684 PRO A C 1
ATOM 5045 O O . PRO A 1 684 ? -10.482 -28.571 -1.357 1.00 87.88 684 PRO A O 1
ATOM 5048 N N . PRO A 1 685 ? -8.341 -28.755 -0.691 1.00 84.12 685 PRO A N 1
ATOM 5049 C CA . PRO A 1 685 ? -8.487 -30.121 -0.208 1.00 84.12 685 PRO A CA 1
ATOM 5050 C C . PRO A 1 685 ? -9.424 -30.148 1.003 1.00 84.12 685 PRO A C 1
ATOM 5052 O O . PRO A 1 685 ? -9.358 -29.261 1.865 1.00 84.12 685 PRO A O 1
ATOM 5055 N N . ARG A 1 686 ? -10.275 -31.177 1.061 1.00 69.44 686 ARG A N 1
ATOM 5056 C CA . ARG A 1 686 ? -11.231 -31.394 2.157 1.00 69.44 686 ARG A CA 1
ATOM 5057 C C . ARG A 1 686 ? -10.535 -31.608 3.506 1.00 69.44 686 ARG A C 1
ATOM 5059 O O . ARG A 1 686 ? -9.367 -32.064 3.550 1.00 69.44 686 ARG A O 1
#

pLDDT: mean 83.13, std 14.27, range [27.47, 98.12]

Radius of gyration: 29.85 Å; chains: 1; bounding box: 84×99×83 Å